Protein AF-A0A2X1MT95-F1 (afdb_monomer)

Organism: Escherichia coli (NCBI:txid562)

pLDDT: mean 90.06, std 10.75, range [40.91, 98.88]

Nearest PDB structures (foldseek):
  5zzu-assembly2_B  TM=9.833E-01  e=6.246E-28  Escherichia coli K-12
  6a82-assembly3_C  TM=9.868E-01  e=1.732E-26  Escherichia coli K-12
  7mom-assembly1_A  TM=4.225E-01  e=4.207E+00  Arabidopsis thaliana
  7moj-assembly2_B  TM=4.288E-01  e=5.334E+00  Arabidopsis thaliana
  7mod-assembly1_A  TM=4.203E-01  e=6.150E+00  Arabidopsis thaliana

Radius of gyration: 27.0 Å; Cα contacts (8 Å, |Δi|>4): 576; chains: 1; bounding box: 78×47×96 Å

InterPro domains:
  IPR000917 Sulfatase, N-terminal [PF00884] (237-441)
  IPR017850 Alkaline-phosphatase-like, core domain superfamily [G3DSA:3.40.720.10] (226-442)
  IPR017850 Alkaline-phosphatase-like, core domain superfamily [SSF53649] (235-441)
  IPR040423 Phosphoethanolamine transferase [PTHR30443] (12-441)
  IPR058130 Phosphoethanolamine transferase, C-terminal domain [cd16017] (235-441)

Solvent-accessible surface area (backbone atoms only — not comparable to full-atom values): 24244 Å² total; per-residue (Å²): 137,83,82,78,77,74,76,73,78,76,67,68,42,71,68,27,46,51,37,49,48,52,46,46,27,48,42,16,28,51,58,34,46,52,41,38,75,69,67,41,50,70,68,63,45,37,55,32,2,47,57,54,21,52,59,68,46,37,65,33,41,73,37,22,95,46,30,68,60,54,48,48,61,54,41,52,54,22,45,56,45,26,50,55,41,47,53,46,26,74,73,70,76,33,53,77,27,36,31,44,54,54,50,60,72,70,48,53,74,64,59,56,49,54,50,52,62,71,70,61,45,72,67,57,55,51,51,52,51,52,53,48,51,50,54,52,52,40,54,74,64,54,49,63,37,41,52,60,90,66,55,27,57,53,54,36,48,48,53,47,32,66,73,49,50,44,57,47,46,48,35,34,75,69,63,65,39,58,63,65,62,45,50,51,58,49,35,64,49,34,30,47,9,49,51,35,30,57,57,33,23,50,52,52,38,52,53,44,50,54,56,38,52,51,53,47,52,52,55,71,67,49,74,76,72,80,93,68,71,68,83,90,67,84,74,72,45,78,46,76,45,77,42,75,27,78,74,58,69,83,60,26,27,74,72,68,26,88,57,83,17,19,60,56,47,41,49,44,58,74,73,37,92,84,61,82,83,79,92,86,78,79,80,95,48,99,44,73,65,71,28,47,43,25,78,44,26,74,11,38,99,92,46,59,67,28,50,76,77,42,64,36,50,57,52,52,42,44,71,56,65,30,50,32,34,27,37,27,46,41,54,40,61,40,82,89,29,42,68,54,37,40,60,42,65,61,34,79,44,72,44,82,68,33,47,45,73,50,79,51,36,69,66,52,58,67,65,47,52,62,62,48,58,53,56,71,68,49,86,64,53,34,33,37,40,35,40,36,39,44,38,39,39,74,56,25,70,33,34,40,62,90,90,56,55,83,37,67,91,62,67,81,96,55,75,86,89,63,52,74,68,53,47,50,53,55,27,26,43,41,24,8,35,37,42,41,22,51,57,73,62,107

Structure (mmCIF, N/CA/C/O backbone):
data_AF-A0A2X1MT95-F1
#
_entry.id   AF-A0A2X1MT95-F1
#
loop_
_atom_site.group_PDB
_atom_site.id
_atom_site.type_symbol
_atom_site.label_atom_id
_atom_site.label_alt_id
_atom_site.label_comp_id
_atom_site.label_asym_id
_atom_site.label_entity_id
_atom_site.label_seq_id
_atom_site.pdbx_PDB_ins_code
_atom_site.Cartn_x
_atom_site.Cartn_y
_atom_site.Cartn_z
_atom_site.occupancy
_atom_site.B_iso_or_equiv
_atom_site.auth_seq_id
_atom_site.auth_comp_id
_atom_site.auth_asym_id
_atom_site.auth_atom_id
_atom_site.pdbx_PDB_model_num
ATOM 1 N N . MET A 1 1 ? 49.265 2.195 -59.349 1.00 40.91 1 MET A N 1
ATOM 2 C CA . MET A 1 1 ? 47.823 2.032 -59.064 1.00 40.91 1 MET A CA 1
ATOM 3 C C . MET A 1 1 ? 47.643 1.893 -57.559 1.00 40.91 1 MET A C 1
ATOM 5 O O . MET A 1 1 ? 47.893 0.826 -57.021 1.00 40.91 1 MET A O 1
ATOM 9 N N . HIS A 1 2 ? 47.310 2.980 -56.861 1.00 41.16 2 HIS A N 1
ATOM 10 C CA . HIS A 1 2 ? 46.847 2.903 -55.475 1.00 41.16 2 HIS A CA 1
ATOM 11 C C . HIS A 1 2 ? 45.345 2.636 -55.511 1.00 41.16 2 HIS A C 1
ATOM 13 O O . HIS A 1 2 ? 44.567 3.508 -55.896 1.00 41.16 2 HIS A O 1
ATOM 19 N N . SER A 1 3 ? 44.957 1.408 -55.173 1.00 43.66 3 SER A N 1
ATOM 20 C CA . SER A 1 3 ? 43.568 1.045 -54.924 1.00 43.66 3 SER A CA 1
ATOM 21 C C . SER A 1 3 ? 43.075 1.848 -53.726 1.00 43.66 3 SER A C 1
ATOM 23 O O . SER A 1 3 ? 43.416 1.567 -52.578 1.00 43.66 3 SER A O 1
ATOM 25 N N . THR A 1 4 ? 42.291 2.882 -54.000 1.00 44.47 4 THR A N 1
ATOM 26 C CA . THR A 1 4 ? 41.444 3.532 -53.010 1.00 44.47 4 THR A CA 1
ATOM 27 C C . THR A 1 4 ? 40.394 2.510 -52.585 1.00 44.47 4 THR A C 1
ATOM 29 O O . THR A 1 4 ? 39.370 2.340 -53.241 1.00 44.47 4 THR A O 1
ATOM 32 N N . GLU A 1 5 ? 40.664 1.777 -51.502 1.00 45.03 5 GLU A N 1
ATOM 33 C CA . GLU A 1 5 ? 39.624 1.042 -50.789 1.00 45.03 5 GLU A CA 1
ATOM 34 C C . GLU A 1 5 ? 38.584 2.059 -50.317 1.00 45.03 5 GLU A C 1
ATOM 36 O O . GLU A 1 5 ? 38.764 2.783 -49.334 1.00 45.03 5 GLU A O 1
ATOM 41 N N . VAL A 1 6 ? 37.486 2.148 -51.061 1.00 45.19 6 VAL A N 1
ATOM 42 C CA . VAL A 1 6 ? 36.285 2.850 -50.633 1.00 45.19 6 VAL A CA 1
ATOM 43 C C . VAL A 1 6 ? 35.790 2.112 -49.391 1.00 45.19 6 VAL A C 1
ATOM 45 O O . VAL A 1 6 ? 35.140 1.076 -49.500 1.00 45.19 6 VAL A O 1
ATOM 48 N N . GLN A 1 7 ? 36.124 2.616 -48.198 1.00 48.38 7 GLN A N 1
ATOM 49 C CA . GLN A 1 7 ? 35.527 2.144 -46.950 1.00 48.38 7 GLN A CA 1
ATOM 50 C C . GLN A 1 7 ? 34.008 2.250 -47.091 1.00 48.38 7 GLN A C 1
ATOM 52 O O . GLN A 1 7 ? 33.440 3.346 -47.052 1.00 48.38 7 GLN A O 1
ATOM 57 N N . ALA A 1 8 ? 33.352 1.105 -47.287 1.00 59.03 8 ALA A N 1
ATOM 58 C CA . ALA A 1 8 ? 31.906 1.021 -47.355 1.00 59.03 8 ALA A CA 1
ATOM 59 C C . ALA A 1 8 ? 31.324 1.694 -46.107 1.00 59.03 8 ALA A C 1
ATOM 61 O O . ALA A 1 8 ? 31.665 1.337 -44.974 1.00 59.03 8 ALA A O 1
ATOM 62 N N . LYS A 1 9 ? 30.470 2.708 -46.305 1.00 62.28 9 LYS A N 1
ATOM 63 C CA . LYS A 1 9 ? 29.778 3.367 -45.194 1.00 62.28 9 LYS A CA 1
ATOM 64 C C . LYS A 1 9 ? 29.022 2.284 -44.419 1.00 62.28 9 LYS A C 1
ATOM 66 O O . LYS A 1 9 ? 28.213 1.583 -45.025 1.00 62.28 9 LYS A O 1
ATOM 71 N N . PRO A 1 10 ? 29.271 2.120 -43.110 1.00 71.00 10 PRO A N 1
ATOM 72 C CA . PRO A 1 10 ? 28.630 1.059 -42.357 1.00 71.00 10 PRO A CA 1
ATOM 73 C C . PRO A 1 10 ? 27.114 1.288 -42.345 1.00 71.00 10 PRO A C 1
ATOM 75 O O . PRO A 1 10 ? 26.640 2.347 -41.929 1.00 71.00 10 PRO A O 1
ATOM 78 N N . LEU A 1 11 ? 26.372 0.303 -42.852 1.00 79.00 11 LEU A N 1
ATOM 79 C CA . LEU A 1 11 ? 24.917 0.347 -42.974 1.00 79.00 11 LEU A CA 1
ATOM 80 C C . LEU A 1 11 ? 24.242 0.082 -41.624 1.00 79.00 11 LEU A C 1
ATOM 82 O O . LEU A 1 11 ? 24.762 -0.642 -40.769 1.00 79.00 11 LEU A O 1
ATOM 86 N N . PHE A 1 12 ? 23.055 0.660 -41.446 1.00 87.88 12 PHE A N 1
ATOM 87 C CA . PHE A 1 12 ? 22.211 0.395 -40.288 1.00 87.88 12 PHE A CA 1
ATOM 88 C C . PHE A 1 12 ? 21.802 -1.085 -40.246 1.00 87.88 12 PHE A C 1
ATOM 90 O O . PHE A 1 12 ? 21.442 -1.672 -41.266 1.00 87.88 12 PHE A O 1
ATOM 97 N N . SER A 1 13 ? 21.847 -1.694 -39.058 1.00 91.31 13 SER A N 1
ATOM 98 C CA . SER A 1 13 ? 21.530 -3.109 -38.863 1.00 91.31 13 SER A CA 1
ATOM 99 C C . SER A 1 13 ? 20.433 -3.285 -37.820 1.00 91.31 13 SER A C 1
ATOM 101 O O . SER A 1 13 ? 20.662 -3.084 -36.626 1.00 91.31 13 SER A O 1
ATOM 103 N N . TRP A 1 14 ? 19.267 -3.761 -38.264 1.00 91.69 14 TRP A N 1
ATOM 104 C CA . TRP A 1 14 ? 18.158 -4.148 -37.384 1.00 91.69 14 TRP A CA 1
ATOM 105 C C . TRP A 1 14 ? 18.563 -5.219 -36.370 1.00 91.69 14 TRP A C 1
ATOM 107 O O . TRP A 1 14 ? 18.169 -5.156 -35.210 1.00 91.69 14 TRP A O 1
ATOM 117 N N . LYS A 1 15 ? 19.422 -6.165 -36.775 1.00 93.25 15 LYS A N 1
ATOM 118 C CA . LYS A 1 15 ? 19.961 -7.190 -35.870 1.00 93.25 15 LYS A CA 1
ATOM 119 C C . LYS A 1 15 ? 20.822 -6.569 -34.765 1.00 93.25 15 LYS A C 1
ATOM 121 O O . LYS A 1 15 ? 20.713 -6.983 -33.618 1.00 93.25 15 LYS A O 1
ATOM 126 N N . ALA A 1 16 ? 21.662 -5.581 -35.090 1.00 92.88 16 ALA A N 1
ATOM 127 C CA . ALA A 1 16 ? 22.477 -4.891 -34.087 1.00 92.88 16 ALA A CA 1
ATOM 128 C C . ALA A 1 16 ? 21.611 -4.089 -33.102 1.00 92.88 16 ALA A C 1
ATOM 130 O O . ALA A 1 16 ? 21.859 -4.142 -31.899 1.00 92.88 16 ALA A O 1
ATOM 131 N N . LEU A 1 17 ? 20.572 -3.406 -33.600 1.00 94.69 17 LEU A N 1
ATOM 132 C CA . LEU A 1 17 ? 19.608 -2.701 -32.752 1.00 94.69 17 LEU A CA 1
ATOM 133 C C . LEU A 1 17 ? 18.847 -3.669 -31.834 1.00 94.69 17 LEU A C 1
ATOM 135 O O . LEU A 1 17 ? 18.740 -3.401 -30.644 1.00 94.69 17 LEU A O 1
ATOM 139 N N . GLY A 1 18 ? 18.381 -4.808 -32.357 1.00 95.56 18 GLY A N 1
ATOM 140 C CA . GLY A 1 18 ? 17.689 -5.831 -31.568 1.00 95.56 18 GLY A CA 1
ATOM 141 C C . GLY A 1 18 ? 18.530 -6.350 -30.399 1.00 95.56 18 GLY A C 1
ATOM 142 O O . GLY A 1 18 ? 18.043 -6.404 -29.276 1.00 95.56 18 GLY A O 1
ATOM 143 N N . TRP A 1 19 ? 19.817 -6.644 -30.622 1.00 96.38 19 TRP A N 1
ATOM 144 C CA . TRP A 1 19 ? 20.724 -7.041 -29.535 1.00 96.38 19 TRP A CA 1
ATOM 145 C C . TRP A 1 19 ? 20.954 -5.929 -28.507 1.00 96.38 19 TRP A C 1
ATOM 147 O O . TRP A 1 19 ? 21.017 -6.218 -27.314 1.00 96.38 19 TRP A O 1
ATOM 157 N N . ALA A 1 20 ? 21.059 -4.669 -28.942 1.00 95.75 20 ALA A N 1
ATOM 158 C CA . ALA A 1 20 ? 21.193 -3.536 -28.026 1.00 95.75 20 ALA A CA 1
ATOM 159 C C . ALA A 1 20 ? 19.931 -3.339 -27.168 1.00 95.75 20 ALA A C 1
ATOM 161 O O . ALA A 1 20 ? 20.046 -3.136 -25.961 1.00 95.75 20 ALA A O 1
ATOM 162 N N . LEU A 1 21 ? 18.743 -3.452 -27.771 1.00 96.31 21 LEU A N 1
ATOM 163 C CA . LEU A 1 21 ? 17.462 -3.397 -27.064 1.00 96.31 21 LEU A CA 1
ATOM 164 C C . LEU A 1 21 ? 17.359 -4.518 -26.033 1.00 96.31 21 LEU A C 1
ATOM 166 O O . LEU A 1 21 ?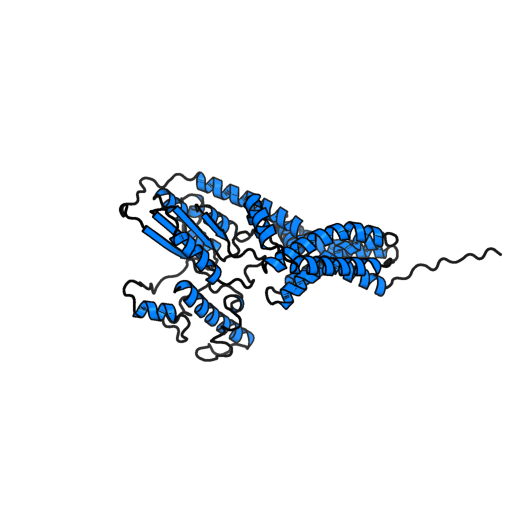 17.166 -4.231 -24.858 1.00 96.31 21 LEU A O 1
ATOM 170 N N . LEU A 1 22 ? 17.574 -5.773 -26.444 1.00 96.31 22 LEU A N 1
ATOM 171 C CA . LEU A 1 22 ? 17.527 -6.928 -25.543 1.00 96.31 22 LEU A CA 1
ATOM 172 C C . LEU A 1 22 ? 18.483 -6.772 -24.358 1.00 96.31 22 LEU A C 1
ATOM 174 O O . LEU A 1 22 ? 18.095 -7.055 -23.230 1.00 96.31 22 LEU A O 1
ATOM 178 N N . TYR A 1 23 ? 19.705 -6.287 -24.598 1.00 97.25 23 TYR A N 1
ATOM 179 C CA . TYR A 1 23 ? 20.685 -6.067 -23.538 1.00 97.25 23 TYR A CA 1
ATOM 180 C C . TYR A 1 23 ? 20.204 -5.063 -22.485 1.00 97.25 23 TYR A C 1
ATOM 182 O O . TYR A 1 23 ? 20.215 -5.374 -21.298 1.00 97.25 23 TYR A O 1
ATOM 190 N N . PHE A 1 24 ? 19.761 -3.871 -22.893 1.00 96.62 24 PHE A N 1
ATOM 191 C CA . PHE A 1 24 ? 19.331 -2.855 -21.927 1.00 96.62 24 PHE A CA 1
ATOM 192 C C . PHE A 1 24 ? 17.968 -3.165 -21.307 1.00 96.62 24 PHE A C 1
ATOM 194 O O . PHE A 1 24 ? 17.760 -2.892 -20.128 1.00 96.62 24 PHE A O 1
ATOM 201 N N . TRP A 1 25 ? 17.051 -3.766 -22.067 1.00 97.12 25 TRP A N 1
ATOM 202 C CA . TRP A 1 25 ? 15.744 -4.176 -21.561 1.00 97.12 25 TRP A CA 1
ATOM 203 C C . TRP A 1 25 ? 15.843 -5.309 -20.547 1.00 97.12 25 TRP A C 1
ATOM 205 O O . TRP A 1 25 ? 15.046 -5.319 -19.612 1.00 97.12 25 TRP A O 1
ATOM 215 N N . PHE A 1 26 ? 16.813 -6.220 -20.678 1.00 96.94 26 PHE A N 1
ATOM 216 C CA . PHE A 1 26 ? 17.003 -7.347 -19.761 1.00 96.94 26 PHE A CA 1
ATOM 217 C C . PHE A 1 26 ? 17.096 -6.911 -18.291 1.00 96.94 26 PHE A C 1
ATOM 219 O O . PHE A 1 26 ? 16.454 -7.516 -17.434 1.00 96.94 26 PHE A O 1
ATOM 226 N N . PHE A 1 27 ? 17.816 -5.820 -18.008 1.00 96.00 27 PHE A N 1
ATOM 227 C CA . PHE A 1 27 ? 18.041 -5.353 -16.637 1.00 96.00 27 PHE A CA 1
ATOM 228 C C . PHE A 1 27 ? 16.798 -4.799 -15.935 1.00 96.00 27 PHE A C 1
ATOM 230 O O . PHE A 1 27 ? 16.779 -4.702 -14.716 1.00 96.00 27 PHE A O 1
ATOM 237 N N . SER A 1 28 ? 15.740 -4.460 -16.658 1.00 92.56 28 SER A N 1
ATOM 238 C CA . SER A 1 28 ? 14.518 -3.919 -16.046 1.00 92.56 28 SER A CA 1
ATOM 239 C C . SER A 1 28 ? 13.315 -4.818 -16.301 1.00 92.56 28 SER A C 1
ATOM 241 O O . SER A 1 28 ? 12.538 -5.137 -15.406 1.00 92.56 28 SER A O 1
ATOM 243 N N . THR A 1 29 ? 13.185 -5.267 -17.545 1.00 93.94 29 THR A N 1
ATOM 244 C CA . THR A 1 29 ? 11.982 -5.921 -18.058 1.00 93.94 29 THR A CA 1
ATOM 245 C C . THR A 1 29 ? 11.875 -7.363 -17.585 1.00 93.94 29 THR A C 1
ATOM 247 O O . THR A 1 29 ? 10.760 -7.845 -17.449 1.00 93.94 29 THR A O 1
ATOM 250 N N . LEU A 1 30 ? 12.986 -8.060 -17.301 1.00 93.88 30 LEU A N 1
ATOM 251 C CA . LEU A 1 30 ? 12.913 -9.446 -16.820 1.00 93.88 30 LEU A CA 1
ATOM 252 C C . LEU A 1 30 ? 12.120 -9.535 -15.513 1.00 93.88 30 LEU A C 1
ATOM 254 O O . LEU A 1 30 ? 11.187 -10.324 -15.419 1.00 93.88 30 LEU A O 1
ATOM 258 N N . LEU A 1 31 ? 12.474 -8.705 -14.529 1.00 90.94 31 LEU A N 1
ATOM 259 C CA . LEU A 1 31 ? 11.790 -8.678 -13.239 1.00 90.94 31 LEU A CA 1
ATOM 260 C C . LEU A 1 31 ? 10.310 -8.316 -13.422 1.00 90.94 31 LEU A C 1
ATOM 262 O O . LEU A 1 31 ? 9.439 -9.025 -12.934 1.00 90.94 31 LEU A O 1
ATOM 266 N N . GLN A 1 32 ? 10.023 -7.271 -14.200 1.00 91.62 32 GLN A N 1
ATOM 267 C CA . GLN A 1 32 ? 8.652 -6.822 -14.468 1.00 91.62 32 GLN A CA 1
ATOM 268 C C . GLN A 1 32 ? 7.819 -7.859 -15.238 1.00 91.62 32 GLN A C 1
ATOM 270 O O . GLN A 1 32 ? 6.624 -7.998 -14.993 1.00 91.62 32 GLN A O 1
ATOM 275 N N . ALA A 1 33 ? 8.441 -8.633 -16.128 1.00 91.94 33 ALA A N 1
ATOM 276 C CA . ALA A 1 33 ? 7.796 -9.752 -16.803 1.00 91.94 33 ALA A CA 1
ATOM 277 C C . ALA A 1 33 ? 7.475 -10.889 -15.827 1.00 91.94 33 ALA A C 1
ATOM 279 O O . ALA A 1 33 ? 6.376 -11.428 -15.887 1.00 91.94 33 ALA A O 1
ATOM 280 N N . ILE A 1 34 ? 8.391 -11.218 -14.906 1.00 89.81 34 ILE A N 1
ATOM 281 C CA . ILE A 1 34 ? 8.142 -12.216 -13.855 1.00 89.81 34 ILE A CA 1
ATOM 282 C C . ILE A 1 34 ? 6.941 -11.795 -13.000 1.00 89.81 34 ILE A C 1
ATOM 284 O O . ILE A 1 34 ? 6.049 -12.609 -12.804 1.00 89.81 34 ILE A O 1
ATOM 288 N N . ILE A 1 35 ? 6.895 -10.535 -12.555 1.00 86.06 35 ILE A N 1
ATOM 289 C CA . ILE A 1 35 ? 5.809 -9.973 -11.729 1.00 86.06 35 ILE A CA 1
ATOM 290 C C . ILE A 1 35 ? 4.451 -10.009 -12.443 1.00 86.06 35 ILE A C 1
ATOM 292 O O . ILE A 1 35 ? 3.413 -10.276 -11.838 1.00 86.06 35 ILE A O 1
ATOM 296 N N . TYR A 1 36 ? 4.443 -9.705 -13.739 1.00 86.38 36 TYR A N 1
ATOM 297 C CA . TYR A 1 36 ? 3.225 -9.755 -14.537 1.00 86.38 36 TYR A CA 1
ATOM 298 C C . TYR A 1 36 ? 2.741 -11.193 -14.747 1.00 86.38 36 TYR A C 1
ATOM 300 O O . TYR A 1 36 ? 1.562 -11.475 -14.560 1.00 86.38 36 TYR A O 1
ATOM 308 N N . ILE A 1 37 ? 3.650 -12.110 -15.107 1.00 86.69 37 ILE A N 1
ATOM 309 C CA . ILE A 1 37 ? 3.328 -13.527 -15.340 1.00 86.69 37 ILE A CA 1
ATOM 310 C C . ILE A 1 37 ? 2.833 -14.191 -14.054 1.00 86.69 37 ILE A C 1
ATOM 312 O O . ILE A 1 37 ? 1.946 -15.037 -14.108 1.00 86.69 37 ILE A O 1
ATOM 316 N N . SER A 1 38 ? 3.373 -13.801 -12.900 1.00 79.88 38 SER A N 1
ATOM 317 C CA . SER A 1 38 ? 2.919 -14.295 -11.601 1.00 79.88 38 SER A CA 1
ATOM 318 C C . SER A 1 38 ? 1.570 -13.711 -11.159 1.00 79.88 38 SER A C 1
ATOM 320 O O . SER A 1 38 ? 1.067 -14.100 -10.110 1.00 79.88 38 SER A O 1
ATOM 322 N N . GLY A 1 39 ? 0.972 -12.789 -11.924 1.00 71.38 39 GLY A N 1
ATOM 323 C CA . GLY A 1 39 ? -0.334 -12.200 -11.619 1.00 71.38 39 GLY A CA 1
ATOM 324 C C . GLY A 1 39 ? -0.327 -11.221 -10.439 1.00 71.38 39 GLY A C 1
ATOM 325 O O . GLY A 1 39 ? -1.395 -10.859 -9.948 1.00 71.38 39 GLY A O 1
ATOM 326 N N . TYR A 1 40 ? 0.850 -10.782 -9.976 1.00 67.44 40 TYR A N 1
ATOM 327 C CA . TYR A 1 40 ? 0.978 -9.886 -8.819 1.00 67.44 40 TYR A CA 1
ATOM 328 C C . TYR A 1 40 ? 0.697 -8.412 -9.152 1.00 67.44 40 TYR A C 1
ATOM 330 O O . TYR A 1 40 ? 0.315 -7.657 -8.260 1.00 67.44 40 TYR A O 1
ATOM 338 N N . SER A 1 41 ? 0.889 -7.974 -10.403 1.00 71.06 41 SER A N 1
ATOM 339 C CA . SER A 1 41 ? 0.711 -6.572 -10.818 1.00 71.06 41 SER A CA 1
ATOM 340 C C . SER A 1 41 ? 0.241 -6.445 -12.272 1.00 71.06 41 SER A C 1
ATOM 342 O O . SER A 1 41 ? 0.315 -7.383 -13.065 1.00 71.06 41 SER A O 1
ATOM 344 N N . GLY A 1 42 ? -0.264 -5.262 -12.631 1.00 73.06 42 GLY A N 1
ATOM 345 C CA . GLY A 1 42 ? -0.724 -4.944 -13.985 1.00 73.06 42 GLY A CA 1
ATOM 346 C C . GLY A 1 42 ? 0.410 -4.698 -14.994 1.00 73.06 42 GLY A C 1
ATOM 347 O O . GLY A 1 42 ? 1.596 -4.782 -14.695 1.00 73.06 42 GLY A O 1
ATOM 348 N N . THR A 1 43 ? 0.051 -4.311 -16.219 1.00 82.81 43 THR A N 1
ATOM 349 C CA . THR A 1 43 ? 0.990 -4.156 -17.353 1.00 82.81 43 THR A CA 1
ATOM 350 C C . THR A 1 43 ? 1.850 -2.885 -17.320 1.00 82.81 43 THR A C 1
ATOM 352 O O . THR A 1 43 ? 2.791 -2.750 -18.108 1.00 82.81 43 THR A O 1
ATOM 355 N N . ASN A 1 44 ? 1.553 -1.941 -16.420 1.00 85.12 44 ASN A N 1
ATOM 356 C CA . ASN A 1 44 ? 2.235 -0.645 -16.355 1.00 85.12 44 ASN A CA 1
ATOM 357 C C . ASN A 1 44 ? 3.747 -0.791 -16.124 1.00 85.12 44 ASN A C 1
ATOM 359 O O . ASN A 1 44 ? 4.526 -0.121 -16.801 1.00 85.12 44 ASN A O 1
ATOM 363 N N . GLY A 1 45 ? 4.159 -1.702 -15.236 1.00 87.50 45 GLY A N 1
ATOM 364 C CA . GLY A 1 45 ? 5.568 -1.948 -14.926 1.00 87.50 45 GLY A CA 1
ATOM 365 C C . GLY A 1 45 ? 6.373 -2.460 -16.126 1.00 87.50 45 GLY A C 1
ATOM 366 O O . GLY A 1 45 ? 7.465 -1.960 -16.407 1.00 87.50 45 GLY A O 1
ATOM 367 N N . ILE A 1 46 ? 5.804 -3.373 -16.924 1.00 90.81 46 ILE A N 1
ATOM 368 C CA . ILE A 1 46 ? 6.413 -3.833 -18.186 1.00 90.81 46 ILE A CA 1
ATOM 369 C C . ILE A 1 46 ? 6.547 -2.672 -19.172 1.00 90.81 46 ILE A C 1
ATOM 371 O O . ILE A 1 46 ? 7.622 -2.453 -19.730 1.00 90.81 46 ILE A O 1
ATOM 375 N N . ARG A 1 47 ? 5.466 -1.911 -19.389 1.00 93.06 47 ARG A N 1
ATOM 376 C CA . ARG A 1 47 ? 5.479 -0.786 -20.333 1.00 93.06 47 ARG A CA 1
ATOM 377 C C . ARG A 1 47 ? 6.578 0.207 -19.970 1.00 93.06 47 ARG A C 1
ATOM 379 O O . ARG A 1 47 ? 7.385 0.581 -20.819 1.00 93.06 47 ARG A O 1
ATOM 386 N N . ASP A 1 48 ? 6.590 0.654 -18.722 1.00 92.69 48 ASP A N 1
ATOM 387 C CA . ASP A 1 48 ? 7.492 1.712 -18.296 1.00 92.69 48 ASP A CA 1
ATOM 388 C C . ASP A 1 48 ? 8.947 1.209 -18.192 1.00 92.69 48 ASP A C 1
ATOM 390 O O . ASP A 1 48 ? 9.862 1.913 -18.626 1.00 92.69 48 ASP A O 1
ATOM 394 N N . SER A 1 49 ? 9.185 -0.046 -17.785 1.00 94.19 49 SER A N 1
ATOM 395 C CA . SER A 1 49 ? 10.534 -0.635 -17.819 1.00 94.19 49 SER A CA 1
ATOM 396 C C . SER A 1 49 ? 11.127 -0.697 -19.231 1.00 94.19 49 SER A C 1
ATOM 398 O O . SER A 1 49 ? 12.294 -0.334 -19.408 1.00 94.19 49 SER A O 1
ATOM 400 N N . LEU A 1 50 ? 10.340 -1.058 -20.252 1.00 94.62 50 LEU A N 1
ATOM 401 C CA . LEU A 1 50 ? 10.768 -1.043 -21.658 1.00 94.62 50 LEU A CA 1
ATOM 402 C C . LEU A 1 50 ? 11.102 0.377 -22.143 1.00 94.62 50 LEU A C 1
ATOM 404 O O . LEU A 1 50 ? 12.155 0.612 -22.751 1.00 94.62 50 LEU A O 1
ATOM 408 N N . LEU A 1 51 ? 10.222 1.342 -21.858 1.00 94.56 51 LEU A N 1
ATOM 409 C CA . LEU A 1 51 ? 10.390 2.733 -22.284 1.00 94.56 51 LEU A CA 1
ATOM 410 C C . LEU A 1 51 ? 11.650 3.357 -21.676 1.00 94.56 51 LEU A C 1
ATOM 412 O O . LEU A 1 51 ? 12.519 3.827 -22.411 1.00 94.56 51 LEU A O 1
ATOM 416 N N . PHE A 1 52 ? 11.799 3.322 -20.351 1.00 95.12 52 PHE A N 1
ATOM 417 C CA . PHE A 1 52 ? 12.906 4.008 -19.678 1.00 95.12 52 PHE A CA 1
ATOM 418 C C . PHE A 1 52 ? 14.242 3.272 -19.794 1.00 95.12 52 PHE A C 1
ATOM 420 O O . PHE A 1 52 ? 15.287 3.923 -19.802 1.00 95.12 52 PHE A O 1
ATOM 427 N N . SER A 1 53 ? 14.246 1.953 -20.019 1.00 95.19 53 SER A N 1
ATOM 428 C CA . SER A 1 53 ? 15.481 1.236 -20.381 1.00 95.19 53 SER A CA 1
ATOM 429 C C . SER A 1 53 ? 16.004 1.638 -21.765 1.00 95.19 53 SER A C 1
ATOM 431 O O . SER A 1 53 ? 17.203 1.547 -22.027 1.00 95.19 53 SER A O 1
ATOM 433 N N . SER A 1 54 ? 15.133 2.138 -22.649 1.00 94.81 54 SER A N 1
ATOM 434 C CA . SER A 1 54 ? 15.526 2.596 -23.987 1.00 94.81 54 SER A CA 1
ATOM 435 C C . SER A 1 54 ? 16.334 3.901 -23.965 1.00 94.81 54 SER A C 1
ATOM 437 O O . SER A 1 54 ? 17.018 4.208 -24.942 1.00 94.81 54 SER A O 1
ATOM 439 N N . LEU A 1 55 ? 16.347 4.640 -22.846 1.00 95.19 55 LEU A N 1
ATOM 440 C CA . LEU A 1 55 ? 17.231 5.800 -22.666 1.00 95.19 55 LEU A CA 1
ATOM 441 C C . LEU A 1 55 ? 18.715 5.414 -22.759 1.00 95.19 55 LEU A C 1
ATOM 443 O O . LEU A 1 55 ? 19.527 6.195 -23.255 1.00 95.19 55 LEU A O 1
ATOM 447 N N . TRP A 1 56 ? 19.071 4.183 -22.377 1.00 95.12 56 TRP A N 1
ATOM 448 C CA . TRP A 1 56 ? 20.449 3.685 -22.441 1.00 95.12 56 TRP A CA 1
ATOM 449 C C . TRP A 1 56 ? 20.964 3.451 -23.870 1.00 95.12 56 TRP A C 1
ATOM 451 O O . TRP A 1 56 ? 22.168 3.296 -24.082 1.00 95.12 56 TRP A O 1
ATOM 461 N N . LEU A 1 57 ? 20.088 3.525 -24.877 1.00 94.75 57 LEU A N 1
ATOM 462 C CA . LEU A 1 57 ? 20.483 3.501 -26.286 1.00 94.75 57 LEU A CA 1
ATOM 463 C C . LEU A 1 57 ? 21.111 4.820 -26.747 1.00 94.75 57 LEU A C 1
ATOM 465 O O . LEU A 1 57 ? 21.906 4.807 -27.685 1.00 94.75 57 LEU A O 1
ATOM 469 N N . ILE A 1 58 ? 20.805 5.946 -26.091 1.00 95.44 58 ILE A N 1
ATOM 470 C CA . ILE A 1 58 ? 21.328 7.275 -26.446 1.00 95.44 58 ILE A CA 1
ATOM 471 C C . ILE A 1 58 ? 22.866 7.277 -26.540 1.00 95.44 58 ILE A C 1
ATOM 473 O O . ILE A 1 58 ? 23.395 7.583 -27.614 1.00 95.44 58 ILE A O 1
ATOM 477 N N . PRO A 1 59 ? 23.631 6.894 -25.495 1.00 94.50 59 PRO A N 1
ATOM 478 C CA . PRO A 1 59 ? 25.092 6.897 -25.582 1.00 94.50 59 PRO A CA 1
ATOM 479 C C . PRO A 1 59 ? 25.620 5.912 -26.640 1.00 94.50 59 PRO A C 1
ATOM 481 O O . PRO A 1 59 ? 26.629 6.186 -27.294 1.00 94.50 59 PRO A O 1
ATOM 484 N N . VAL A 1 60 ? 24.913 4.804 -26.882 1.00 92.69 60 VAL A N 1
ATOM 485 C CA . VAL A 1 60 ? 25.265 3.823 -27.919 1.00 92.69 60 VAL A CA 1
ATOM 486 C C . VAL A 1 60 ? 25.068 4.382 -29.333 1.00 92.69 60 VAL A C 1
ATOM 488 O O . VAL A 1 60 ? 25.935 4.190 -30.189 1.00 92.69 60 VAL A O 1
ATOM 491 N N . PHE A 1 61 ? 23.986 5.120 -29.584 1.00 93.44 61 PHE A N 1
ATOM 492 C CA . PHE A 1 61 ? 23.723 5.775 -30.870 1.00 93.44 61 PHE A CA 1
ATOM 493 C C . PHE A 1 61 ? 24.705 6.916 -31.152 1.00 93.44 61 PHE A C 1
ATOM 495 O O . PHE A 1 61 ? 25.136 7.113 -32.295 1.00 93.44 61 PHE A O 1
ATOM 502 N N . LEU A 1 62 ? 25.112 7.654 -30.117 1.00 93.31 62 LEU A N 1
ATOM 503 C CA . LEU A 1 62 ? 26.094 8.731 -30.242 1.00 93.31 62 LEU A CA 1
ATOM 504 C C . LEU A 1 62 ? 27.515 8.199 -30.501 1.00 93.31 62 LEU A C 1
ATOM 506 O O . LEU A 1 62 ? 28.269 8.806 -31.275 1.00 93.31 62 LEU A O 1
ATOM 510 N N . PHE A 1 63 ? 27.871 7.039 -29.940 1.00 93.62 63 PHE A N 1
ATOM 511 C CA . PHE A 1 63 ? 29.222 6.469 -30.012 1.00 93.62 63 PHE A CA 1
ATOM 512 C C . PHE A 1 63 ? 29.235 4.979 -30.413 1.00 93.62 63 PHE A C 1
ATOM 514 O O . PHE A 1 63 ? 29.747 4.139 -29.668 1.00 93.62 63 PHE A O 1
ATOM 521 N N . PRO A 1 64 ? 28.786 4.620 -31.633 1.00 90.94 64 PRO A N 1
ATOM 522 C CA . PRO A 1 64 ? 28.595 3.220 -32.028 1.00 90.94 64 PRO A CA 1
ATOM 523 C C . PRO A 1 64 ? 29.883 2.387 -32.003 1.00 90.94 64 PRO A C 1
ATOM 525 O O . PRO A 1 64 ? 29.850 1.207 -31.666 1.00 90.94 64 PRO A O 1
ATOM 528 N N . LYS A 1 65 ? 31.043 3.000 -32.281 1.00 90.69 65 LYS A N 1
ATOM 529 C CA . LYS A 1 65 ? 32.353 2.324 -32.212 1.00 90.69 65 LYS A CA 1
ATOM 530 C C . LYS A 1 65 ? 32.739 1.898 -30.789 1.00 90.69 65 LYS A C 1
ATOM 532 O O . LYS A 1 65 ? 33.534 0.982 -30.631 1.00 90.69 65 LYS A O 1
ATOM 537 N N . ARG A 1 66 ? 32.195 2.559 -29.761 1.00 93.81 66 ARG A N 1
ATOM 538 C CA . ARG A 1 66 ? 32.490 2.305 -28.342 1.00 93.81 66 ARG A CA 1
ATOM 539 C C . ARG A 1 66 ? 31.365 1.544 -27.635 1.00 93.81 66 ARG A C 1
ATOM 541 O O . ARG A 1 66 ? 31.389 1.459 -26.411 1.00 93.81 66 ARG A O 1
ATOM 548 N N . ILE A 1 67 ? 30.412 0.968 -28.382 1.00 94.44 67 ILE A N 1
ATOM 549 C CA . ILE A 1 67 ? 29.221 0.310 -27.821 1.00 94.44 67 ILE A CA 1
ATOM 550 C C . ILE A 1 67 ? 29.559 -0.694 -26.718 1.00 94.44 67 ILE A C 1
ATOM 552 O O . ILE A 1 67 ? 28.953 -0.623 -25.662 1.00 94.44 67 ILE A O 1
ATOM 556 N N . LYS A 1 68 ? 30.542 -1.584 -26.915 1.00 94.00 68 LYS A N 1
ATOM 557 C CA . LYS A 1 68 ? 30.866 -2.626 -25.928 1.00 94.00 68 LYS A CA 1
ATOM 558 C C . LYS A 1 68 ? 31.385 -2.048 -24.612 1.00 94.00 68 LYS A C 1
ATOM 560 O O . LYS A 1 68 ? 31.004 -2.542 -23.559 1.00 94.00 68 LYS A O 1
ATOM 565 N N . ILE A 1 69 ? 32.210 -1.002 -24.674 1.00 95.69 69 ILE A N 1
ATOM 566 C CA . ILE A 1 69 ? 32.777 -0.344 -23.487 1.00 95.69 69 ILE A CA 1
ATOM 567 C C . ILE A 1 69 ? 31.681 0.432 -22.753 1.00 95.69 69 ILE A C 1
ATOM 569 O O . ILE A 1 69 ? 31.508 0.266 -21.553 1.00 95.69 69 ILE A O 1
ATOM 573 N N . ILE A 1 70 ? 30.900 1.231 -23.487 1.00 95.50 70 ILE A N 1
ATOM 574 C CA . ILE A 1 70 ? 29.780 2.004 -22.932 1.00 95.50 70 ILE A CA 1
ATOM 575 C C . ILE A 1 70 ? 28.756 1.068 -22.284 1.00 95.50 70 ILE A C 1
ATOM 577 O O . ILE A 1 70 ? 28.355 1.286 -21.144 1.00 95.50 70 ILE A O 1
ATOM 581 N N . ALA A 1 71 ? 28.374 0.006 -22.994 1.00 95.38 71 ALA A N 1
ATOM 582 C CA . ALA A 1 71 ? 27.445 -0.997 -22.503 1.00 95.38 71 ALA A CA 1
ATOM 583 C C . ALA A 1 71 ? 28.005 -1.760 -21.300 1.00 95.38 71 ALA A C 1
ATOM 585 O O . ALA A 1 71 ? 27.236 -2.039 -20.400 1.00 95.38 71 ALA A O 1
ATOM 586 N N . ALA A 1 72 ? 29.311 -2.045 -21.233 1.00 95.69 72 ALA A N 1
ATOM 587 C CA . ALA A 1 72 ? 29.913 -2.676 -20.057 1.00 95.69 72 ALA A CA 1
ATOM 588 C C . ALA A 1 72 ? 29.833 -1.767 -18.822 1.00 95.69 72 ALA A C 1
ATOM 590 O O . ALA A 1 72 ? 29.373 -2.204 -17.775 1.00 95.69 72 ALA A O 1
ATOM 591 N N . VAL A 1 73 ? 30.231 -0.495 -18.949 1.00 95.75 73 VAL A N 1
ATOM 592 C CA . VAL A 1 73 ? 30.228 0.459 -17.824 1.00 95.75 73 VAL A CA 1
ATOM 593 C C . VAL A 1 73 ? 28.810 0.694 -17.304 1.00 95.75 73 VAL A C 1
ATOM 595 O O . VAL A 1 73 ? 28.563 0.562 -16.109 1.00 95.75 73 VAL A O 1
ATOM 598 N N . ILE A 1 74 ? 27.865 0.992 -18.201 1.00 95.88 74 ILE A N 1
ATOM 599 C CA . ILE A 1 74 ? 26.450 1.160 -17.838 1.00 95.88 74 ILE A CA 1
ATOM 600 C C . ILE A 1 74 ? 25.890 -0.165 -17.310 1.00 95.88 74 ILE A C 1
ATOM 602 O O . ILE A 1 74 ? 25.221 -0.202 -16.284 1.00 95.88 74 ILE A O 1
ATOM 606 N N . GLY A 1 75 ? 26.207 -1.263 -17.990 1.00 96.12 75 GLY A N 1
ATOM 607 C CA . GLY A 1 75 ? 25.736 -2.604 -17.691 1.00 96.12 75 GLY A CA 1
ATOM 608 C C . GLY A 1 75 ? 26.124 -3.109 -16.313 1.00 96.12 75 GLY A C 1
ATOM 609 O O . GLY A 1 75 ? 25.309 -3.776 -15.700 1.00 96.12 75 GLY A O 1
ATOM 610 N N . VAL A 1 76 ? 27.305 -2.767 -15.788 1.00 96.38 76 VAL A N 1
ATOM 611 C CA . VAL A 1 76 ? 27.688 -3.112 -14.405 1.00 96.38 76 VAL A CA 1
ATOM 612 C C . VAL A 1 76 ? 26.751 -2.446 -13.397 1.00 96.38 76 VAL A C 1
ATOM 614 O O . VAL A 1 76 ? 26.281 -3.106 -12.472 1.00 96.38 76 VAL A O 1
ATOM 617 N N . VAL A 1 77 ? 26.425 -1.166 -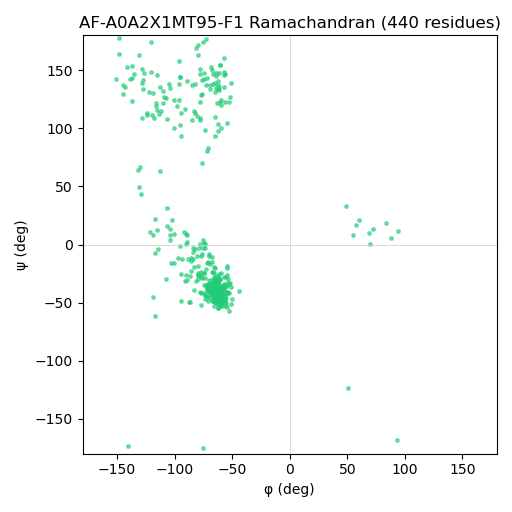13.597 1.00 95.94 77 VAL A N 1
ATOM 618 C CA . VAL A 1 77 ? 25.496 -0.431 -12.723 1.00 95.94 77 VAL A CA 1
ATOM 619 C C . VAL A 1 77 ? 24.081 -1.003 -12.836 1.00 95.94 77 VAL A C 1
ATOM 621 O O . VAL A 1 77 ? 23.429 -1.244 -11.821 1.00 95.94 77 VAL A O 1
ATOM 624 N N . LEU A 1 78 ? 23.619 -1.267 -14.063 1.00 96.50 78 LEU A N 1
ATOM 625 C CA . LEU A 1 78 ? 22.311 -1.876 -14.313 1.00 96.50 78 LEU A CA 1
ATOM 626 C C . LEU A 1 78 ? 22.208 -3.286 -13.732 1.00 96.50 78 LEU A C 1
ATOM 628 O O . LEU A 1 78 ? 21.197 -3.616 -13.122 1.00 96.50 78 LEU A O 1
ATOM 632 N N . TRP A 1 79 ? 23.253 -4.094 -13.894 1.00 96.81 79 TRP A N 1
ATOM 633 C CA . TRP A 1 79 ? 23.348 -5.448 -13.363 1.00 96.81 79 TRP A CA 1
ATOM 634 C C . TRP A 1 79 ? 23.286 -5.444 -11.842 1.00 96.81 79 TRP A C 1
ATOM 636 O O . TRP A 1 79 ? 22.445 -6.140 -11.287 1.00 96.81 79 TRP A O 1
ATOM 646 N N . ALA A 1 80 ? 24.108 -4.631 -11.173 1.00 95.31 80 ALA A N 1
ATOM 647 C CA . ALA A 1 80 ? 24.136 -4.573 -9.714 1.00 95.31 80 ALA A CA 1
ATOM 648 C C . ALA A 1 80 ? 22.776 -4.138 -9.146 1.00 95.31 80 ALA A C 1
ATOM 650 O O . ALA A 1 80 ? 22.237 -4.788 -8.251 1.00 95.31 80 ALA A O 1
ATOM 651 N N . ALA A 1 81 ? 22.186 -3.081 -9.715 1.00 93.94 81 ALA A N 1
ATOM 652 C CA . ALA A 1 81 ? 20.876 -2.598 -9.298 1.00 93.94 81 ALA A CA 1
ATOM 653 C C . ALA A 1 81 ? 19.768 -3.636 -9.566 1.00 93.94 81 ALA A C 1
ATOM 655 O O . ALA A 1 81 ? 18.963 -3.947 -8.689 1.00 93.94 81 ALA A O 1
ATOM 656 N N . SER A 1 82 ? 19.718 -4.191 -10.775 1.00 94.81 82 SER A N 1
ATOM 657 C CA . SER A 1 82 ? 18.688 -5.162 -11.141 1.00 94.81 82 SER A CA 1
ATOM 658 C C . SER A 1 82 ? 18.785 -6.448 -10.330 1.00 94.81 82 SER A C 1
ATOM 660 O O . SER A 1 82 ? 17.771 -6.940 -9.844 1.00 94.81 82 SER A O 1
ATOM 662 N N . LEU A 1 83 ? 20.002 -6.959 -10.123 1.00 94.06 83 LEU A N 1
ATOM 663 C CA . LEU A 1 83 ? 20.233 -8.175 -9.355 1.00 94.06 83 LEU A CA 1
ATOM 664 C C . LEU A 1 83 ? 19.789 -8.003 -7.900 1.00 94.06 83 LEU A C 1
ATOM 666 O O . LEU A 1 83 ? 19.134 -8.892 -7.367 1.00 94.06 83 LEU A O 1
ATOM 670 N N . ALA A 1 84 ? 20.075 -6.854 -7.280 1.00 90.62 84 ALA A N 1
ATOM 671 C CA . ALA A 1 84 ? 19.606 -6.560 -5.928 1.00 90.62 84 ALA A CA 1
ATOM 672 C C . ALA A 1 84 ? 18.068 -6.588 -5.835 1.00 90.62 84 ALA A C 1
ATOM 674 O O . ALA A 1 84 ? 17.517 -7.254 -4.959 1.00 90.62 84 ALA A O 1
ATOM 675 N N . ALA A 1 85 ? 17.369 -5.937 -6.772 1.00 90.19 85 ALA A N 1
ATOM 676 C CA . ALA A 1 85 ? 15.904 -5.945 -6.806 1.00 90.19 85 ALA A CA 1
ATOM 677 C C . ALA A 1 85 ? 15.317 -7.331 -7.132 1.00 90.19 85 ALA A C 1
ATOM 679 O O . ALA A 1 85 ? 14.296 -7.712 -6.565 1.00 90.19 85 ALA A O 1
ATOM 680 N N . LEU A 1 86 ? 15.969 -8.105 -8.006 1.00 91.38 86 LEU A N 1
ATOM 681 C CA . LEU A 1 86 ? 15.566 -9.472 -8.332 1.00 91.38 86 LEU A CA 1
ATOM 682 C C . LEU A 1 86 ? 15.710 -10.402 -7.123 1.00 91.38 86 LEU A C 1
ATOM 684 O O . LEU A 1 86 ? 14.791 -11.161 -6.829 1.00 91.38 86 LEU A O 1
ATOM 688 N N . CYS A 1 87 ? 16.836 -10.337 -6.410 1.00 88.62 87 CYS A N 1
ATOM 689 C CA . CYS A 1 87 ? 17.048 -11.112 -5.189 1.00 88.62 87 CYS A CA 1
ATOM 690 C C . CYS A 1 87 ? 16.011 -10.749 -4.123 1.00 88.62 87 CYS A C 1
ATOM 692 O O . CYS A 1 87 ? 15.424 -11.649 -3.529 1.00 88.62 87 CYS A O 1
ATOM 694 N N . TYR A 1 88 ? 15.738 -9.453 -3.935 1.00 85.69 88 TYR A N 1
ATOM 695 C CA . TYR A 1 88 ? 14.684 -8.988 -3.033 1.00 85.69 88 TYR A CA 1
ATOM 696 C C . TYR A 1 88 ? 13.320 -9.597 -3.402 1.00 85.69 88 TYR A C 1
ATOM 698 O O . TYR A 1 88 ? 12.674 -10.212 -2.558 1.00 85.69 88 TYR A O 1
ATOM 706 N N . TYR A 1 89 ? 12.927 -9.543 -4.678 1.00 86.62 89 TYR A N 1
ATOM 707 C CA . TYR A 1 89 ? 11.672 -10.141 -5.140 1.00 86.62 89 TYR A CA 1
ATOM 708 C C . TYR A 1 89 ? 11.614 -11.662 -4.934 1.00 86.62 89 TYR A C 1
ATOM 710 O O . TYR A 1 89 ? 10.582 -12.190 -4.537 1.00 86.62 89 TYR A O 1
ATOM 718 N N . VAL A 1 90 ? 12.712 -12.390 -5.160 1.00 86.81 90 VAL A N 1
ATOM 719 C CA . VAL A 1 90 ? 12.751 -13.850 -4.951 1.00 86.81 90 VAL A CA 1
ATOM 720 C C . VAL A 1 90 ? 12.602 -14.227 -3.474 1.00 86.81 90 VAL A C 1
ATOM 722 O O . VAL A 1 90 ? 12.045 -15.285 -3.184 1.00 86.81 90 VAL A O 1
ATOM 725 N N . ILE A 1 91 ? 13.112 -13.396 -2.561 1.00 81.88 91 ILE A N 1
ATOM 726 C CA . ILE A 1 91 ? 13.025 -13.622 -1.113 1.00 81.88 91 ILE A CA 1
ATOM 727 C C . ILE A 1 91 ? 11.627 -13.281 -0.596 1.00 81.88 91 ILE A C 1
ATOM 729 O O . ILE A 1 91 ? 11.013 -14.095 0.088 1.00 81.88 91 ILE A O 1
ATOM 733 N N . TYR A 1 92 ? 11.140 -12.082 -0.916 1.00 75.31 92 TYR A N 1
ATOM 734 C CA . TYR A 1 92 ? 9.959 -11.509 -0.270 1.00 75.31 92 TYR A CA 1
ATOM 735 C C . TYR A 1 92 ? 8.680 -11.646 -1.099 1.00 75.31 92 TYR A C 1
ATOM 737 O O . TYR A 1 92 ? 7.595 -11.448 -0.571 1.00 75.31 92 TYR A O 1
ATOM 745 N N . GLY A 1 93 ? 8.776 -11.944 -2.398 1.00 76.62 93 GLY A N 1
ATOM 746 C CA . GLY A 1 93 ? 7.638 -11.851 -3.322 1.00 76.62 93 GLY A CA 1
ATOM 747 C C . GLY A 1 93 ? 7.184 -10.408 -3.579 1.00 76.62 93 GLY A C 1
ATOM 748 O O . GLY A 1 93 ? 6.132 -10.190 -4.180 1.00 76.62 93 GLY A O 1
ATOM 749 N N . GLN A 1 94 ? 7.967 -9.420 -3.131 1.00 75.56 94 GLN A N 1
ATOM 750 C CA . GLN A 1 94 ? 7.625 -8.002 -3.195 1.00 75.56 94 GLN A CA 1
ATOM 751 C C . GLN A 1 94 ? 8.569 -7.224 -4.107 1.00 75.56 94 GLN A C 1
ATOM 753 O O . GLN A 1 94 ? 9.760 -7.521 -4.223 1.00 75.56 94 GLN A O 1
ATOM 758 N N . GLU A 1 95 ? 8.031 -6.214 -4.784 1.00 80.56 95 GLU A N 1
ATOM 759 C CA . GLU A 1 95 ? 8.836 -5.293 -5.584 1.00 80.56 95 GLU A CA 1
ATOM 760 C C . GLU A 1 95 ? 9.593 -4.288 -4.711 1.00 80.56 95 GLU A C 1
ATOM 762 O O . GLU A 1 95 ? 9.043 -3.738 -3.759 1.00 80.56 95 GLU A O 1
ATOM 767 N N . PHE A 1 96 ? 10.833 -3.963 -5.089 1.00 80.38 96 PHE A N 1
ATOM 768 C CA . PHE A 1 96 ? 11.616 -2.947 -4.386 1.00 80.38 96 PHE A CA 1
ATOM 769 C C . PHE A 1 96 ? 10.971 -1.559 -4.514 1.00 80.38 96 PHE A C 1
ATOM 771 O O . PHE A 1 96 ? 11.001 -0.971 -5.595 1.00 80.38 96 PHE A O 1
ATOM 778 N N . SER A 1 97 ? 10.422 -1.020 -3.430 1.00 77.38 97 SER A N 1
ATOM 779 C CA . SER A 1 97 ? 9.702 0.260 -3.395 1.00 77.38 97 SER A CA 1
ATOM 780 C C . SER A 1 97 ? 10.354 1.260 -2.433 1.00 77.38 97 SER A C 1
ATOM 782 O O . SER A 1 97 ? 11.249 0.910 -1.660 1.00 77.38 97 SER A O 1
ATOM 784 N N . GLN A 1 98 ? 9.863 2.505 -2.398 1.00 77.31 98 GLN A N 1
ATOM 785 C CA . GLN A 1 98 ? 10.263 3.456 -1.349 1.00 77.31 98 GLN A CA 1
ATOM 786 C C . GLN A 1 98 ? 9.990 2.937 0.081 1.00 77.31 98 GLN A C 1
ATOM 788 O O . GLN A 1 98 ? 10.692 3.312 1.017 1.00 77.31 98 GLN A O 1
ATOM 793 N N . SER A 1 99 ? 8.991 2.064 0.259 1.00 73.88 99 SER A N 1
ATOM 794 C CA . SER A 1 99 ? 8.604 1.511 1.560 1.00 73.88 99 SER A CA 1
ATOM 795 C C . SER A 1 99 ? 9.676 0.556 2.082 1.00 73.88 99 SER A C 1
ATOM 797 O O . SER A 1 99 ? 9.961 0.538 3.274 1.00 73.88 99 SER A O 1
ATOM 799 N N . VAL A 1 100 ? 10.344 -0.158 1.172 1.00 77.94 100 VAL A N 1
ATOM 800 C CA . VAL A 1 100 ? 11.482 -1.025 1.496 1.00 77.94 100 VAL A CA 1
ATOM 801 C C . VAL A 1 100 ? 12.639 -0.206 2.058 1.00 77.94 100 VAL A C 1
ATOM 803 O O . VAL A 1 100 ? 13.221 -0.593 3.063 1.00 77.94 100 VAL A O 1
ATOM 806 N N . LEU A 1 101 ? 12.939 0.960 1.471 1.00 79.12 101 LEU A N 1
ATOM 807 C CA . LEU A 1 101 ? 13.983 1.854 1.990 1.00 79.12 101 LEU A CA 1
ATOM 808 C C . LEU A 1 101 ? 13.672 2.357 3.397 1.00 79.12 101 LEU A C 1
ATOM 810 O O . LEU A 1 101 ? 14.572 2.434 4.226 1.00 79.12 101 LEU A O 1
ATOM 814 N N . PHE A 1 102 ? 12.409 2.678 3.673 1.00 74.56 102 PHE A N 1
ATOM 815 C CA . PHE A 1 102 ? 11.995 3.056 5.016 1.00 74.56 102 PHE A CA 1
ATOM 816 C C . PHE A 1 102 ? 12.249 1.941 6.030 1.00 74.56 102 PHE A C 1
ATOM 818 O O . PHE A 1 102 ? 12.820 2.210 7.077 1.00 74.56 102 PHE A O 1
ATOM 825 N N . VAL A 1 103 ? 11.856 0.704 5.719 1.00 71.62 103 VAL A N 1
ATOM 826 C CA . VAL A 1 103 ? 12.103 -0.434 6.611 1.00 71.62 103 VAL A CA 1
ATOM 827 C C . VAL A 1 103 ? 13.605 -0.663 6.762 1.00 71.62 103 VAL A C 1
ATOM 829 O O . VAL A 1 103 ? 14.100 -0.681 7.877 1.00 71.62 103 VAL A O 1
ATOM 832 N N . MET A 1 104 ? 14.356 -0.721 5.659 1.00 72.94 104 MET A N 1
ATOM 833 C CA . MET A 1 104 ? 15.803 -0.959 5.680 1.00 72.94 104 MET A CA 1
ATOM 834 C C . MET A 1 104 ? 16.592 0.079 6.486 1.00 72.94 104 MET A C 1
ATOM 836 O O . MET A 1 104 ? 17.576 -0.286 7.119 1.00 72.94 104 MET A O 1
ATOM 840 N N . PHE A 1 105 ? 16.212 1.359 6.430 1.00 76.12 105 PHE A N 1
ATOM 841 C CA . PHE A 1 105 ? 16.910 2.416 7.167 1.00 76.12 105 PHE A CA 1
ATOM 842 C C . PHE A 1 105 ? 16.462 2.553 8.626 1.00 76.12 105 PHE A C 1
ATOM 844 O O . PHE A 1 105 ? 17.203 3.134 9.414 1.00 76.12 105 PHE A O 1
ATOM 851 N N . GLU A 1 106 ? 15.287 2.036 8.987 1.00 66.50 106 GLU A N 1
ATOM 852 C CA . GLU A 1 106 ? 14.826 1.953 10.382 1.00 66.50 106 GLU A CA 1
ATOM 853 C C . GLU A 1 106 ? 15.321 0.661 11.068 1.00 66.50 106 GLU A C 1
ATOM 855 O O . GLU A 1 106 ? 15.515 0.631 12.282 1.00 66.50 106 GLU A O 1
ATOM 860 N N . THR A 1 107 ? 15.568 -0.402 10.299 1.00 64.81 107 THR A N 1
ATOM 861 C CA . THR A 1 107 ? 16.164 -1.665 10.755 1.00 64.81 107 THR A CA 1
ATOM 862 C C . THR A 1 107 ? 17.620 -1.461 11.189 1.00 64.81 107 THR A C 1
ATOM 864 O O . THR A 1 107 ? 18.404 -0.780 10.526 1.00 64.81 107 THR A O 1
ATOM 867 N N . ASN A 1 108 ? 18.020 -2.080 12.304 1.00 66.81 108 ASN A N 1
ATOM 868 C CA . ASN A 1 108 ? 19.404 -2.004 12.780 1.00 66.81 108 ASN A CA 1
ATOM 869 C C . ASN A 1 108 ? 20.338 -2.976 12.022 1.00 66.81 108 ASN A C 1
ATOM 871 O O . ASN A 1 108 ? 19.909 -3.924 11.363 1.00 66.81 108 ASN A O 1
ATOM 875 N N . THR A 1 109 ? 21.652 -2.758 12.118 1.00 63.66 109 THR A N 1
ATOM 876 C CA . THR A 1 109 ? 22.657 -3.554 11.389 1.00 63.66 109 THR A CA 1
ATOM 877 C C . THR A 1 109 ? 22.671 -5.035 11.774 1.00 63.66 109 THR A C 1
ATOM 879 O O . THR A 1 109 ? 23.037 -5.867 10.945 1.00 63.66 109 THR A O 1
ATOM 882 N N . ASN A 1 110 ? 22.270 -5.371 13.004 1.00 61.81 110 ASN A N 1
ATOM 883 C CA . ASN A 1 110 ? 22.229 -6.755 13.473 1.00 61.81 110 ASN A CA 1
ATOM 884 C C . ASN A 1 110 ? 21.056 -7.494 12.824 1.00 61.81 110 ASN A C 1
ATOM 886 O O . ASN A 1 110 ? 21.276 -8.542 12.221 1.00 61.81 110 ASN A O 1
ATOM 890 N N . GLU A 1 111 ? 19.868 -6.885 12.821 1.00 57.81 111 GLU A N 1
ATOM 891 C CA . GLU A 1 111 ? 18.677 -7.393 12.134 1.00 57.81 111 GLU A CA 1
ATOM 892 C C . GLU A 1 111 ? 18.965 -7.612 10.644 1.00 57.81 111 GLU A C 1
ATOM 894 O O . GLU A 1 111 ? 18.740 -8.699 10.120 1.00 57.81 111 GLU A O 1
ATOM 899 N N . ALA A 1 112 ? 19.564 -6.629 9.963 1.00 60.97 112 ALA A N 1
ATOM 900 C CA . ALA A 1 112 ? 19.923 -6.763 8.551 1.00 60.97 112 ALA A CA 1
ATOM 901 C C . ALA A 1 112 ? 20.875 -7.949 8.274 1.00 60.97 112 ALA A C 1
ATOM 903 O O . ALA A 1 112 ? 20.742 -8.618 7.246 1.00 60.97 112 ALA A O 1
ATOM 904 N N . SER A 1 113 ? 21.823 -8.228 9.179 1.00 62.97 113 SER A N 1
ATOM 905 C CA . SER A 1 113 ? 22.772 -9.342 9.035 1.00 62.97 113 SER A CA 1
ATOM 906 C C . SER A 1 113 ? 22.141 -10.713 9.309 1.00 62.97 113 SER A C 1
ATOM 908 O O . SER A 1 113 ? 22.363 -11.655 8.542 1.00 62.97 113 SER A O 1
ATOM 910 N N . GLU A 1 114 ? 21.299 -10.813 10.342 1.00 64.25 114 GLU A N 1
ATOM 911 C CA . GLU A 1 114 ? 20.542 -12.023 10.668 1.00 64.25 114 GLU A CA 1
ATOM 912 C C . GLU A 1 114 ? 19.596 -12.380 9.520 1.00 64.25 114 GLU A C 1
ATOM 914 O O . GLU A 1 114 ? 19.598 -13.521 9.052 1.00 64.25 114 GLU A O 1
ATOM 919 N N . TYR A 1 115 ? 18.904 -11.388 8.955 1.00 65.38 115 TYR A N 1
ATOM 920 C CA . TYR A 1 115 ? 18.065 -11.574 7.775 1.00 65.38 115 TYR A CA 1
ATOM 921 C C . TYR A 1 115 ? 18.849 -12.052 6.556 1.00 65.38 115 TYR A C 1
ATOM 923 O O . TYR A 1 115 ? 18.421 -12.997 5.889 1.00 65.38 115 TYR A O 1
ATOM 931 N N . LEU A 1 116 ? 20.004 -11.444 6.259 1.00 65.81 116 LEU A N 1
ATOM 932 C CA . LEU A 1 116 ? 20.822 -11.878 5.127 1.00 65.81 116 LEU A CA 1
ATOM 933 C C . LEU A 1 116 ? 21.210 -13.353 5.281 1.00 65.81 116 LEU A C 1
ATOM 935 O O . LEU A 1 116 ? 21.102 -14.106 4.318 1.00 65.81 116 LEU A O 1
ATOM 939 N N . SER A 1 117 ? 21.603 -13.777 6.486 1.00 70.50 117 SER A N 1
ATOM 940 C CA . SER A 1 117 ? 21.962 -15.175 6.756 1.00 70.50 117 SER A CA 1
ATOM 941 C C . SER A 1 117 ? 20.775 -16.138 6.656 1.00 70.50 117 SER A C 1
ATOM 943 O O . SER A 1 117 ? 20.932 -17.239 6.132 1.00 70.50 117 SER A O 1
ATOM 945 N N . GLN A 1 118 ? 19.583 -15.716 7.088 1.00 73.56 118 GLN A N 1
ATOM 946 C CA . GLN A 1 118 ? 18.380 -16.546 7.099 1.00 73.56 118 GLN A CA 1
ATOM 947 C C . GLN A 1 118 ? 17.824 -16.784 5.692 1.00 73.56 118 GLN A C 1
ATOM 949 O O . GLN A 1 118 ? 17.342 -17.874 5.384 1.00 73.56 118 GLN A O 1
ATOM 954 N N . TYR A 1 119 ? 17.887 -15.767 4.832 1.00 75.50 119 TYR A N 1
ATOM 955 C CA . TYR A 1 119 ? 17.357 -15.841 3.472 1.00 75.50 119 TYR A CA 1
ATOM 956 C C . TYR A 1 119 ? 18.405 -16.243 2.432 1.00 75.50 119 TYR A C 1
ATOM 958 O O . TYR A 1 119 ? 18.039 -16.599 1.306 1.00 75.50 119 TYR A O 1
ATOM 966 N N . PHE A 1 120 ? 19.697 -16.240 2.783 1.00 78.69 120 PHE A N 1
ATOM 967 C CA . PHE A 1 120 ? 20.741 -16.756 1.907 1.00 78.69 1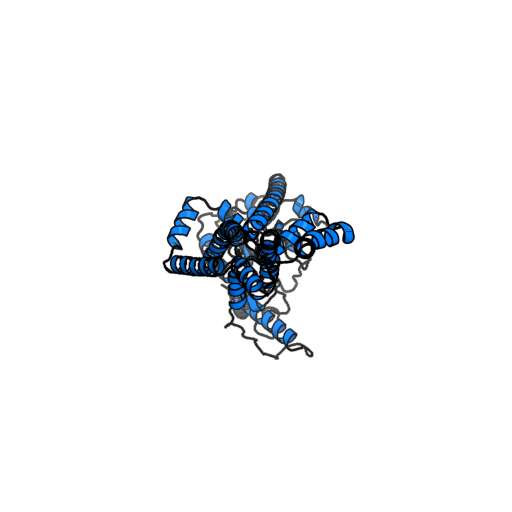20 PHE A CA 1
ATOM 968 C C . PHE A 1 120 ? 20.486 -18.232 1.595 1.00 78.69 120 PHE A C 1
ATOM 970 O O . PHE A 1 120 ? 20.443 -19.092 2.470 1.00 78.69 120 PHE A O 1
ATOM 977 N N . SER A 1 121 ? 20.331 -18.541 0.312 1.00 85.38 121 SER A N 1
ATOM 978 C CA . SER A 1 121 ? 20.076 -19.901 -0.144 1.00 85.38 121 SER A CA 1
ATOM 979 C C . SER A 1 121 ? 20.823 -20.187 -1.436 1.00 85.38 121 SER A C 1
ATOM 981 O O . SER A 1 121 ? 21.057 -19.295 -2.258 1.00 85.38 121 SER A O 1
ATOM 983 N N . LEU A 1 122 ? 21.138 -21.465 -1.661 1.00 88.94 122 LEU A N 1
ATOM 984 C CA . LEU A 1 122 ? 21.731 -21.923 -2.919 1.00 88.94 122 LEU A CA 1
ATOM 985 C C . LEU A 1 122 ? 20.870 -21.510 -4.126 1.00 88.94 122 LEU A C 1
ATOM 987 O O . LEU A 1 122 ? 21.405 -21.169 -5.177 1.00 88.94 122 LEU A O 1
ATOM 991 N N . LYS A 1 123 ? 19.542 -21.453 -3.955 1.00 88.81 123 LYS A N 1
ATOM 992 C CA . LYS A 1 123 ? 18.594 -20.961 -4.964 1.00 88.81 123 LYS A CA 1
ATOM 993 C C . LYS A 1 123 ? 18.929 -19.535 -5.417 1.00 88.81 123 LYS A C 1
ATOM 995 O O . LYS A 1 123 ? 18.976 -19.288 -6.619 1.00 88.81 123 LYS A O 1
ATOM 1000 N N . ILE A 1 124 ? 19.195 -18.615 -4.488 1.00 89.94 124 ILE A N 1
ATOM 1001 C CA . ILE A 1 124 ? 19.541 -17.220 -4.813 1.00 89.94 124 ILE A CA 1
ATOM 1002 C C . ILE A 1 124 ? 20.876 -17.154 -5.551 1.00 89.94 124 ILE A C 1
ATOM 1004 O O . ILE A 1 124 ? 20.981 -16.457 -6.557 1.00 89.94 124 ILE A O 1
ATOM 1008 N N . VAL A 1 125 ? 21.875 -17.9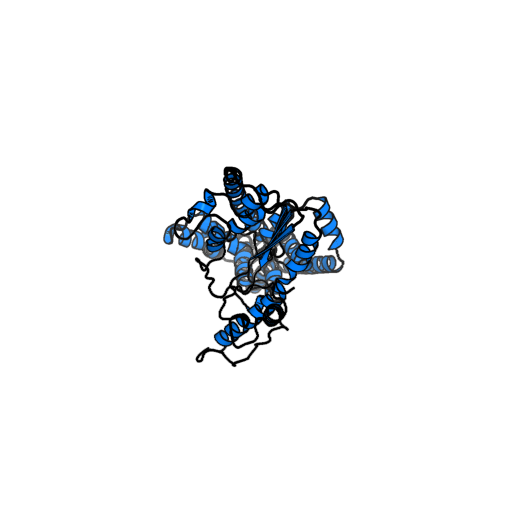22 -5.103 1.00 91.81 125 VAL A N 1
ATOM 1009 C CA . VAL A 1 125 ? 23.186 -17.986 -5.768 1.00 91.81 125 VAL A CA 1
ATOM 1010 C C . VAL A 1 125 ? 23.042 -18.487 -7.207 1.00 91.81 125 VAL A C 1
ATOM 1012 O O . VAL A 1 125 ? 23.572 -17.870 -8.128 1.00 91.81 125 VAL A O 1
ATOM 1015 N N . LEU A 1 126 ? 22.279 -19.561 -7.427 1.00 94.50 126 LEU A N 1
ATOM 1016 C CA . LEU A 1 126 ? 22.037 -20.110 -8.764 1.00 94.50 126 LEU A CA 1
ATOM 1017 C C . LEU A 1 126 ? 21.294 -19.120 -9.671 1.00 94.50 126 LEU A C 1
ATOM 1019 O O . LEU A 1 126 ? 21.672 -18.960 -10.831 1.00 94.50 126 LEU A O 1
ATOM 1023 N N . ILE A 1 127 ? 20.286 -18.415 -9.146 1.00 93.38 127 ILE A N 1
ATOM 1024 C CA . ILE A 1 127 ? 19.566 -17.368 -9.887 1.00 93.38 127 ILE A CA 1
ATOM 1025 C C . ILE A 1 127 ? 20.512 -16.219 -10.247 1.00 93.38 127 ILE A C 1
ATOM 1027 O O . ILE A 1 127 ? 20.528 -15.787 -11.398 1.00 93.38 127 ILE A O 1
ATOM 1031 N N . ALA A 1 128 ? 21.340 -15.758 -9.307 1.00 94.50 128 ALA A N 1
ATOM 1032 C CA . ALA A 1 128 ? 22.306 -14.691 -9.544 1.00 94.50 128 ALA A CA 1
ATOM 1033 C C . ALA A 1 128 ? 23.350 -15.076 -10.604 1.00 94.50 128 ALA A C 1
ATOM 1035 O O . ALA A 1 128 ? 23.662 -14.276 -11.491 1.00 94.50 128 ALA A O 1
ATOM 1036 N N . LEU A 1 129 ? 23.857 -16.313 -10.561 1.00 96.44 129 LEU A N 1
ATOM 1037 C CA . LEU A 1 129 ? 24.793 -16.839 -11.556 1.00 96.44 129 LEU A CA 1
ATOM 1038 C C . LEU A 1 129 ? 24.144 -16.953 -12.939 1.00 96.44 129 LEU A C 1
ATOM 1040 O O . LEU A 1 129 ? 24.724 -16.483 -13.917 1.00 96.44 129 LEU A O 1
ATOM 1044 N N . ALA A 1 130 ? 22.931 -17.507 -13.029 1.00 96.38 130 ALA A N 1
ATOM 1045 C CA . ALA A 1 130 ? 22.192 -17.612 -14.286 1.00 96.38 130 ALA A CA 1
ATOM 1046 C C . ALA A 1 130 ? 21.888 -16.228 -14.880 1.00 96.38 130 ALA A C 1
ATOM 1048 O O . ALA A 1 130 ? 22.143 -15.982 -16.060 1.00 96.38 130 ALA A O 1
ATOM 1049 N N . TYR A 1 131 ? 21.419 -15.295 -14.049 1.00 96.31 131 TYR A N 1
ATOM 1050 C CA . TYR A 1 131 ? 21.151 -13.913 -14.436 1.00 96.31 131 TYR A CA 1
ATOM 1051 C C . TYR A 1 131 ? 22.411 -13.218 -14.977 1.00 96.31 131 TYR A C 1
ATOM 1053 O O . TYR A 1 131 ? 22.386 -12.588 -16.037 1.00 96.31 131 TYR A O 1
ATOM 1061 N N . THR A 1 132 ? 23.544 -13.399 -14.294 1.00 97.06 132 THR A N 1
ATOM 1062 C CA . THR A 1 132 ? 24.843 -12.849 -14.708 1.00 97.06 132 THR A CA 1
ATOM 1063 C C . THR A 1 132 ? 25.336 -13.479 -16.010 1.00 97.06 132 THR A C 1
ATOM 1065 O O . THR A 1 132 ? 25.792 -12.763 -16.902 1.00 97.06 132 THR A O 1
ATOM 1068 N N . ALA A 1 133 ? 25.197 -14.797 -16.172 1.00 97.50 133 ALA A N 1
ATOM 1069 C CA . ALA A 1 133 ? 25.568 -15.494 -17.400 1.00 97.50 133 ALA A CA 1
ATOM 1070 C C . ALA A 1 133 ? 24.772 -14.977 -18.609 1.00 97.50 133 ALA A C 1
ATOM 1072 O O . ALA A 1 133 ? 25.355 -14.734 -19.668 1.00 97.50 133 ALA A O 1
ATOM 1073 N N . VAL A 1 134 ? 23.466 -14.730 -18.447 1.00 97.56 134 VAL A N 1
ATOM 1074 C CA . VAL A 1 134 ? 22.629 -14.125 -19.495 1.00 97.56 134 VAL A CA 1
ATOM 1075 C C . VAL A 1 134 ? 23.078 -12.693 -19.795 1.00 97.56 134 VAL A C 1
ATOM 1077 O O . VAL A 1 134 ? 23.266 -12.363 -20.965 1.00 97.56 134 VAL A O 1
ATOM 1080 N N . ALA A 1 135 ? 23.334 -11.860 -18.781 1.00 97.00 135 ALA A N 1
ATOM 1081 C CA . ALA A 1 135 ? 23.828 -10.494 -18.983 1.00 97.00 135 ALA A CA 1
ATOM 1082 C C . ALA A 1 135 ? 25.146 -10.462 -19.783 1.00 97.00 135 ALA A C 1
ATOM 1084 O O . ALA A 1 135 ? 25.281 -9.694 -20.742 1.00 97.00 135 ALA A O 1
ATOM 1085 N N . VAL A 1 136 ? 26.101 -11.332 -19.433 1.00 97.25 136 VAL A N 1
ATOM 1086 C CA . VAL A 1 136 ? 27.381 -11.472 -20.144 1.00 97.25 136 VAL A CA 1
ATOM 1087 C C . VAL A 1 136 ? 27.155 -11.983 -21.567 1.00 97.25 136 VAL A C 1
ATOM 1089 O O . VAL A 1 136 ? 27.715 -11.425 -22.514 1.00 97.25 136 VAL A O 1
ATOM 1092 N N . LEU A 1 137 ? 26.296 -12.987 -21.760 1.00 97.25 137 LEU A N 1
ATOM 1093 C CA . LEU A 1 137 ? 25.954 -13.499 -23.087 1.00 97.25 137 LEU A CA 1
ATOM 1094 C C . LEU A 1 137 ? 25.373 -12.392 -23.974 1.00 97.25 137 LEU A C 1
ATOM 1096 O O . LEU A 1 137 ? 25.870 -12.189 -25.082 1.00 97.25 137 LEU A O 1
ATOM 1100 N N . LEU A 1 138 ? 24.394 -11.628 -23.486 1.00 96.81 138 LEU A N 1
ATOM 1101 C CA . LEU A 1 138 ? 23.804 -10.507 -24.223 1.00 96.81 138 LEU A CA 1
ATOM 1102 C C . LEU A 1 138 ? 24.863 -9.447 -24.574 1.00 96.81 138 LEU A C 1
ATOM 1104 O O . LEU A 1 138 ? 24.915 -8.985 -25.716 1.00 96.81 138 LEU A O 1
ATOM 1108 N N . TRP A 1 139 ? 25.764 -9.125 -23.639 1.00 96.94 139 TRP A N 1
ATOM 1109 C CA . TRP A 1 139 ? 26.862 -8.181 -23.866 1.00 96.94 139 TRP A CA 1
ATOM 1110 C C . TRP A 1 139 ? 27.838 -8.647 -24.960 1.00 96.94 139 TRP A C 1
ATOM 1112 O O . TRP A 1 139 ? 28.198 -7.867 -25.848 1.00 96.94 139 TRP A O 1
ATOM 1122 N N . THR A 1 140 ? 28.234 -9.928 -24.966 1.00 95.25 140 THR A N 1
ATOM 1123 C CA . THR A 1 140 ? 29.166 -10.466 -25.981 1.00 95.25 140 THR A CA 1
ATOM 1124 C C . THR A 1 140 ? 28.602 -10.399 -27.404 1.00 95.25 140 THR A C 1
ATOM 1126 O O . THR A 1 140 ? 29.369 -10.274 -28.367 1.00 95.25 140 THR A O 1
ATOM 1129 N N . ARG A 1 141 ? 27.269 -10.420 -27.548 1.00 95.56 141 ARG A N 1
ATOM 1130 C CA . ARG A 1 141 ? 26.554 -10.346 -28.832 1.00 95.56 141 ARG A CA 1
ATOM 1131 C C . ARG A 1 141 ? 26.352 -8.920 -29.354 1.00 95.56 141 ARG A C 1
ATOM 1133 O O . ARG A 1 141 ? 25.937 -8.767 -30.505 1.00 95.56 141 ARG A O 1
ATOM 1140 N N . LEU A 1 142 ? 26.693 -7.888 -28.578 1.00 94.62 142 LEU A N 1
ATOM 1141 C CA . LEU A 1 142 ? 26.560 -6.493 -29.001 1.00 94.62 142 LEU A CA 1
ATOM 1142 C C . LEU A 1 142 ? 27.435 -6.169 -30.217 1.00 94.62 142 LEU A C 1
ATOM 1144 O O . LEU A 1 142 ? 28.633 -6.473 -30.269 1.00 94.62 142 LEU A O 1
ATOM 1148 N N . ARG A 1 143 ? 26.827 -5.478 -31.184 1.00 92.44 143 ARG A N 1
ATOM 1149 C CA . ARG A 1 143 ? 27.474 -4.971 -32.398 1.00 92.44 143 ARG A CA 1
ATOM 1150 C C . ARG A 1 143 ? 27.201 -3.472 -32.547 1.00 92.44 143 ARG A C 1
ATOM 1152 O O . ARG A 1 143 ? 26.124 -3.031 -32.154 1.00 92.44 143 ARG A O 1
ATOM 1159 N N . PRO A 1 144 ? 28.132 -2.688 -33.118 1.00 91.81 144 PRO A N 1
ATOM 1160 C CA . PRO A 1 144 ? 27.918 -1.263 -33.361 1.00 91.81 144 PRO A CA 1
ATOM 1161 C C . PRO A 1 144 ? 26.617 -0.974 -34.126 1.00 91.81 144 PRO A C 1
ATOM 1163 O O . PRO A 1 144 ? 26.389 -1.521 -35.205 1.00 91.81 144 PRO A O 1
ATOM 1166 N N . VAL A 1 145 ? 25.781 -0.086 -33.579 1.00 90.88 145 VAL A N 1
ATOM 1167 C CA . VAL A 1 145 ? 24.537 0.367 -34.219 1.00 90.88 145 VAL A CA 1
ATOM 1168 C C . VAL A 1 145 ? 24.815 1.658 -34.986 1.00 90.88 145 VAL A C 1
ATOM 1170 O O . VAL A 1 145 ? 24.794 2.753 -34.427 1.00 90.88 145 VAL A O 1
ATOM 1173 N N . TYR A 1 146 ? 25.129 1.541 -36.275 1.00 90.19 146 TYR A N 1
ATOM 1174 C CA . TYR A 1 146 ? 25.453 2.700 -37.106 1.00 90.19 146 TYR A CA 1
ATOM 1175 C C . TYR A 1 146 ? 24.189 3.419 -37.579 1.00 90.19 146 TYR A C 1
ATOM 1177 O O . TYR A 1 146 ? 23.458 2.914 -38.424 1.00 90.19 146 TYR A O 1
ATOM 1185 N N . ILE A 1 147 ? 23.963 4.625 -37.054 1.00 88.94 147 ILE A N 1
ATOM 1186 C CA . ILE A 1 147 ? 22.936 5.554 -37.534 1.00 88.94 147 ILE A CA 1
ATOM 1187 C C . ILE A 1 147 ? 23.642 6.740 -38.223 1.00 88.94 147 ILE A C 1
ATOM 1189 O O . ILE A 1 147 ? 24.585 7.298 -37.643 1.00 88.94 147 ILE A O 1
ATOM 1193 N N . PRO A 1 148 ? 23.228 7.152 -39.438 1.00 88.50 148 PRO A N 1
ATOM 1194 C CA . PRO A 1 148 ? 23.826 8.292 -40.135 1.00 88.50 148 PRO A CA 1
ATOM 1195 C C . PRO A 1 148 ? 23.771 9.597 -39.318 1.00 88.50 148 PRO A C 1
ATOM 1197 O O . PRO A 1 148 ? 22.830 9.833 -38.563 1.00 88.50 148 PRO A O 1
ATOM 1200 N N . LYS A 1 149 ? 24.762 10.484 -39.485 1.00 82.00 149 LYS A N 1
ATOM 1201 C CA . LYS A 1 149 ? 24.687 11.886 -39.024 1.00 82.00 149 LYS A CA 1
ATOM 1202 C C . LYS A 1 149 ? 23.913 12.649 -40.113 1.00 82.00 149 LYS A C 1
ATOM 1204 O O . LYS A 1 149 ? 24.429 12.685 -41.224 1.00 82.00 149 LYS A O 1
ATOM 1209 N N . PRO A 1 150 ? 22.693 13.164 -39.888 1.00 89.12 150 PRO A N 1
ATOM 1210 C CA . PRO A 1 150 ? 22.223 13.760 -38.633 1.00 89.12 150 PRO A CA 1
ATOM 1211 C C . PRO A 1 150 ? 21.291 12.878 -37.790 1.00 89.12 150 PRO A C 1
ATOM 1213 O O . PRO A 1 150 ? 21.128 13.138 -36.599 1.00 89.12 150 PRO A O 1
ATOM 1216 N N . TRP A 1 151 ? 20.724 11.819 -38.369 1.00 90.56 151 TRP A N 1
ATOM 1217 C CA . TRP A 1 151 ? 19.691 10.980 -37.756 1.00 90.56 151 TRP A CA 1
ATOM 1218 C C . TRP A 1 151 ? 20.037 10.436 -36.371 1.00 90.56 151 TRP A C 1
ATOM 1220 O O . TRP A 1 151 ? 19.159 10.358 -35.523 1.00 90.56 151 TRP A O 1
ATOM 1230 N N . ARG A 1 152 ? 21.305 10.128 -36.077 1.00 91.12 152 ARG A N 1
ATOM 1231 C CA . ARG A 1 152 ? 21.688 9.646 -34.738 1.00 91.12 152 ARG A CA 1
ATOM 1232 C C . ARG A 1 152 ? 21.426 10.671 -33.630 1.00 91.12 152 ARG A C 1
ATOM 1234 O O . ARG A 1 152 ? 21.082 10.286 -32.516 1.00 91.12 152 ARG A O 1
ATOM 1241 N N . TYR A 1 153 ? 21.583 11.961 -33.933 1.00 94.00 153 TYR A N 1
ATOM 1242 C CA . TYR A 1 153 ? 21.294 13.045 -32.996 1.00 94.00 153 TYR A CA 1
ATOM 1243 C C . TYR A 1 153 ? 19.790 13.270 -32.897 1.00 94.00 153 TYR A C 1
ATOM 1245 O O . TYR A 1 153 ? 19.277 13.388 -31.793 1.00 94.00 153 TYR A O 1
ATOM 1253 N N . VAL A 1 154 ? 19.089 13.230 -34.034 1.00 94.94 154 VAL A N 1
ATOM 1254 C CA . VAL A 1 154 ? 17.626 13.365 -34.091 1.00 94.94 154 VAL A CA 1
ATOM 1255 C C . VAL A 1 154 ? 16.939 12.257 -33.294 1.00 94.94 154 VAL A C 1
ATOM 1257 O O . VAL A 1 154 ? 16.109 12.558 -32.452 1.00 94.94 154 VAL A O 1
ATOM 1260 N N . VAL A 1 155 ? 17.317 10.990 -33.487 1.00 93.62 155 VAL A N 1
ATOM 1261 C CA . VAL A 1 155 ? 16.732 9.848 -32.762 1.00 93.62 155 VAL A CA 1
ATOM 1262 C C . VAL A 1 155 ? 17.065 9.904 -31.270 1.00 93.62 155 VAL A C 1
ATOM 1264 O O . VAL A 1 155 ? 16.189 9.680 -30.440 1.00 93.62 155 VAL A O 1
ATOM 1267 N N . SER A 1 156 ? 18.306 10.252 -30.910 1.00 95.06 156 SER A N 1
ATOM 1268 C CA . SER A 1 156 ? 18.698 10.413 -29.501 1.00 95.06 156 SER A CA 1
ATOM 1269 C C . SER A 1 156 ? 17.914 11.535 -28.818 1.00 95.06 156 SER A C 1
ATOM 1271 O O . SER A 1 156 ? 17.434 11.367 -27.700 1.00 95.06 156 SER A O 1
ATOM 1273 N N . PHE A 1 157 ? 17.749 12.666 -29.508 1.00 95.94 157 PHE A N 1
ATOM 1274 C CA . PHE A 1 157 ? 16.952 13.784 -29.025 1.00 95.94 157 PHE A CA 1
ATOM 1275 C C . PHE A 1 157 ? 15.467 13.429 -28.961 1.00 95.94 157 PHE A C 1
ATOM 1277 O O . PHE A 1 157 ? 14.830 13.755 -27.974 1.00 95.94 157 PHE A O 1
ATOM 1284 N N . ALA A 1 158 ? 14.921 12.715 -29.947 1.00 95.75 158 ALA A N 1
ATOM 1285 C CA . ALA A 1 158 ? 13.528 12.278 -29.947 1.00 95.75 158 ALA A CA 1
ATOM 1286 C C . ALA A 1 158 ? 13.221 11.334 -28.774 1.00 95.75 158 ALA A C 1
ATOM 1288 O O . ALA A 1 158 ? 12.180 11.483 -28.141 1.00 95.75 158 ALA A O 1
ATOM 1289 N N . LEU A 1 159 ? 14.138 10.416 -28.435 1.00 95.31 159 LEU A N 1
ATOM 1290 C CA . LEU A 1 159 ? 14.020 9.562 -27.247 1.00 95.31 159 LEU A CA 1
ATOM 1291 C C . LEU A 1 159 ? 14.033 10.383 -25.954 1.00 95.31 159 LEU A C 1
ATOM 1293 O O . LEU A 1 159 ? 13.143 10.229 -25.119 1.00 95.31 159 LEU A O 1
ATOM 1297 N N . LEU A 1 160 ? 15.013 11.280 -25.802 1.00 95.81 160 LEU A N 1
ATOM 1298 C CA . LEU A 1 160 ? 15.112 12.155 -24.632 1.00 95.81 160 LEU A CA 1
ATOM 1299 C C . LEU A 1 160 ? 13.889 13.075 -24.513 1.00 95.81 160 LEU A C 1
ATOM 1301 O O . LEU A 1 160 ? 13.336 13.254 -23.429 1.00 95.81 160 LEU A O 1
ATOM 1305 N N . TYR A 1 161 ? 13.447 13.641 -25.632 1.00 95.38 161 TYR A N 1
ATOM 1306 C CA . TYR A 1 161 ? 12.302 14.529 -25.686 1.00 95.38 161 TYR A CA 1
ATOM 1307 C C . TYR A 1 161 ? 11.022 13.775 -25.346 1.00 95.38 161 TYR A C 1
ATOM 1309 O O . TYR A 1 161 ? 10.331 14.162 -24.416 1.00 95.38 161 TYR A O 1
ATOM 1317 N N . GLY A 1 162 ? 10.730 12.663 -26.019 1.00 94.31 162 GLY A N 1
ATOM 1318 C CA . GLY A 1 162 ? 9.498 11.906 -25.799 1.00 94.31 162 GLY A CA 1
ATOM 1319 C C . GLY A 1 162 ? 9.354 11.364 -24.374 1.00 94.31 162 GLY A C 1
ATOM 1320 O O . GLY A 1 162 ? 8.254 11.392 -23.823 1.00 94.31 162 GLY A O 1
ATOM 1321 N N . LEU A 1 163 ? 10.451 10.902 -23.765 1.00 93.88 163 LEU A N 1
ATOM 1322 C CA . LEU A 1 163 ? 10.415 10.263 -22.446 1.00 93.88 163 LEU A CA 1
ATOM 1323 C C . LEU A 1 163 ? 10.609 11.232 -21.275 1.00 93.88 163 LEU A C 1
ATOM 1325 O O . LEU A 1 163 ? 10.040 10.990 -20.214 1.00 93.88 163 LEU A O 1
ATOM 1329 N N . ILE A 1 164 ? 11.382 12.311 -21.450 1.00 93.88 164 ILE A N 1
ATOM 1330 C CA . ILE A 1 164 ? 11.742 13.241 -20.365 1.00 93.88 164 ILE A CA 1
ATOM 1331 C C . ILE A 1 164 ? 11.195 14.648 -20.631 1.00 93.88 164 ILE A C 1
ATOM 1333 O O . ILE A 1 164 ? 10.371 15.145 -19.864 1.00 93.88 164 ILE A O 1
ATOM 1337 N N . LEU A 1 165 ? 11.619 15.301 -21.720 1.00 93.69 165 LEU A N 1
ATOM 1338 C CA . LEU A 1 165 ? 11.352 16.737 -21.905 1.00 93.69 165 LEU A CA 1
ATOM 1339 C C . LEU A 1 165 ? 9.885 17.042 -22.221 1.00 93.69 165 LEU A C 1
ATOM 1341 O O . LEU A 1 165 ? 9.358 18.036 -21.739 1.00 93.69 165 LEU A O 1
ATOM 1345 N N . HIS A 1 166 ? 9.212 16.202 -23.004 1.00 92.50 166 HIS A N 1
ATOM 1346 C CA . HIS A 1 166 ? 7.815 16.379 -23.385 1.00 92.50 166 HIS A CA 1
ATOM 1347 C C . HIS A 1 166 ? 6.874 16.238 -22.179 1.00 92.50 166 HIS A C 1
ATOM 1349 O O . HIS A 1 166 ? 6.069 17.146 -21.973 1.00 92.50 166 HIS A O 1
ATOM 1355 N N . PRO A 1 167 ? 6.973 15.191 -21.328 1.00 90.25 167 PRO A N 1
ATOM 1356 C CA . PRO A 1 167 ? 6.220 15.143 -20.075 1.00 90.25 167 PRO A CA 1
ATOM 1357 C C . PRO A 1 167 ? 6.456 16.363 -19.182 1.00 90.25 167 PRO A C 1
ATOM 1359 O O . PRO A 1 167 ? 5.493 16.879 -18.616 1.00 90.25 167 PRO A O 1
ATOM 1362 N N . ILE A 1 168 ? 7.700 16.847 -19.084 1.00 91.44 168 ILE A N 1
ATOM 1363 C CA . ILE A 1 168 ? 8.027 18.049 -18.305 1.00 91.44 168 ILE A CA 1
ATOM 1364 C C . ILE A 1 168 ? 7.360 19.285 -18.913 1.00 91.44 168 ILE A C 1
ATOM 1366 O O . ILE A 1 168 ? 6.670 20.021 -18.211 1.00 91.44 168 ILE A O 1
ATOM 1370 N N . ALA A 1 169 ? 7.509 19.488 -20.221 1.00 90.56 169 ALA A N 1
ATOM 1371 C CA . ALA A 1 169 ? 6.972 20.655 -20.901 1.00 90.56 169 ALA A CA 1
ATOM 1372 C C . ALA A 1 169 ? 5.440 20.693 -20.861 1.00 90.56 169 ALA A C 1
ATOM 1374 O O . ALA A 1 169 ? 4.841 21.712 -20.520 1.00 90.56 169 ALA A O 1
ATOM 1375 N N . MET A 1 170 ? 4.805 19.555 -21.139 1.00 89.62 170 MET A N 1
ATOM 1376 C CA . MET A 1 170 ? 3.354 19.427 -21.151 1.00 89.62 170 MET A CA 1
ATOM 1377 C C . MET A 1 170 ? 2.757 19.582 -19.747 1.00 89.62 170 MET A C 1
ATOM 1379 O O . MET A 1 170 ? 1.744 20.254 -19.578 1.00 89.62 170 MET A O 1
ATOM 1383 N N . ASN A 1 171 ? 3.352 18.978 -18.718 1.00 87.19 171 ASN A N 1
ATOM 1384 C CA . ASN A 1 171 ? 2.775 19.050 -17.376 1.00 87.19 171 ASN A CA 1
ATOM 1385 C C . ASN A 1 171 ? 3.054 20.388 -16.681 1.00 87.19 171 ASN A C 1
ATOM 1387 O O . ASN A 1 171 ? 2.143 20.925 -16.057 1.00 87.19 171 ASN A O 1
ATOM 1391 N N . THR A 1 172 ? 4.262 20.937 -16.808 1.00 87.25 172 THR A N 1
ATOM 1392 C CA . THR A 1 172 ? 4.651 22.157 -16.087 1.00 87.25 172 THR A CA 1
ATOM 1393 C C . THR A 1 172 ? 4.253 23.425 -16.837 1.00 87.25 172 THR A C 1
ATOM 1395 O O . THR A 1 172 ? 3.625 24.290 -16.243 1.00 87.25 172 THR A O 1
ATOM 1398 N N . PHE A 1 173 ? 4.564 23.543 -18.133 1.00 87.88 173 PHE A N 1
ATOM 1399 C CA . PHE A 1 173 ? 4.322 24.790 -18.875 1.00 87.88 173 PHE A CA 1
ATOM 1400 C C . PHE A 1 173 ? 2.934 24.863 -19.518 1.00 87.88 173 PHE A C 1
ATOM 1402 O O . PHE A 1 173 ? 2.399 25.954 -19.665 1.00 87.88 173 PHE A O 1
ATOM 1409 N N . ILE A 1 174 ? 2.349 23.725 -19.915 1.00 87.62 174 ILE A N 1
ATOM 1410 C CA . ILE A 1 174 ? 1.023 23.711 -20.563 1.00 87.62 174 ILE A CA 1
ATOM 1411 C C . ILE A 1 174 ? -0.087 23.477 -19.535 1.00 87.62 174 ILE A C 1
ATOM 1413 O O . ILE A 1 174 ? -1.075 24.204 -19.509 1.00 87.62 174 ILE A O 1
ATOM 1417 N N . LYS A 1 175 ? 0.061 22.469 -18.667 1.00 87.19 175 LYS A N 1
ATOM 1418 C CA . LYS A 1 175 ? -0.942 22.133 -17.639 1.00 87.19 175 LYS A CA 1
ATOM 1419 C C . LYS A 1 175 ? -0.744 22.870 -16.309 1.00 87.19 175 LYS A C 1
ATOM 1421 O O . LYS A 1 175 ? -1.500 22.597 -15.380 1.00 87.19 175 LYS A O 1
ATOM 1426 N N . ASN A 1 176 ? 0.253 23.757 -16.204 1.00 87.38 176 ASN A N 1
ATOM 1427 C CA . ASN A 1 176 ? 0.566 24.551 -15.007 1.00 87.38 176 ASN A CA 1
ATOM 1428 C C . ASN A 1 176 ? 0.651 23.728 -13.709 1.00 87.38 176 ASN A C 1
ATOM 1430 O O . ASN A 1 176 ? 0.286 24.198 -12.630 1.00 87.38 176 ASN A O 1
ATOM 1434 N N . LYS A 1 177 ? 1.109 22.472 -13.793 1.00 86.75 177 LYS A N 1
ATOM 1435 C CA . LYS A 1 177 ? 1.357 21.666 -12.595 1.00 86.75 177 LYS A CA 1
ATOM 1436 C C . LYS A 1 177 ? 2.644 22.148 -11.914 1.00 86.75 177 LYS A C 1
ATOM 1438 O O . LYS A 1 177 ? 3.607 22.444 -12.623 1.00 86.75 177 LYS A O 1
ATOM 1443 N N . PRO A 1 178 ? 2.699 22.163 -10.566 1.00 89.44 178 PRO A N 1
ATOM 1444 C CA . PRO A 1 178 ? 3.938 22.413 -9.835 1.00 89.44 178 PRO A CA 1
ATOM 1445 C C . PRO A 1 178 ? 5.065 21.508 -10.336 1.00 89.44 178 PRO A C 1
ATOM 1447 O O . PRO A 1 178 ? 4.834 20.324 -10.611 1.00 89.44 178 PRO A O 1
ATOM 1450 N N . PHE A 1 179 ? 6.271 22.061 -10.460 1.00 86.81 179 PHE A N 1
ATOM 1451 C CA . PHE A 1 179 ? 7.412 21.349 -11.033 1.00 86.81 179 PHE A CA 1
ATOM 1452 C C . PHE A 1 179 ? 7.753 20.086 -10.233 1.00 86.81 179 PHE A C 1
ATOM 1454 O O . PHE A 1 179 ? 8.041 19.047 -10.824 1.00 86.81 179 PHE A O 1
ATOM 1461 N N . GLU A 1 180 ? 7.606 20.141 -8.910 1.00 83.62 180 GLU A N 1
ATOM 1462 C CA . GLU A 1 180 ? 7.793 19.016 -7.993 1.00 83.62 180 GLU A CA 1
ATOM 1463 C C . GLU A 1 180 ? 6.840 17.868 -8.342 1.00 83.62 180 GLU A C 1
ATOM 1465 O O . GLU A 1 180 ? 7.281 16.751 -8.591 1.00 83.62 180 GLU A O 1
ATOM 1470 N N . LYS A 1 181 ? 5.542 18.157 -8.520 1.00 82.06 181 LYS A N 1
ATOM 1471 C CA . LYS A 1 181 ? 4.551 17.142 -8.921 1.00 82.06 181 LYS A CA 1
ATOM 1472 C C . LYS A 1 181 ? 4.849 16.558 -10.302 1.00 82.06 181 LYS A C 1
ATOM 1474 O O . LYS A 1 181 ? 4.513 15.405 -10.577 1.00 82.06 181 LYS A O 1
ATOM 1479 N N . THR A 1 182 ? 5.421 17.342 -11.211 1.00 86.62 182 THR A N 1
ATOM 1480 C CA . THR A 1 182 ? 5.850 16.838 -12.521 1.00 86.62 182 THR A CA 1
ATOM 1481 C C . THR A 1 182 ? 7.038 15.885 -12.383 1.00 86.62 182 THR A C 1
ATOM 1483 O O . THR A 1 182 ? 7.029 14.827 -13.015 1.00 86.62 182 THR A O 1
ATOM 1486 N N . LEU A 1 183 ? 8.017 16.220 -11.538 1.00 86.75 183 LEU A N 1
ATOM 1487 C CA . LEU A 1 183 ? 9.149 15.348 -11.228 1.00 86.75 183 LEU A CA 1
ATOM 1488 C C . LEU A 1 183 ? 8.703 14.056 -10.542 1.00 86.75 183 LEU A C 1
ATOM 1490 O O . LEU A 1 183 ? 9.152 12.994 -10.956 1.00 86.75 183 LEU A O 1
ATOM 1494 N N . ASP A 1 184 ? 7.773 14.113 -9.590 1.00 84.19 184 ASP A N 1
ATOM 1495 C CA . ASP A 1 184 ? 7.256 12.924 -8.899 1.00 84.19 184 ASP A CA 1
ATOM 1496 C C . ASP A 1 184 ? 6.565 11.955 -9.870 1.00 84.19 184 ASP A C 1
ATOM 1498 O O . ASP A 1 184 ? 6.782 10.743 -9.824 1.00 84.19 184 ASP A O 1
ATOM 1502 N N . ASN A 1 185 ? 5.768 12.491 -10.803 1.00 85.75 185 ASN A N 1
ATOM 1503 C CA . ASN A 1 185 ? 5.121 11.701 -11.855 1.00 85.75 185 ASN A CA 1
ATOM 1504 C C . ASN A 1 185 ? 6.128 11.087 -12.835 1.00 85.75 185 ASN A C 1
ATOM 1506 O O . ASN A 1 185 ? 5.885 10.014 -13.381 1.00 85.75 185 ASN A O 1
ATOM 1510 N N . LEU A 1 186 ? 7.237 11.773 -13.110 1.00 89.94 186 LEU A N 1
ATOM 1511 C CA . LEU A 1 186 ? 8.298 11.221 -13.944 1.00 89.94 186 LEU A CA 1
ATOM 1512 C C . LEU A 1 186 ? 9.077 10.140 -13.185 1.00 89.94 186 LEU A C 1
ATOM 1514 O O . LEU A 1 186 ? 9.322 9.068 -13.732 1.00 89.94 186 LEU A O 1
ATOM 1518 N N . ALA A 1 187 ? 9.405 10.397 -11.919 1.00 88.31 187 ALA A N 1
ATOM 1519 C CA . ALA A 1 187 ? 10.117 9.484 -11.039 1.00 88.31 187 ALA A CA 1
ATOM 1520 C C . ALA A 1 187 ? 9.357 8.162 -10.856 1.00 88.31 187 ALA A C 1
ATOM 1522 O O . ALA A 1 187 ? 9.955 7.102 -11.015 1.00 88.31 187 ALA A O 1
ATOM 1523 N N . SER A 1 188 ? 8.040 8.205 -10.625 1.00 85.56 188 SER A N 1
ATOM 1524 C CA . SER A 1 188 ? 7.210 6.995 -10.498 1.00 85.56 188 SER A CA 1
ATOM 1525 C C . SER A 1 188 ? 7.157 6.168 -11.783 1.00 85.56 188 SER A C 1
ATOM 1527 O O . SER A 1 188 ? 7.161 4.942 -11.742 1.00 85.56 188 SER A O 1
ATOM 1529 N N . ARG A 1 189 ? 7.174 6.821 -12.950 1.00 89.31 189 ARG A N 1
ATOM 1530 C CA . ARG A 1 189 ? 7.252 6.127 -14.240 1.00 89.31 189 ARG A CA 1
ATOM 1531 C C . ARG A 1 189 ? 8.637 5.551 -14.523 1.00 89.31 189 ARG A C 1
ATOM 1533 O O . ARG A 1 189 ? 8.743 4.563 -15.235 1.00 89.31 189 ARG A O 1
ATOM 1540 N N . MET A 1 190 ? 9.698 6.152 -13.996 1.00 91.25 190 MET A N 1
ATOM 1541 C CA . MET A 1 190 ? 11.063 5.642 -14.142 1.00 91.25 190 MET A CA 1
ATOM 1542 C C . MET A 1 190 ? 11.369 4.495 -13.172 1.00 91.25 190 MET A C 1
ATOM 1544 O O . MET A 1 190 ? 12.224 3.668 -13.475 1.00 91.25 190 MET A O 1
ATOM 1548 N N . GLU A 1 191 ? 10.660 4.421 -12.045 1.00 87.00 191 GLU A N 1
ATOM 1549 C CA . GLU A 1 191 ? 10.878 3.463 -10.955 1.00 87.00 191 GLU A CA 1
ATOM 1550 C C . GLU A 1 191 ? 10.952 1.983 -11.389 1.00 87.00 191 GLU A C 1
ATOM 1552 O O . GLU A 1 191 ? 11.798 1.274 -10.857 1.00 87.00 191 GLU A O 1
ATOM 1557 N N . PRO A 1 192 ? 10.185 1.473 -12.375 1.00 89.75 192 PRO A N 1
ATOM 1558 C CA . PRO A 1 192 ? 10.313 0.078 -12.815 1.00 89.75 192 PRO A CA 1
ATOM 1559 C C . PRO A 1 192 ? 11.607 -0.247 -13.581 1.00 89.75 192 PRO A C 1
ATOM 1561 O O . PRO A 1 192 ? 11.846 -1.412 -13.900 1.00 89.75 192 PRO A O 1
ATOM 1564 N N . ALA A 1 193 ? 12.423 0.754 -13.931 1.00 92.44 193 ALA A N 1
ATOM 1565 C CA . ALA A 1 193 ? 13.646 0.577 -14.707 1.00 92.44 193 ALA A CA 1
ATOM 1566 C C . ALA A 1 193 ? 14.919 0.690 -13.857 1.00 92.44 193 ALA A C 1
ATOM 1568 O O . ALA A 1 193 ? 15.072 1.591 -13.035 1.00 92.44 193 ALA A O 1
ATOM 1569 N N . ALA A 1 194 ? 15.891 -0.189 -14.104 1.00 92.62 194 ALA A N 1
ATOM 1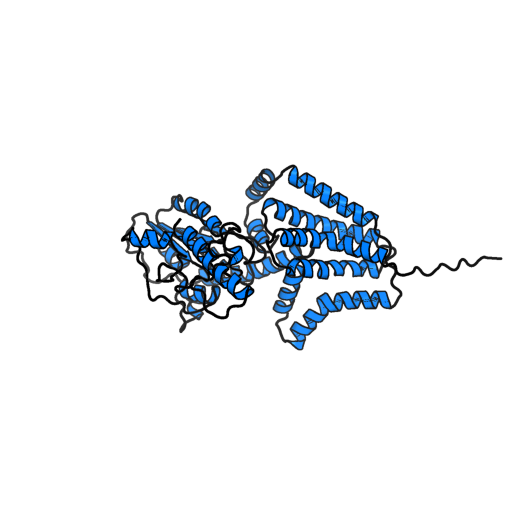570 C CA . ALA A 1 194 ? 17.214 -0.079 -13.506 1.00 92.62 194 ALA A CA 1
ATOM 1571 C C . ALA A 1 194 ? 18.007 1.094 -14.134 1.00 92.62 194 ALA A C 1
ATOM 1573 O O . ALA A 1 194 ? 17.895 1.349 -15.342 1.00 92.62 194 ALA A O 1
ATOM 1574 N N . PRO A 1 195 ? 18.824 1.823 -13.348 1.00 93.12 195 PRO A N 1
ATOM 1575 C CA . PRO A 1 195 ? 18.963 1.785 -11.890 1.00 93.12 195 PRO A CA 1
ATOM 1576 C C . PRO A 1 195 ? 17.991 2.758 -11.195 1.00 93.12 195 PRO A C 1
ATOM 1578 O O . PRO A 1 195 ? 18.108 3.006 -9.994 1.00 93.12 195 PRO A O 1
ATOM 1581 N N . TRP A 1 196 ? 17.066 3.349 -11.958 1.00 90.50 196 TRP A N 1
ATOM 1582 C CA . TRP A 1 196 ? 16.176 4.414 -11.516 1.00 90.50 196 TRP A CA 1
ATOM 1583 C C . TRP A 1 196 ? 15.364 4.013 -10.294 1.00 90.50 196 TRP A C 1
ATOM 1585 O O . TRP A 1 196 ? 15.252 4.842 -9.407 1.00 90.50 196 TRP A O 1
ATOM 1595 N N . GLN A 1 197 ? 14.951 2.749 -10.176 1.00 87.62 197 GLN A N 1
ATOM 1596 C CA . GLN A 1 197 ? 14.268 2.202 -8.996 1.00 87.62 197 GLN A CA 1
ATOM 1597 C C . GLN A 1 197 ? 14.877 2.615 -7.643 1.00 87.62 197 GLN A C 1
ATOM 1599 O O . GLN A 1 197 ? 14.146 2.943 -6.713 1.00 87.62 197 GLN A O 1
ATOM 1604 N N . PHE A 1 198 ? 16.211 2.666 -7.528 1.00 89.31 198 PHE A N 1
ATOM 1605 C CA . PHE A 1 198 ? 16.874 3.098 -6.292 1.00 89.31 198 PHE A CA 1
ATOM 1606 C C . PHE A 1 198 ? 16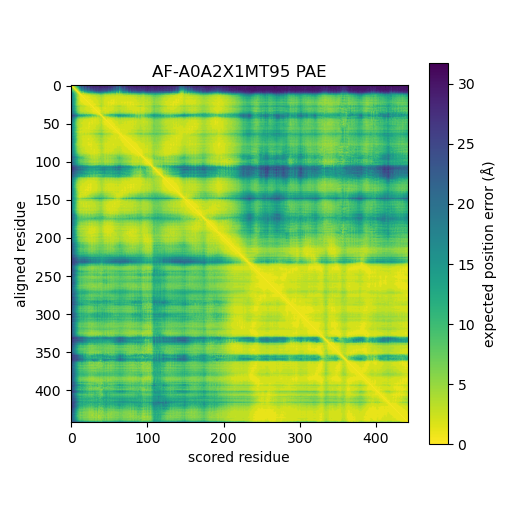.977 4.617 -6.185 1.00 89.31 198 PHE A C 1
ATOM 1608 O O . PHE A 1 198 ? 16.801 5.166 -5.104 1.00 89.31 198 PHE A O 1
ATOM 1615 N N . LEU A 1 199 ? 17.256 5.306 -7.294 1.00 89.75 199 LEU A N 1
ATOM 1616 C CA . LEU A 1 199 ? 17.402 6.764 -7.308 1.00 89.75 199 LEU A CA 1
ATOM 1617 C C . LEU A 1 199 ? 16.064 7.460 -7.033 1.00 89.75 199 LEU A C 1
ATOM 1619 O O . LEU A 1 199 ? 15.986 8.338 -6.176 1.00 89.75 199 LEU A O 1
ATOM 1623 N N . THR A 1 200 ? 15.011 7.049 -7.739 1.00 86.44 200 THR A N 1
ATOM 1624 C CA . THR A 1 200 ? 13.654 7.570 -7.569 1.00 86.44 200 THR A CA 1
ATOM 1625 C C . THR A 1 200 ? 13.070 7.116 -6.241 1.00 86.44 200 THR A C 1
ATOM 1627 O O . THR A 1 200 ? 12.508 7.950 -5.536 1.00 86.44 200 THR A O 1
ATOM 1630 N N . GLY A 1 201 ? 13.291 5.856 -5.845 1.00 83.50 201 GLY A N 1
ATOM 1631 C CA . GLY A 1 201 ? 12.889 5.351 -4.532 1.00 83.50 201 GLY A CA 1
ATOM 1632 C C . GLY A 1 201 ? 13.525 6.141 -3.385 1.00 83.50 201 GLY A C 1
ATOM 1633 O O . GLY A 1 201 ? 12.827 6.550 -2.461 1.00 83.50 201 GLY A O 1
ATOM 1634 N N . TYR A 1 202 ? 14.826 6.444 -3.463 1.00 86.69 202 TYR A N 1
ATOM 1635 C CA . TYR A 1 202 ? 15.521 7.241 -2.445 1.00 86.69 202 TYR A CA 1
ATOM 1636 C C . TYR A 1 202 ? 15.071 8.707 -2.427 1.00 86.69 202 TYR A C 1
ATOM 1638 O O . TYR A 1 202 ? 14.890 9.292 -1.357 1.00 86.69 202 TYR A O 1
ATOM 1646 N N . TYR A 1 203 ? 14.853 9.306 -3.600 1.00 86.00 203 TYR A N 1
ATOM 1647 C CA . TYR A 1 203 ? 14.296 10.654 -3.710 1.00 86.00 203 TYR A CA 1
ATOM 1648 C C . TYR A 1 203 ? 12.911 10.750 -3.054 1.00 86.00 203 TYR A C 1
ATOM 1650 O O . TYR A 1 203 ? 12.684 11.621 -2.211 1.00 86.00 203 TYR A O 1
ATOM 1658 N N . GLN A 1 204 ? 12.016 9.816 -3.384 1.00 81.00 204 GLN A N 1
ATOM 1659 C CA . GLN A 1 204 ? 10.673 9.727 -2.811 1.00 81.00 204 GLN A CA 1
ATOM 1660 C C . GLN A 1 204 ? 10.721 9.466 -1.300 1.00 81.00 204 GLN A C 1
ATOM 1662 O O . GLN A 1 204 ? 9.998 10.122 -0.554 1.00 81.00 204 GLN A O 1
ATOM 1667 N N . TYR A 1 205 ? 11.612 8.582 -0.837 1.00 83.38 205 TYR A N 1
ATOM 1668 C CA . TYR A 1 205 ? 11.869 8.346 0.587 1.00 83.38 205 TYR A CA 1
ATOM 1669 C C . TYR A 1 205 ? 12.237 9.645 1.318 1.00 83.38 205 TYR A C 1
ATOM 1671 O O . TYR A 1 205 ? 11.621 9.981 2.327 1.00 83.38 205 TYR A O 1
ATOM 1679 N N . ARG A 1 206 ? 13.194 10.423 0.794 1.00 85.06 206 ARG A N 1
ATOM 1680 C CA . ARG A 1 206 ? 13.639 11.679 1.424 1.00 85.06 206 ARG A CA 1
ATOM 1681 C C . ARG A 1 206 ? 12.535 12.728 1.488 1.00 85.06 206 ARG A C 1
ATOM 1683 O O . ARG A 1 206 ? 12.393 13.386 2.517 1.00 85.06 206 ARG A O 1
ATOM 1690 N N . GLN A 1 207 ? 11.763 12.892 0.416 1.00 81.69 207 GLN A N 1
ATOM 1691 C CA . GLN A 1 207 ? 10.620 13.805 0.431 1.00 81.69 207 GLN A CA 1
ATOM 1692 C C . GLN A 1 207 ? 9.579 13.383 1.472 1.00 81.69 207 GLN A C 1
ATOM 1694 O O . GLN A 1 207 ? 9.162 14.204 2.288 1.00 81.69 207 GLN A O 1
ATOM 1699 N N . GLN A 1 208 ? 9.204 12.101 1.477 1.00 80.06 208 GLN A N 1
ATOM 1700 C CA . GLN A 1 208 ? 8.218 11.562 2.411 1.00 80.06 208 GLN A CA 1
ATOM 1701 C C . GLN A 1 208 ? 8.684 11.702 3.858 1.00 80.06 208 GLN A C 1
ATOM 1703 O O . GLN A 1 208 ? 7.906 12.135 4.702 1.00 80.06 208 GLN A O 1
ATOM 1708 N N . LEU A 1 209 ? 9.957 11.411 4.140 1.00 84.25 209 LEU A N 1
ATOM 1709 C CA . LEU A 1 209 ? 10.540 11.571 5.468 1.00 84.25 209 LEU A CA 1
ATOM 1710 C C . LEU A 1 209 ? 10.470 13.029 5.939 1.00 84.25 209 LEU A C 1
ATOM 1712 O O . LEU A 1 209 ? 10.102 13.279 7.081 1.00 84.25 209 LEU A O 1
ATOM 1716 N N . ASN A 1 210 ? 10.762 14.000 5.069 1.00 86.19 210 ASN A N 1
ATOM 1717 C CA . ASN A 1 210 ? 10.666 15.418 5.427 1.00 86.19 210 ASN A CA 1
ATOM 1718 C C . ASN A 1 210 ? 9.224 15.829 5.770 1.00 86.19 210 ASN A C 1
ATOM 1720 O O . ASN A 1 210 ? 9.000 16.488 6.785 1.00 86.19 210 ASN A O 1
ATOM 1724 N N . SER A 1 211 ? 8.247 15.431 4.947 1.00 85.38 211 SER A N 1
ATOM 1725 C CA . SER A 1 211 ? 6.825 15.712 5.195 1.00 85.38 211 SER A CA 1
ATOM 1726 C C . SER A 1 211 ? 6.321 15.048 6.475 1.00 85.38 211 SER A C 1
ATOM 1728 O O . SER A 1 211 ? 5.635 15.680 7.274 1.00 85.38 211 SER A O 1
ATOM 1730 N N . LEU A 1 212 ? 6.702 13.791 6.691 1.00 85.88 212 LEU A N 1
ATOM 1731 C CA . LEU A 1 212 ? 6.357 13.011 7.871 1.00 85.88 212 LEU A CA 1
ATOM 1732 C C . LEU A 1 212 ? 6.929 13.625 9.151 1.00 85.88 212 LEU A C 1
ATOM 1734 O O . LEU A 1 212 ? 6.185 13.849 10.100 1.00 85.88 212 LEU A O 1
ATOM 1738 N N . THR A 1 213 ? 8.227 13.938 9.169 1.00 87.69 213 THR A N 1
ATOM 1739 C CA . THR A 1 213 ? 8.890 14.561 10.322 1.00 87.69 213 THR A CA 1
ATOM 1740 C C . THR A 1 213 ? 8.260 15.905 10.658 1.00 87.69 213 THR A C 1
ATOM 1742 O O . THR A 1 213 ? 8.044 16.199 11.829 1.00 87.69 213 THR A O 1
ATOM 1745 N N . LYS A 1 214 ? 7.905 16.708 9.647 1.00 91.38 214 LYS A N 1
ATOM 1746 C CA . LYS A 1 214 ? 7.194 17.971 9.863 1.00 91.38 214 LYS A CA 1
ATOM 1747 C C . LYS A 1 214 ? 5.860 17.744 10.587 1.00 91.38 214 LYS A C 1
ATOM 1749 O O . LYS A 1 214 ? 5.642 18.342 11.633 1.00 91.38 214 LYS A O 1
ATOM 1754 N N . LEU A 1 215 ? 5.014 16.856 10.066 1.00 90.56 215 LEU A N 1
ATOM 1755 C CA . LEU A 1 215 ? 3.682 16.587 10.620 1.00 90.56 215 LEU A CA 1
ATOM 1756 C C . LEU A 1 215 ? 3.735 15.935 12.011 1.00 90.56 215 LEU A C 1
ATOM 1758 O O . LEU A 1 215 ? 2.922 16.257 12.872 1.00 90.56 215 LEU A O 1
ATOM 1762 N N . LEU A 1 216 ? 4.703 15.047 12.256 1.00 91.12 216 LEU A N 1
ATOM 1763 C CA . LEU A 1 216 ? 4.925 14.465 13.582 1.00 91.12 216 LEU A CA 1
ATOM 1764 C C . LEU A 1 216 ? 5.414 15.510 14.586 1.00 91.12 216 LEU A C 1
ATOM 1766 O O . LEU A 1 216 ? 4.942 15.517 15.716 1.00 91.12 216 LEU A O 1
ATOM 1770 N N . ASN A 1 217 ? 6.318 16.410 14.191 1.00 93.38 217 ASN A N 1
ATOM 1771 C CA . ASN A 1 217 ? 6.780 17.489 15.065 1.00 93.38 217 ASN A CA 1
ATOM 1772 C C . ASN A 1 217 ? 5.650 18.469 15.397 1.00 93.38 217 ASN A C 1
ATOM 1774 O O . ASN A 1 217 ? 5.516 18.862 16.551 1.00 93.38 217 ASN A O 1
ATOM 1778 N N . GLU A 1 218 ? 4.825 18.830 14.411 1.00 93.44 218 GLU A N 1
ATOM 1779 C CA . GLU A 1 218 ? 3.630 19.655 14.621 1.00 93.44 218 GLU A CA 1
ATOM 1780 C C . GLU A 1 218 ? 2.648 18.968 15.579 1.00 93.44 218 GLU A C 1
ATOM 1782 O O . GLU A 1 218 ? 2.174 19.601 16.517 1.00 93.44 218 GLU A O 1
ATOM 1787 N N . ASN A 1 219 ? 2.413 17.660 15.418 1.00 94.25 219 ASN A N 1
ATOM 1788 C CA . ASN A 1 219 ? 1.564 16.886 16.324 1.00 94.25 219 ASN A CA 1
ATOM 1789 C C . ASN A 1 219 ? 2.142 16.780 17.747 1.00 94.25 219 ASN A C 1
ATOM 1791 O O . ASN A 1 219 ? 1.415 16.984 18.712 1.00 94.25 219 ASN A O 1
ATOM 1795 N N . ASN A 1 220 ? 3.441 16.508 17.890 1.00 92.44 220 ASN A N 1
ATOM 1796 C CA . ASN A 1 220 ? 4.118 16.421 19.189 1.00 92.44 220 ASN A CA 1
ATOM 1797 C C . ASN A 1 220 ? 4.175 17.771 19.921 1.00 92.44 220 ASN A C 1
ATOM 1799 O O . ASN A 1 220 ? 4.324 17.797 21.140 1.00 92.44 220 ASN A O 1
ATOM 1803 N N . ALA A 1 221 ? 4.084 18.884 19.187 1.00 95.12 221 ALA A N 1
ATOM 1804 C CA . ALA A 1 221 ? 4.019 20.227 19.751 1.00 95.12 221 ALA A CA 1
ATOM 1805 C C . ALA A 1 221 ? 2.613 20.610 20.247 1.00 95.12 221 ALA A C 1
ATOM 1807 O O . ALA A 1 221 ? 2.467 21.646 20.900 1.00 95.12 221 ALA A O 1
ATOM 1808 N N . LEU A 1 222 ? 1.581 19.809 19.950 1.00 94.56 222 LEU A N 1
ATOM 1809 C CA . LEU A 1 222 ? 0.233 20.058 20.453 1.00 94.56 222 LEU A CA 1
ATOM 1810 C C . LEU A 1 222 ? 0.200 19.915 21.981 1.00 94.56 222 LEU A C 1
ATOM 1812 O O . LEU A 1 222 ? 0.798 18.984 22.530 1.00 94.56 222 LEU A O 1
ATOM 1816 N N . PRO A 1 223 ? -0.512 20.807 22.692 1.00 93.88 223 PRO A N 1
ATOM 1817 C CA . PRO A 1 223 ? -0.681 20.658 24.126 1.00 93.88 223 PRO A CA 1
ATOM 1818 C C . PRO A 1 223 ? -1.467 19.371 24.438 1.00 93.88 223 PRO A C 1
ATOM 1820 O O . PRO A 1 223 ? -2.361 18.994 23.673 1.00 93.88 223 PRO A O 1
ATOM 1823 N N . PRO A 1 224 ? -1.183 18.706 25.573 1.00 93.00 224 PRO A N 1
ATOM 1824 C CA . PRO A 1 224 ? -2.000 17.589 26.031 1.00 93.00 224 PRO A CA 1
ATOM 1825 C C . PRO A 1 224 ? -3.443 18.045 26.279 1.00 93.00 224 PRO A C 1
ATOM 1827 O O . PRO A 1 224 ? -3.700 19.212 26.589 1.00 93.00 224 PRO A O 1
ATOM 1830 N N . LEU A 1 225 ? -4.392 17.111 26.194 1.00 94.56 225 LEU A N 1
ATOM 1831 C CA . LEU A 1 225 ? -5.795 17.389 26.490 1.00 94.56 225 LEU A CA 1
ATOM 1832 C C . LEU A 1 225 ? -5.934 17.852 27.945 1.00 94.56 225 LEU A C 1
ATOM 1834 O O . LEU A 1 225 ? -5.543 17.147 28.881 1.00 94.56 225 LEU A O 1
ATOM 1838 N N . ALA A 1 226 ? -6.490 19.047 28.140 1.00 93.12 226 ALA A N 1
ATOM 1839 C CA . ALA A 1 226 ? -6.654 19.635 29.463 1.00 93.12 226 ALA A CA 1
ATOM 1840 C C . ALA A 1 226 ? -7.606 18.792 30.323 1.00 93.12 226 ALA A C 1
ATOM 1842 O O . ALA A 1 226 ? -8.681 18.403 29.873 1.00 93.12 226 ALA A O 1
ATOM 1843 N N . ASN A 1 227 ? -7.218 18.540 31.577 1.00 90.12 227 ASN A N 1
ATOM 1844 C CA . ASN A 1 227 ? -8.000 17.779 32.563 1.00 90.12 227 ASN A CA 1
ATOM 1845 C C . ASN A 1 227 ? -8.387 16.350 32.137 1.00 90.12 227 ASN A C 1
ATOM 1847 O O . ASN A 1 227 ? -9.258 15.747 32.758 1.00 90.12 227 ASN A O 1
ATOM 1851 N N . PHE A 1 228 ? -7.743 15.785 31.114 1.00 91.75 228 PHE A N 1
ATOM 1852 C CA . PHE A 1 228 ? -8.048 14.435 30.655 1.00 91.75 228 PHE A CA 1
ATOM 1853 C C . PHE A 1 228 ? -7.419 13.381 31.576 1.00 91.75 228 PHE A C 1
ATOM 1855 O O . PHE A 1 228 ? -6.201 13.365 31.781 1.00 91.75 228 PHE A O 1
ATOM 1862 N N . LYS A 1 229 ? -8.263 12.504 32.131 1.00 85.75 229 LYS A N 1
ATOM 1863 C CA . LYS A 1 229 ? -7.881 11.358 32.963 1.00 85.75 229 LYS A CA 1
ATOM 1864 C C . LYS A 1 229 ? -8.730 10.145 32.589 1.00 85.75 229 LYS A C 1
ATOM 1866 O O . LYS A 1 229 ? -9.916 10.279 32.313 1.00 85.75 229 LYS A O 1
ATOM 1871 N N . ASP A 1 230 ? -8.116 8.967 32.605 1.00 87.31 230 ASP A N 1
ATOM 1872 C CA . ASP A 1 230 ? -8.825 7.697 32.449 1.00 87.31 230 ASP A CA 1
ATOM 1873 C C . ASP A 1 230 ? -9.517 7.320 33.770 1.00 87.31 230 ASP A C 1
ATOM 1875 O O . ASP A 1 230 ? -8.854 6.936 34.733 1.00 87.31 230 ASP A O 1
ATOM 1879 N N . GLU A 1 231 ? -10.844 7.444 33.821 1.00 89.25 231 GLU A N 1
ATOM 1880 C CA . GLU A 1 231 ? -11.658 7.139 35.012 1.00 89.25 231 GLU A CA 1
ATOM 1881 C C . GLU A 1 231 ? -12.136 5.679 35.077 1.00 89.25 231 GLU A C 1
ATOM 1883 O O . GLU A 1 231 ? -12.803 5.277 36.025 1.00 89.25 231 GLU A O 1
ATOM 1888 N N . SER A 1 232 ? -11.773 4.848 34.100 1.00 85.12 232 SER A N 1
ATOM 1889 C CA . SER A 1 232 ? -12.205 3.443 34.023 1.00 85.12 232 SER A CA 1
ATOM 1890 C C . SER A 1 232 ? -11.501 2.488 35.002 1.00 85.12 232 SER A C 1
ATOM 1892 O O . SER A 1 232 ? -11.725 1.278 34.957 1.00 85.12 232 SER A O 1
ATOM 1894 N N . GLY A 1 233 ? -10.632 3.013 35.869 1.00 89.50 233 GLY A N 1
ATOM 1895 C CA . GLY A 1 233 ? -9.842 2.242 36.825 1.00 89.50 233 GLY A CA 1
ATOM 1896 C C . GLY A 1 233 ? -8.450 1.844 36.318 1.00 89.50 233 GLY A C 1
ATOM 1897 O O . GLY A 1 233 ? -7.932 2.359 35.320 1.00 89.50 233 GLY A O 1
ATOM 1898 N N . ASN A 1 234 ? -7.805 0.944 37.068 1.00 91.25 234 ASN A N 1
ATOM 1899 C CA . ASN A 1 234 ? -6.412 0.539 36.844 1.00 91.25 234 ASN A CA 1
ATOM 1900 C C . ASN A 1 234 ? -6.234 -0.954 36.531 1.00 91.25 234 ASN A C 1
ATOM 1902 O O . ASN A 1 234 ? -5.101 -1.428 36.467 1.00 91.25 234 ASN A O 1
ATOM 1906 N N . GLU A 1 235 ? -7.335 -1.679 36.328 1.00 96.06 235 GLU A N 1
ATOM 1907 C CA . GLU A 1 235 ? -7.279 -3.066 35.871 1.00 96.06 235 GLU A CA 1
ATOM 1908 C C . GLU A 1 235 ? -6.621 -3.148 34.482 1.00 96.06 235 GLU A C 1
ATOM 1910 O O . GLU A 1 235 ? -6.869 -2.277 33.630 1.00 96.06 235 GLU A O 1
ATOM 1915 N N . PRO A 1 236 ? -5.784 -4.172 34.228 1.00 96.81 236 PRO A N 1
ATOM 1916 C CA . PRO A 1 236 ? -5.218 -4.399 32.908 1.00 96.81 236 PRO A CA 1
ATOM 1917 C C . PRO A 1 236 ? -6.309 -4.558 31.845 1.00 96.81 236 PRO A C 1
ATOM 1919 O O . PRO A 1 236 ? -7.297 -5.263 32.048 1.00 96.81 236 PRO A O 1
ATOM 1922 N N . ARG A 1 237 ? -6.133 -3.909 30.692 1.00 96.88 237 ARG A N 1
ATOM 1923 C CA . ARG A 1 237 ? -7.112 -3.927 29.597 1.00 96.88 237 ARG A CA 1
ATOM 1924 C C . ARG A 1 237 ? -6.456 -3.750 28.235 1.00 96.88 237 ARG A C 1
ATOM 1926 O O . ARG A 1 237 ? -5.543 -2.941 28.062 1.00 96.88 237 ARG A O 1
ATOM 1933 N N . THR A 1 238 ? -6.989 -4.469 27.256 1.00 98.44 238 THR A N 1
ATOM 1934 C CA . THR A 1 238 ? -6.610 -4.350 25.848 1.00 98.44 238 THR A CA 1
ATOM 1935 C C . THR A 1 238 ? -7.817 -3.866 25.065 1.00 98.44 238 THR A C 1
ATOM 1937 O O . THR A 1 238 ? -8.860 -4.512 25.079 1.00 98.44 238 THR A O 1
ATOM 1940 N N . LEU A 1 239 ? -7.675 -2.731 24.391 1.00 98.50 239 LEU A N 1
ATOM 1941 C CA . LEU A 1 239 ? -8.663 -2.202 23.461 1.00 98.50 239 LEU A CA 1
ATOM 1942 C C . LEU A 1 239 ? -8.166 -2.441 22.040 1.00 98.50 239 LEU A C 1
ATOM 1944 O O . LEU A 1 239 ? -6.999 -2.179 21.741 1.00 98.50 239 LEU A O 1
ATOM 1948 N N . VAL A 1 240 ? -9.048 -2.918 21.168 1.00 98.69 240 VAL A N 1
ATOM 1949 C CA . VAL A 1 240 ? -8.728 -3.188 19.765 1.00 98.69 240 VAL A CA 1
ATOM 1950 C C . VAL A 1 240 ? -9.611 -2.319 18.879 1.00 98.69 240 VAL A C 1
ATOM 1952 O O . VAL A 1 240 ? -10.824 -2.272 19.063 1.00 98.69 240 VAL A O 1
ATOM 1955 N N . LEU A 1 241 ? -8.996 -1.624 17.924 1.00 98.81 241 LEU A N 1
ATOM 1956 C CA . LEU A 1 241 ? -9.679 -0.866 16.881 1.00 98.81 241 LEU A CA 1
ATOM 1957 C C . LEU A 1 241 ? -9.313 -1.467 15.525 1.00 98.81 241 LEU A C 1
ATOM 1959 O O . LEU A 1 241 ? -8.188 -1.299 15.054 1.00 98.81 241 LEU A O 1
ATOM 1963 N N . VAL A 1 242 ? -10.269 -2.142 14.888 1.00 98.62 242 VAL A N 1
ATOM 1964 C CA . VAL A 1 242 ? -10.109 -2.638 13.518 1.00 98.62 242 VAL A CA 1
ATOM 1965 C C . VAL A 1 242 ? -10.605 -1.574 12.545 1.00 98.62 242 VAL A C 1
ATOM 1967 O O . VAL A 1 242 ? -11.781 -1.215 12.534 1.00 98.62 242 VAL A O 1
ATOM 1970 N N . ILE A 1 243 ? -9.696 -1.059 11.724 1.00 98.50 243 ILE A N 1
ATOM 1971 C CA . ILE A 1 243 ? -9.987 -0.140 10.629 1.00 98.50 243 ILE A CA 1
ATOM 1972 C C . ILE A 1 243 ? -10.113 -0.984 9.358 1.00 98.50 243 ILE A C 1
ATOM 1974 O O . ILE A 1 243 ? -9.113 -1.445 8.806 1.00 98.50 243 ILE A O 1
ATOM 1978 N N . GLY A 1 244 ? -11.352 -1.210 8.917 1.00 97.31 244 GLY A N 1
ATOM 1979 C CA . GLY A 1 244 ? -11.638 -1.820 7.617 1.00 97.31 244 GLY A CA 1
ATOM 1980 C C . GLY A 1 244 ? -11.368 -0.863 6.450 1.00 97.31 244 GLY A C 1
ATOM 1981 O O . GLY A 1 244 ? -11.053 0.309 6.645 1.00 97.31 244 GLY A O 1
ATOM 1982 N N . GLU A 1 245 ? -11.542 -1.349 5.223 1.00 96.06 245 GLU A N 1
ATOM 1983 C CA . GLU A 1 245 ? -11.327 -0.558 4.009 1.00 96.06 245 GLU A CA 1
ATOM 1984 C C . GLU A 1 245 ? -12.336 -0.953 2.924 1.00 96.06 245 GLU A C 1
ATOM 1986 O O . GLU A 1 245 ? -12.504 -2.131 2.611 1.00 96.06 245 GLU A O 1
ATOM 1991 N N . SER A 1 246 ? -13.007 0.050 2.348 1.00 96.69 246 SER A N 1
ATOM 1992 C CA . SER A 1 246 ? -13.950 -0.072 1.223 1.00 96.69 246 SER A CA 1
ATOM 1993 C C . SER A 1 246 ? -15.135 -1.052 1.390 1.00 96.69 246 SER A C 1
ATOM 1995 O O . SER A 1 246 ? -15.888 -1.258 0.435 1.00 96.69 246 SER A O 1
ATOM 1997 N N . THR A 1 247 ? -15.359 -1.619 2.581 1.00 98.50 247 THR A N 1
ATOM 1998 C CA . THR A 1 247 ? -16.446 -2.574 2.870 1.00 98.50 247 THR A CA 1
ATOM 1999 C C . THR A 1 247 ? -17.754 -1.847 3.163 1.00 98.50 247 THR A C 1
ATOM 2001 O O . THR A 1 247 ? -17.868 -1.119 4.149 1.00 98.50 247 THR A O 1
ATOM 2004 N N . GLN A 1 248 ? -18.756 -2.029 2.301 1.00 97.81 248 GLN A N 1
ATOM 2005 C CA . GLN A 1 248 ? -20.053 -1.366 2.439 1.00 97.81 248 GLN A CA 1
ATOM 2006 C C . GLN A 1 248 ? -21.089 -2.246 3.153 1.00 97.81 248 GLN A C 1
ATOM 2008 O O . GLN A 1 248 ? -21.200 -3.443 2.893 1.00 97.81 248 GLN A O 1
ATOM 2013 N N . ARG A 1 249 ? -21.944 -1.613 3.966 1.00 98.56 249 ARG A N 1
ATOM 2014 C CA . ARG A 1 249 ? -23.009 -2.276 4.740 1.00 98.56 249 ARG A CA 1
ATOM 2015 C C . ARG A 1 249 ? -23.944 -3.142 3.884 1.00 98.56 249 ARG A C 1
ATOM 2017 O O . ARG A 1 249 ? -24.316 -4.233 4.287 1.00 98.56 249 ARG A O 1
ATOM 2024 N N . GLY A 1 250 ? -24.316 -2.668 2.692 1.00 98.44 250 GLY A N 1
ATOM 2025 C CA . GLY A 1 250 ? -25.324 -3.314 1.839 1.00 98.44 250 GLY A CA 1
ATOM 2026 C C . GLY A 1 250 ? -24.887 -4.608 1.143 1.00 98.44 250 GLY A C 1
ATOM 2027 O O . GLY A 1 250 ? -25.669 -5.158 0.374 1.00 98.44 250 GLY A O 1
ATOM 2028 N N . ARG A 1 251 ? -23.650 -5.073 1.355 1.00 98.56 251 ARG A N 1
ATOM 2029 C CA . ARG A 1 251 ? -23.086 -6.277 0.713 1.00 98.56 251 ARG A CA 1
ATOM 2030 C C . ARG A 1 251 ? -22.647 -7.336 1.732 1.00 98.56 251 ARG A C 1
ATOM 2032 O O . ARG A 1 251 ? -22.007 -8.312 1.364 1.00 98.56 251 ARG A O 1
ATOM 2039 N N . MET A 1 252 ? -23.020 -7.154 2.997 1.00 98.88 252 MET A N 1
ATOM 2040 C CA . MET A 1 252 ? -22.755 -8.066 4.112 1.00 98.88 252 MET A CA 1
ATOM 2041 C C . MET A 1 252 ? -24.067 -8.738 4.542 1.00 98.88 252 MET A C 1
ATOM 2043 O O . MET A 1 252 ? -25.049 -8.032 4.809 1.00 98.88 252 MET A O 1
ATOM 2047 N N . SER A 1 253 ? -24.111 -10.072 4.623 1.00 98.81 253 SER A N 1
ATOM 2048 C CA . SER A 1 253 ? -25.322 -10.794 5.062 1.00 98.81 253 SER A CA 1
ATOM 2049 C C . SER A 1 253 ? -25.743 -10.439 6.486 1.00 98.81 253 SER A C 1
ATOM 2051 O O . SER A 1 253 ? -26.942 -10.411 6.770 1.00 98.81 253 SER A O 1
ATOM 2053 N N . LEU A 1 254 ? -24.796 -9.994 7.315 1.00 98.75 254 LEU A N 1
ATOM 2054 C CA . LEU A 1 254 ? -25.023 -9.474 8.664 1.00 98.75 254 LEU A CA 1
ATOM 2055 C C . LEU A 1 254 ? -26.056 -8.338 8.708 1.00 98.75 254 LEU A C 1
ATOM 2057 O O . LEU A 1 254 ? -26.765 -8.178 9.699 1.00 98.75 254 LEU A O 1
ATOM 2061 N N . TYR A 1 255 ? -26.170 -7.566 7.623 1.00 98.75 255 TYR A N 1
ATOM 2062 C CA . TYR A 1 255 ? -27.127 -6.464 7.476 1.00 98.75 255 TYR A CA 1
ATOM 2063 C C . TYR A 1 255 ? -28.289 -6.791 6.522 1.00 98.75 255 TYR A C 1
ATOM 2065 O O . TYR A 1 255 ? -28.992 -5.885 6.070 1.00 98.75 255 TYR A O 1
ATOM 2073 N N . GLY A 1 256 ? -28.503 -8.071 6.204 1.00 98.31 256 GLY A N 1
ATOM 2074 C CA . GLY A 1 256 ? -29.619 -8.548 5.384 1.00 98.31 256 GLY A CA 1
ATOM 2075 C C . GLY A 1 256 ? -29.320 -8.701 3.891 1.00 98.31 256 GLY A C 1
ATOM 2076 O O . GLY A 1 256 ? -30.254 -8.882 3.110 1.00 98.31 256 GLY A O 1
ATOM 2077 N N . TYR A 1 257 ? -28.052 -8.634 3.466 1.00 98.69 257 TYR A N 1
ATOM 2078 C CA . TYR A 1 257 ? -27.693 -8.979 2.088 1.00 98.69 257 TYR A CA 1
ATOM 2079 C C . TYR A 1 257 ? -27.975 -10.479 1.822 1.00 98.69 257 TYR A C 1
ATOM 2081 O O . TYR A 1 257 ? -27.580 -11.315 2.632 1.00 98.69 257 TYR A O 1
ATOM 2089 N N . PRO A 1 258 ? -28.666 -10.860 0.726 1.00 98.31 258 PRO A N 1
ATOM 2090 C CA . PRO A 1 258 ? -29.167 -12.228 0.550 1.00 98.31 258 PRO A CA 1
ATOM 2091 C C . PRO A 1 258 ? -28.104 -13.287 0.239 1.00 98.31 258 PRO A C 1
ATOM 2093 O O . PRO A 1 258 ? -28.371 -14.471 0.443 1.00 98.31 258 PRO A O 1
ATOM 2096 N N . ARG A 1 259 ? -26.917 -12.914 -0.262 1.00 98.56 259 ARG A N 1
ATOM 2097 C CA . ARG A 1 259 ? -25.807 -13.875 -0.334 1.00 98.56 259 ARG A CA 1
ATOM 2098 C C . ARG A 1 259 ? -25.082 -13.883 0.999 1.00 98.56 259 ARG A C 1
ATOM 2100 O O . ARG A 1 259 ? -24.778 -12.829 1.544 1.00 98.56 259 ARG A O 1
ATOM 2107 N N . GLU A 1 260 ? -24.749 -15.078 1.460 1.00 98.50 260 GLU A N 1
ATOM 2108 C CA . GLU A 1 260 ? -23.987 -15.321 2.682 1.00 98.50 260 GLU A CA 1
ATOM 2109 C C . GLU A 1 260 ? -22.513 -14.915 2.496 1.00 98.50 260 GLU A C 1
ATOM 2111 O O . GLU A 1 260 ? -21.648 -15.744 2.183 1.00 98.50 260 GLU A O 1
ATOM 2116 N N . THR A 1 261 ? -22.265 -13.610 2.612 1.00 98.81 261 THR A N 1
ATOM 2117 C CA . THR A 1 261 ? -20.956 -12.959 2.477 1.00 98.81 261 THR A CA 1
ATOM 2118 C C . THR A 1 261 ? -20.280 -12.699 3.818 1.00 98.81 261 THR A C 1
ATOM 2120 O O . THR A 1 261 ? -19.099 -12.376 3.814 1.00 98.81 261 THR A O 1
ATOM 2123 N N . THR A 1 262 ? -20.988 -12.840 4.945 1.00 98.81 262 THR A N 1
ATOM 2124 C CA . THR A 1 262 ? -20.412 -12.719 6.296 1.00 98.81 262 THR A CA 1
ATOM 2125 C C . THR A 1 262 ? -20.786 -13.877 7.237 1.00 98.81 262 THR A C 1
ATOM 2127 O O . THR A 1 262 ? -21.279 -13.630 8.335 1.00 98.81 262 THR A O 1
ATOM 2130 N N . PRO A 1 263 ? -20.645 -15.152 6.827 1.00 98.75 263 PRO A N 1
ATOM 2131 C CA . PRO A 1 263 ? -21.112 -16.295 7.614 1.00 98.75 263 PRO A CA 1
ATOM 2132 C C . PRO A 1 263 ? -20.521 -16.389 9.028 1.00 98.75 263 PRO A C 1
ATOM 2134 O O . PRO A 1 263 ? -21.241 -16.784 9.947 1.00 98.75 263 PRO A O 1
ATOM 2137 N N . GLU A 1 264 ? -19.241 -16.060 9.223 1.00 98.81 264 GLU A N 1
ATOM 2138 C CA . GLU A 1 264 ? -18.581 -16.178 10.528 1.00 98.81 264 GLU A CA 1
ATOM 2139 C C . GLU A 1 264 ? -19.086 -15.100 11.493 1.00 98.81 264 GLU A C 1
ATOM 2141 O O . GLU A 1 264 ? -19.488 -15.415 12.618 1.00 98.81 264 GLU A O 1
ATOM 2146 N N . LEU A 1 265 ? -19.187 -13.846 11.039 1.00 98.75 265 LEU A N 1
ATOM 2147 C CA . LEU A 1 265 ? -19.796 -12.769 11.822 1.00 98.75 265 LEU A CA 1
ATOM 2148 C C . LEU A 1 265 ? -21.298 -12.990 12.051 1.00 98.75 265 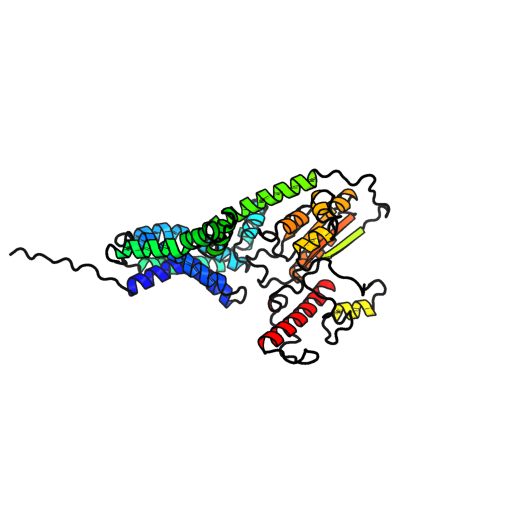LEU A C 1
ATOM 2150 O O . LEU A 1 265 ? -21.807 -12.683 13.131 1.00 98.75 265 LEU A O 1
ATOM 2154 N N . ASP A 1 266 ? -22.016 -13.552 11.075 1.00 98.75 266 ASP A N 1
ATOM 2155 C CA . ASP A 1 266 ? -23.430 -13.909 11.216 1.00 98.75 266 ASP A CA 1
ATOM 2156 C C . ASP A 1 266 ? -23.619 -14.970 12.305 1.00 98.75 266 ASP A C 1
ATOM 2158 O O . ASP A 1 266 ? -24.580 -14.907 13.074 1.00 98.75 266 ASP A O 1
ATOM 2162 N N . ALA A 1 267 ? -22.728 -15.964 12.363 1.00 98.69 267 ALA A N 1
ATOM 2163 C CA . ALA A 1 267 ? -22.727 -16.975 13.412 1.00 98.69 267 ALA A CA 1
ATOM 2164 C C . ALA A 1 267 ? -22.414 -16.343 14.773 1.00 98.69 267 ALA A C 1
ATOM 2166 O O . ALA A 1 267 ? -23.182 -16.547 15.713 1.00 98.69 267 ALA A O 1
ATOM 2167 N N . LEU A 1 268 ? -21.370 -15.511 14.853 1.00 98.56 268 LEU A N 1
ATOM 2168 C CA . LEU A 1 268 ? -20.983 -14.823 16.084 1.00 98.56 268 LEU A CA 1
ATOM 2169 C C . LEU A 1 268 ? -22.123 -13.955 16.633 1.00 98.56 268 LEU A C 1
ATOM 2171 O O . LEU A 1 268 ? -22.425 -14.029 17.818 1.00 98.56 268 LEU A O 1
ATOM 2175 N N . HIS A 1 269 ? -22.829 -13.212 15.776 1.00 98.44 269 HIS A N 1
ATOM 2176 C CA . HIS A 1 269 ? -23.971 -12.382 16.178 1.00 98.44 269 HIS A CA 1
ATOM 2177 C C . HIS A 1 269 ? -25.165 -13.203 16.682 1.00 98.44 269 HIS A C 1
ATOM 2179 O O . HIS A 1 269 ? -25.919 -12.741 17.535 1.00 98.44 269 HIS A O 1
ATOM 2185 N N . LYS A 1 270 ? -25.337 -14.436 16.191 1.00 98.12 270 LYS A N 1
ATOM 2186 C CA . LYS A 1 270 ? -26.379 -15.354 16.678 1.00 98.12 270 LYS A CA 1
ATOM 2187 C C . LYS A 1 270 ? -26.021 -15.981 18.025 1.00 98.12 270 LYS A C 1
ATOM 2189 O O . LYS A 1 270 ? -26.932 -16.353 18.762 1.00 98.12 270 LYS A O 1
ATOM 2194 N N . THR A 1 271 ? -24.733 -16.153 18.326 1.00 98.31 271 THR A N 1
ATOM 2195 C CA . THR A 1 271 ? -24.278 -16.940 19.484 1.00 98.31 271 THR A CA 1
ATOM 2196 C C . THR A 1 271 ? -23.710 -16.118 20.635 1.00 98.31 271 THR A C 1
ATOM 2198 O O . THR A 1 271 ? -23.815 -16.561 21.776 1.00 98.31 271 THR A O 1
ATOM 2201 N N . ASP A 1 272 ? -23.109 -14.956 20.373 1.00 98.31 272 ASP A N 1
ATOM 2202 C CA . ASP A 1 272 ? -22.473 -14.120 21.394 1.00 98.31 272 ASP A CA 1
ATOM 2203 C C . ASP A 1 272 ? -23.315 -12.864 21.685 1.00 98.31 272 ASP A C 1
ATOM 2205 O O . ASP A 1 272 ? -23.348 -11.937 20.870 1.00 98.31 272 ASP A O 1
ATOM 2209 N N . PRO A 1 273 ? -23.974 -12.779 22.857 1.00 97.75 273 PRO A N 1
ATOM 2210 C CA . PRO A 1 273 ? -24.779 -11.615 23.221 1.00 97.75 273 PRO A CA 1
ATOM 2211 C C . PRO A 1 273 ? -23.948 -10.339 23.442 1.00 97.75 273 PRO A C 1
ATOM 2213 O O . PRO A 1 273 ? -24.527 -9.261 23.567 1.00 97.75 273 PRO A O 1
ATOM 2216 N N . ASN A 1 274 ? -22.615 -10.433 23.509 1.00 98.19 274 ASN A N 1
ATOM 2217 C CA . ASN A 1 274 ? -21.734 -9.275 23.663 1.00 98.19 274 ASN A CA 1
ATOM 2218 C C . ASN A 1 274 ? -21.388 -8.609 22.322 1.00 98.19 274 ASN A C 1
ATOM 2220 O O . ASN A 1 274 ? -20.872 -7.487 22.319 1.00 98.19 274 ASN A O 1
ATOM 2224 N N . LEU A 1 275 ? -21.690 -9.244 21.182 1.00 98.31 275 LEU A N 1
A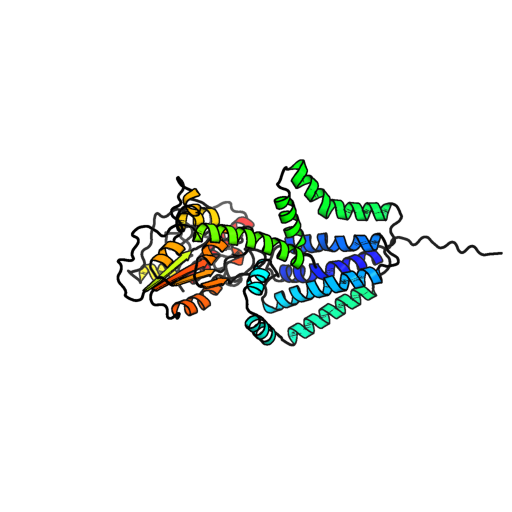TOM 2225 C CA . LEU A 1 275 ? -21.529 -8.611 19.877 1.00 98.31 275 LEU A CA 1
ATOM 2226 C C . LEU A 1 275 ? -22.682 -7.634 19.619 1.00 98.31 275 LEU A C 1
ATOM 2228 O O . LEU A 1 275 ? -23.815 -8.025 19.350 1.00 98.31 275 LEU A O 1
ATOM 2232 N N . THR A 1 276 ? -22.380 -6.337 19.653 1.00 98.62 276 THR A N 1
ATOM 2233 C CA . THR A 1 276 ? -23.343 -5.282 19.311 1.00 98.62 276 THR A CA 1
ATOM 2234 C C . THR A 1 276 ? -23.150 -4.816 17.869 1.00 98.62 276 THR A C 1
ATOM 2236 O O . THR A 1 276 ? -22.105 -4.262 17.527 1.00 98.62 276 THR A O 1
ATOM 2239 N N . VAL A 1 277 ? -24.178 -4.978 17.031 1.00 98.56 277 VAL A N 1
ATOM 2240 C CA . VAL A 1 277 ? -24.168 -4.555 15.619 1.00 98.56 277 VAL A CA 1
ATOM 2241 C C . VAL A 1 277 ? -24.914 -3.228 15.439 1.00 98.56 277 VAL A C 1
ATOM 2243 O O . VAL A 1 277 ? -26.091 -3.098 15.779 1.00 98.56 277 VAL A O 1
ATOM 2246 N N . PHE A 1 278 ? -24.241 -2.225 14.868 1.00 98.75 278 PHE A N 1
ATOM 2247 C CA . PHE A 1 278 ? -24.813 -0.896 14.631 1.00 98.75 278 PHE A CA 1
ATOM 2248 C C . PHE A 1 278 ? -25.393 -0.776 13.214 1.00 98.75 278 PHE A C 1
ATOM 2250 O O . PHE A 1 278 ? -24.665 -0.722 12.228 1.00 98.75 278 PHE A O 1
ATOM 2257 N N . ASN A 1 279 ? -26.717 -0.642 13.099 1.00 98.31 279 ASN A N 1
ATOM 2258 C CA . ASN A 1 279 ? -27.412 -0.708 11.802 1.00 98.31 279 ASN A CA 1
ATOM 2259 C C . ASN A 1 279 ? -27.453 0.607 10.997 1.00 98.31 279 ASN A C 1
ATOM 2261 O O . ASN A 1 279 ? -27.793 0.592 9.815 1.00 98.31 279 ASN A O 1
ATOM 2265 N N . ASN A 1 280 ? -27.109 1.748 11.604 1.00 98.25 280 ASN A N 1
ATOM 2266 C CA . ASN A 1 280 ? -27.264 3.083 11.002 1.00 98.25 280 ASN A CA 1
ATOM 2267 C C . ASN A 1 280 ? -25.984 3.936 11.065 1.00 98.25 280 ASN A C 1
ATOM 2269 O O . ASN A 1 280 ? -26.029 5.126 11.365 1.00 98.25 280 ASN A O 1
ATOM 2273 N N . VAL A 1 281 ? -24.832 3.331 10.767 1.00 98.38 281 VAL A N 1
ATOM 2274 C CA . VAL A 1 281 ? -23.549 4.047 10.646 1.00 98.38 281 VAL A CA 1
ATOM 2275 C C . VAL A 1 281 ? -23.266 4.384 9.182 1.00 98.38 281 VAL A C 1
ATOM 2277 O O . VAL A 1 281 ? -23.493 3.556 8.295 1.00 98.38 281 VAL A O 1
ATOM 2280 N N . VAL A 1 282 ? -22.770 5.596 8.929 1.00 97.75 282 VAL A N 1
ATOM 2281 C CA . VAL A 1 282 ? -22.300 6.067 7.618 1.00 97.75 282 VAL A CA 1
ATOM 2282 C C . VAL A 1 282 ? -20.972 6.809 7.774 1.00 97.75 282 VAL A C 1
ATOM 2284 O O . VAL A 1 282 ? -20.742 7.462 8.790 1.00 97.75 282 VAL A O 1
ATOM 2287 N N . THR A 1 283 ? -20.103 6.712 6.767 1.00 94.12 283 THR A N 1
ATOM 2288 C CA . THR A 1 283 ? -18.892 7.542 6.680 1.00 94.12 283 THR A CA 1
ATOM 2289 C C . THR A 1 283 ? -19.247 8.951 6.201 1.00 94.12 283 THR A C 1
ATOM 2291 O O . THR A 1 283 ? -20.153 9.112 5.384 1.00 94.12 283 THR A O 1
ATOM 2294 N N . SER A 1 284 ? -18.523 9.972 6.664 1.00 92.88 284 SER A N 1
ATOM 2295 C CA . SER A 1 284 ? -18.650 11.341 6.145 1.00 92.88 284 SER A CA 1
ATOM 2296 C C . SER A 1 284 ? -17.930 11.532 4.810 1.00 92.88 284 SER A C 1
ATOM 2298 O O . SER A 1 284 ? -18.318 12.387 4.018 1.00 92.88 284 SER A O 1
ATOM 2300 N N . ARG A 1 285 ? -16.885 10.738 4.525 1.00 86.81 285 ARG A N 1
ATOM 2301 C CA . ARG A 1 285 ? -16.074 10.866 3.303 1.00 86.81 285 ARG A CA 1
ATOM 2302 C C . ARG A 1 285 ? -15.759 9.498 2.679 1.00 86.81 285 ARG A C 1
ATOM 2304 O O . ARG A 1 285 ? -15.511 8.543 3.414 1.00 86.81 285 ARG A O 1
ATOM 2311 N N . PRO A 1 286 ? -15.728 9.384 1.336 1.00 85.50 286 PRO A N 1
ATOM 2312 C CA . PRO A 1 286 ? -15.510 8.112 0.641 1.00 85.50 286 PRO A CA 1
ATOM 2313 C C . PRO A 1 286 ? -14.031 7.818 0.316 1.00 85.50 286 PRO A C 1
ATOM 2315 O O . PRO A 1 286 ? -13.754 6.918 -0.469 1.00 85.50 286 PRO A O 1
ATOM 2318 N N . TYR A 1 287 ? -13.084 8.587 0.864 1.00 79.81 287 TYR A N 1
ATOM 2319 C CA . TYR A 1 287 ? -11.648 8.423 0.612 1.00 79.81 287 TYR A CA 1
ATOM 2320 C C . TYR A 1 287 ? -10.902 8.196 1.926 1.00 79.81 287 TYR A C 1
ATOM 2322 O O . TYR A 1 287 ? -11.105 8.956 2.872 1.00 79.81 287 TYR A O 1
ATOM 2330 N N . THR A 1 288 ? -10.047 7.166 1.971 1.00 85.69 288 THR A N 1
ATOM 2331 C CA . THR A 1 288 ? -9.417 6.624 3.187 1.00 85.69 288 THR A CA 1
ATOM 2332 C C . THR A 1 288 ? -8.740 7.686 4.052 1.00 85.69 288 THR A C 1
ATOM 2334 O O . THR A 1 288 ? -9.004 7.773 5.247 1.00 85.69 288 THR A O 1
ATOM 2337 N N . ILE A 1 289 ? -7.875 8.527 3.483 1.00 88.25 289 ILE A N 1
ATOM 2338 C CA . ILE A 1 289 ? -7.100 9.492 4.280 1.00 88.25 289 ILE A CA 1
ATOM 2339 C C . ILE A 1 289 ? -8.007 10.593 4.818 1.00 88.25 289 ILE A C 1
ATOM 2341 O O . ILE A 1 289 ? -7.932 10.953 5.989 1.00 88.25 289 ILE A O 1
ATOM 2345 N N . GLU A 1 290 ? -8.882 11.098 3.962 1.00 84.88 290 GLU A N 1
ATOM 2346 C CA . GLU A 1 290 ? -9.824 12.156 4.263 1.00 84.88 290 GLU A CA 1
ATOM 2347 C C . GLU A 1 290 ? -10.809 11.766 5.369 1.00 84.88 290 GLU A C 1
ATOM 2349 O O . GLU A 1 290 ? -11.133 12.608 6.208 1.00 84.88 290 GLU A O 1
ATOM 2354 N N . ILE A 1 291 ? -11.287 10.514 5.383 1.00 95.38 291 ILE A N 1
ATOM 2355 C CA . ILE A 1 291 ? -12.120 10.024 6.484 1.00 95.38 291 ILE A CA 1
ATOM 2356 C C . ILE A 1 291 ? -11.291 9.779 7.740 1.00 95.38 291 ILE A C 1
ATOM 2358 O O . ILE A 1 291 ? -11.719 10.193 8.809 1.00 95.38 291 ILE A O 1
ATOM 2362 N N . LEU A 1 292 ? -10.102 9.175 7.651 1.00 96.19 292 LEU A N 1
ATOM 2363 C CA . LEU A 1 292 ? -9.287 8.892 8.839 1.00 96.19 292 LEU A CA 1
ATOM 2364 C C . LEU A 1 292 ? -8.808 10.164 9.546 1.00 96.19 292 LEU A C 1
ATOM 2366 O O . LEU A 1 292 ? -8.698 10.169 10.769 1.00 96.19 292 LEU A O 1
ATOM 2370 N N . GLN A 1 293 ? -8.604 11.260 8.809 1.00 94.88 293 GLN A N 1
ATOM 2371 C CA . GLN A 1 293 ? -8.372 12.579 9.402 1.00 94.88 293 GLN A CA 1
ATOM 2372 C C . GLN A 1 293 ? -9.512 13.017 10.322 1.00 94.88 293 GLN A C 1
ATOM 2374 O O . GLN A 1 293 ? -9.240 13.653 11.332 1.00 94.88 293 GLN A O 1
ATOM 2379 N N . GLN A 1 294 ? -10.761 12.665 10.014 1.00 97.00 294 GLN A N 1
ATOM 2380 C CA . GLN A 1 294 ? -11.916 12.966 10.863 1.00 97.00 294 GLN A CA 1
ATOM 2381 C C . GLN A 1 294 ? -12.138 11.877 11.919 1.00 97.00 294 GLN A C 1
ATOM 2383 O O . GLN A 1 294 ? -12.224 12.173 13.101 1.00 97.00 294 GLN A O 1
ATOM 2388 N N . ALA A 1 295 ? -12.164 10.608 11.516 1.00 97.81 295 ALA A N 1
ATOM 2389 C CA . ALA A 1 295 ? -12.496 9.483 12.386 1.00 97.81 295 ALA A CA 1
ATOM 2390 C C . ALA A 1 295 ? -11.484 9.250 13.522 1.00 97.81 295 ALA A C 1
ATOM 2392 O O . ALA A 1 295 ? -11.863 8.741 14.573 1.00 97.81 295 ALA A O 1
ATOM 2393 N N . LEU A 1 296 ? -10.207 9.605 13.324 1.00 98.38 296 LEU A N 1
ATOM 2394 C CA . LEU A 1 296 ? -9.143 9.415 14.320 1.00 98.38 296 LEU A CA 1
ATOM 2395 C C . LEU A 1 296 ? -8.741 10.709 15.042 1.00 98.38 296 LEU A C 1
ATOM 2397 O O . LEU A 1 296 ? -7.745 10.711 15.769 1.00 98.38 296 LEU A O 1
ATOM 2401 N N . THR A 1 297 ? -9.461 11.815 14.843 1.00 98.12 297 THR A N 1
ATOM 2402 C CA . THR A 1 297 ? -9.168 13.098 15.504 1.00 98.12 297 THR A CA 1
ATOM 2403 C C . THR A 1 297 ? -10.453 13.809 15.931 1.00 98.12 297 THR A C 1
ATOM 2405 O O . THR A 1 297 ? -11.545 13.260 15.829 1.00 98.12 297 THR A O 1
ATOM 2408 N N . PHE A 1 298 ? -10.339 15.045 16.421 1.00 97.62 298 PHE A N 1
ATOM 2409 C CA . PHE A 1 298 ? -11.498 15.896 16.709 1.00 97.62 298 PHE A CA 1
ATOM 2410 C C . PHE A 1 298 ? -12.105 16.556 15.459 1.00 97.62 298 PHE A C 1
ATOM 2412 O O . PHE A 1 298 ? -13.102 17.272 15.567 1.00 97.62 298 PHE A O 1
ATOM 2419 N N . ALA A 1 299 ? -11.516 16.352 14.278 1.00 97.75 299 ALA A N 1
ATOM 2420 C CA . ALA A 1 299 ? -12.037 16.905 13.037 1.00 97.75 299 ALA A CA 1
ATOM 2421 C C . ALA A 1 299 ? -13.377 16.294 12.632 1.00 97.75 299 ALA A C 1
ATOM 2423 O O . ALA A 1 299 ? -13.690 15.137 12.888 1.00 97.75 299 ALA A O 1
ATOM 2424 N N . ASN A 1 300 ? -14.169 17.100 11.937 1.00 97.44 300 ASN A N 1
ATOM 2425 C CA . ASN A 1 300 ? -15.435 16.689 11.344 1.00 97.44 300 ASN A CA 1
ATOM 2426 C C . ASN A 1 300 ? -15.694 17.490 10.063 1.00 97.44 300 ASN A C 1
ATOM 2428 O O . ASN A 1 300 ? -14.924 18.380 9.708 1.00 97.44 300 ASN A O 1
ATOM 2432 N N . GLU A 1 301 ? -16.799 17.202 9.379 1.00 92.88 301 GLU A N 1
ATOM 2433 C CA . GLU A 1 301 ? -17.214 17.884 8.143 1.00 92.88 301 GLU A CA 1
ATOM 2434 C C . GLU A 1 301 ? -17.250 19.418 8.252 1.00 92.88 301 GLU A C 1
ATOM 2436 O O . GLU A 1 301 ? -16.994 20.114 7.273 1.00 92.88 301 GLU A O 1
ATOM 2441 N N . LYS A 1 302 ? -17.579 19.964 9.432 1.00 96.56 302 LYS A N 1
ATOM 2442 C CA . LYS A 1 302 ? -17.666 21.416 9.660 1.00 96.56 302 LYS A CA 1
ATOM 2443 C C . LYS A 1 302 ? -16.353 22.033 10.124 1.00 96.56 302 LYS A C 1
ATOM 2445 O O . LYS A 1 302 ? -16.129 23.212 9.880 1.00 96.56 302 LYS A O 1
ATOM 2450 N N . ASN A 1 303 ? -15.502 21.245 10.771 1.00 97.12 303 ASN A N 1
ATOM 2451 C CA . ASN A 1 303 ? -14.231 21.677 11.339 1.00 97.12 303 ASN A CA 1
ATOM 2452 C C . ASN A 1 303 ? -13.124 20.712 10.883 1.00 97.12 303 ASN A C 1
ATOM 2454 O O . ASN A 1 303 ? -12.601 19.945 11.698 1.00 97.12 303 ASN A O 1
ATOM 2458 N N . PRO A 1 304 ? -12.801 20.682 9.576 1.00 90.12 304 PRO A N 1
ATOM 2459 C CA . PRO A 1 304 ? -11.889 19.688 9.027 1.00 90.12 304 PRO A CA 1
ATOM 2460 C C . PRO A 1 304 ? -10.461 19.876 9.535 1.00 90.12 304 PRO A C 1
ATOM 2462 O O . PRO A 1 304 ? -9.781 18.883 9.725 1.00 90.12 304 PRO A O 1
ATOM 2465 N N . ASP A 1 305 ? -10.025 21.101 9.837 1.00 93.62 305 ASP A N 1
ATOM 2466 C CA . ASP A 1 305 ? -8.630 21.403 10.201 1.00 93.62 305 ASP A CA 1
ATOM 2467 C C . ASP A 1 305 ? -8.255 21.035 11.650 1.00 93.62 305 ASP A C 1
ATOM 2469 O O . ASP A 1 305 ? -7.108 21.213 12.072 1.00 93.62 305 ASP A O 1
ATOM 2473 N N . LEU A 1 306 ? -9.188 20.484 12.438 1.00 96.19 306 LEU A N 1
ATOM 2474 C CA . LEU A 1 306 ? -8.886 20.072 13.813 1.00 96.19 306 LEU A CA 1
ATOM 2475 C C . LEU A 1 306 ? -7.88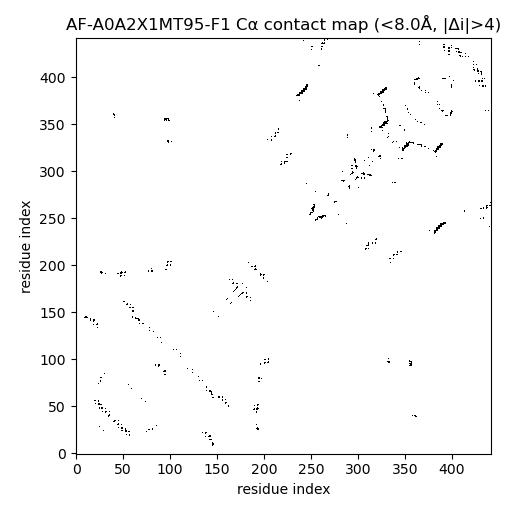6 18.909 13.878 1.00 96.19 306 LEU A C 1
ATOM 2477 O O . LEU A 1 306 ? -7.213 18.773 14.891 1.00 96.19 306 LEU A O 1
ATOM 2481 N N . TYR A 1 307 ? -7.689 18.141 12.798 1.00 94.56 307 TYR A N 1
ATOM 2482 C CA . TYR A 1 307 ? -6.654 17.097 12.760 1.00 94.56 307 TYR A CA 1
ATOM 2483 C C . TYR A 1 307 ? -5.224 17.664 12.858 1.00 94.56 307 TYR A C 1
ATOM 2485 O O . TYR A 1 307 ? -4.297 16.925 13.185 1.00 94.56 307 TYR A O 1
ATOM 2493 N N . LEU A 1 308 ? -5.040 18.959 12.556 1.00 92.88 308 LEU A N 1
ATOM 2494 C CA . LEU A 1 308 ? -3.759 19.673 12.647 1.00 92.88 308 LEU A CA 1
ATOM 2495 C C . LEU A 1 308 ? -3.580 20.414 13.974 1.00 92.88 308 LEU A C 1
ATOM 2497 O O . LEU A 1 308 ? -2.454 20.705 14.362 1.00 92.88 308 LEU A O 1
ATOM 2501 N N . THR A 1 309 ? -4.681 20.778 14.632 1.00 94.44 309 THR A N 1
ATOM 2502 C CA . THR A 1 309 ? -4.682 21.716 15.769 1.00 94.44 309 THR A CA 1
ATOM 2503 C C . THR A 1 309 ? -5.154 21.092 17.079 1.00 94.44 309 THR A C 1
ATOM 2505 O O . THR A 1 309 ? -5.058 21.735 18.123 1.00 94.44 309 THR A O 1
ATOM 2508 N N . GLN A 1 310 ? -5.647 19.851 17.049 1.00 96.12 310 GLN A N 1
ATOM 2509 C CA . GLN A 1 310 ? -6.079 19.090 18.218 1.00 96.12 310 GLN A CA 1
ATOM 2510 C C . GLN A 1 310 ? -5.419 17.703 18.250 1.00 96.12 310 GLN A C 1
ATOM 2512 O O . GLN A 1 310 ? -5.114 17.148 17.190 1.00 96.12 310 GLN A O 1
ATOM 2517 N N . PRO A 1 311 ? -5.203 17.123 19.447 1.00 96.81 311 PRO A N 1
ATOM 2518 C CA . PRO A 1 311 ? -4.644 15.780 19.585 1.00 96.81 311 PRO A CA 1
ATOM 2519 C C . PRO A 1 311 ? -5.461 14.714 18.838 1.00 96.81 311 PRO A C 1
ATOM 2521 O O . PRO A 1 311 ? -6.685 14.791 18.748 1.00 96.81 311 PRO A O 1
ATOM 2524 N N . SER A 1 312 ? -4.791 13.688 18.321 1.00 97.88 312 SER A N 1
ATOM 2525 C CA . SER A 1 312 ? -5.443 12.517 17.729 1.00 97.88 312 SER A CA 1
ATOM 2526 C C . SER A 1 312 ? -5.917 11.526 18.798 1.00 97.88 312 SER A C 1
ATOM 2528 O O . SER A 1 312 ? -5.541 11.614 19.972 1.00 97.88 312 SER A O 1
ATOM 2530 N N . LEU A 1 313 ? -6.669 10.507 18.376 1.00 98.19 313 LEU A N 1
ATOM 2531 C CA . LEU A 1 313 ? -7.008 9.352 19.208 1.00 98.19 313 LEU A CA 1
ATOM 2532 C C . LEU A 1 313 ? -5.747 8.695 19.787 1.00 98.19 313 LEU A C 1
ATOM 2534 O O . LEU A 1 313 ? -5.715 8.362 20.968 1.00 98.19 313 LEU A O 1
ATOM 2538 N N . MET A 1 314 ? -4.681 8.554 18.995 1.00 98.19 314 MET A N 1
ATOM 2539 C CA . MET A 1 314 ? -3.421 7.962 19.452 1.00 98.19 314 MET A CA 1
ATOM 2540 C C . MET A 1 314 ? -2.772 8.813 20.549 1.00 98.19 314 MET A C 1
ATOM 2542 O O . MET A 1 314 ? -2.321 8.263 21.554 1.00 98.19 314 MET A O 1
ATOM 2546 N N . ASN A 1 315 ? -2.771 10.145 20.406 1.00 97.44 315 ASN A N 1
ATOM 2547 C CA . ASN A 1 315 ? -2.271 11.042 21.451 1.00 97.44 315 ASN A CA 1
ATOM 2548 C C . ASN A 1 315 ? -3.101 10.918 22.738 1.00 97.44 315 ASN A C 1
ATOM 2550 O O . ASN A 1 315 ? -2.533 10.801 23.822 1.00 97.44 315 ASN A O 1
ATOM 2554 N N . MET A 1 316 ? -4.433 10.888 22.615 1.00 97.44 316 MET A N 1
ATOM 2555 C CA . MET A 1 316 ? -5.352 10.729 23.745 1.00 97.44 316 MET A CA 1
ATOM 2556 C C . MET A 1 316 ? -5.094 9.417 24.497 1.00 97.44 316 MET A C 1
ATOM 2558 O O . MET A 1 316 ? -4.954 9.414 25.718 1.00 97.44 316 MET A O 1
ATOM 2562 N N . MET A 1 317 ? -4.964 8.301 23.780 1.00 97.69 317 MET A N 1
ATOM 2563 C CA . MET A 1 317 ? -4.735 6.992 24.395 1.00 97.69 317 MET A CA 1
ATOM 2564 C C . MET A 1 317 ? -3.357 6.907 25.066 1.00 97.69 317 MET A C 1
ATOM 2566 O O . MET A 1 317 ? -3.250 6.395 26.182 1.00 97.69 317 MET A O 1
ATOM 2570 N N . LYS A 1 318 ? -2.320 7.500 24.462 1.00 96.44 318 LYS A N 1
ATOM 2571 C CA . LYS A 1 318 ? -1.009 7.664 25.110 1.00 96.44 318 LYS A CA 1
ATOM 2572 C C . LYS A 1 318 ? -1.092 8.494 26.389 1.00 96.44 318 LYS A C 1
ATOM 2574 O O . LYS A 1 318 ? -0.536 8.096 27.409 1.00 96.44 318 LYS A O 1
ATOM 2579 N N . GLN A 1 319 ? -1.822 9.609 26.366 1.00 96.00 319 GLN A N 1
ATOM 2580 C CA . GLN A 1 319 ? -2.036 10.445 27.549 1.00 96.00 319 GLN A CA 1
ATOM 2581 C C . GLN A 1 319 ? -2.783 9.690 28.666 1.00 96.00 319 GLN A C 1
ATOM 2583 O O . GLN A 1 319 ? -2.510 9.917 29.842 1.00 96.00 319 GLN A O 1
ATOM 2588 N N . ALA A 1 320 ? -3.664 8.747 28.314 1.00 95.94 320 ALA A N 1
ATOM 2589 C CA . ALA A 1 320 ? -4.331 7.839 29.254 1.00 95.94 320 ALA A CA 1
ATOM 2590 C C . ALA A 1 320 ? -3.427 6.707 29.800 1.00 95.94 320 ALA A C 1
ATOM 2592 O O . ALA A 1 320 ? -3.894 5.875 30.578 1.00 95.94 320 ALA A O 1
ATOM 2593 N N . GLY A 1 321 ? -2.149 6.649 29.409 1.00 95.81 321 GLY A N 1
ATOM 2594 C CA . GLY A 1 321 ? -1.194 5.641 29.880 1.00 95.81 321 GLY A CA 1
ATOM 2595 C C . GLY A 1 321 ? -1.254 4.308 29.131 1.00 95.81 321 GLY A C 1
ATOM 2596 O O . GLY A 1 321 ? -0.771 3.299 29.644 1.00 95.81 321 GLY A O 1
ATOM 2597 N N . TYR A 1 322 ? -1.844 4.278 27.934 1.00 97.88 322 TYR A N 1
ATOM 2598 C CA . TYR A 1 322 ? -1.836 3.090 27.085 1.00 97.88 322 TYR A CA 1
ATOM 2599 C C . TYR A 1 322 ? -0.541 2.986 26.292 1.00 97.88 322 TYR A C 1
ATOM 2601 O O . TYR A 1 322 ? -0.101 3.959 25.680 1.00 97.88 322 TYR A O 1
ATOM 2609 N N . LYS A 1 323 ? -0.004 1.767 26.201 1.00 98.62 323 LYS A N 1
ATOM 2610 C CA . LYS A 1 323 ? 0.930 1.413 25.134 1.00 98.62 323 LYS A CA 1
ATOM 2611 C C . LYS A 1 323 ? 0.137 1.186 23.851 1.00 98.62 323 LYS A C 1
ATOM 2613 O O . LYS A 1 323 ? -0.850 0.451 23.840 1.00 98.62 323 LYS A O 1
ATOM 2618 N N . THR A 1 324 ? 0.548 1.836 22.777 1.00 98.75 324 THR A N 1
ATOM 2619 C CA . THR A 1 324 ? -0.202 1.895 21.520 1.00 98.75 324 THR A CA 1
ATOM 2620 C C . THR A 1 324 ? 0.529 1.150 20.406 1.00 98.75 324 THR A C 1
ATOM 2622 O O . THR A 1 324 ? 1.737 1.303 20.229 1.00 98.75 324 THR A O 1
ATOM 2625 N N . PHE A 1 325 ? -0.206 0.359 19.629 1.00 98.75 325 PHE A N 1
ATOM 2626 C CA . PHE A 1 325 ? 0.327 -0.465 18.546 1.00 98.75 325 PHE A CA 1
ATOM 2627 C C . PHE A 1 325 ? -0.439 -0.208 17.250 1.00 98.75 325 PHE A C 1
ATOM 2629 O O . PHE A 1 325 ? -1.662 -0.067 17.279 1.00 98.75 325 PHE A O 1
ATOM 2636 N N . TRP A 1 326 ? 0.266 -0.188 16.118 1.00 98.25 326 TRP A N 1
ATOM 2637 C CA . TRP A 1 326 ? -0.336 -0.101 14.785 1.00 98.25 326 TRP A CA 1
ATOM 2638 C C . TRP A 1 326 ? 0.108 -1.273 13.910 1.00 98.25 326 TRP A C 1
ATOM 2640 O O . TRP A 1 326 ? 1.266 -1.350 13.500 1.00 98.25 326 TRP A O 1
ATOM 2650 N N . ILE A 1 327 ? -0.814 -2.172 13.585 1.00 97.38 327 ILE A N 1
ATOM 2651 C CA . ILE A 1 327 ? -0.598 -3.315 12.696 1.00 97.38 327 ILE A CA 1
ATOM 2652 C C . ILE A 1 327 ? -1.322 -3.019 11.388 1.00 97.38 327 ILE A C 1
ATOM 2654 O O . ILE A 1 327 ? -2.504 -2.693 11.402 1.00 97.38 327 ILE A O 1
ATOM 2658 N N . THR A 1 328 ? -0.635 -3.084 10.249 1.00 94.06 328 THR A N 1
ATOM 2659 C CA . THR A 1 328 ? -1.233 -2.686 8.968 1.00 94.06 328 THR A CA 1
ATOM 2660 C C . THR A 1 328 ? -0.788 -3.559 7.811 1.00 94.06 328 THR A C 1
ATOM 2662 O O . THR A 1 328 ? 0.403 -3.824 7.639 1.00 94.06 328 THR A O 1
ATOM 2665 N N . ASN A 1 329 ? -1.751 -3.953 6.981 1.00 92.19 329 ASN A N 1
ATOM 2666 C CA . ASN A 1 329 ? -1.511 -4.600 5.691 1.00 92.19 329 ASN A CA 1
ATOM 2667 C C . ASN A 1 329 ? -1.741 -3.642 4.501 1.00 92.19 329 ASN A C 1
ATOM 2669 O O . ASN A 1 329 ? -1.600 -4.014 3.337 1.00 92.19 329 ASN A O 1
ATOM 2673 N N . GLN A 1 330 ? -2.044 -2.371 4.787 1.00 86.75 330 GLN A N 1
ATOM 2674 C CA . GLN A 1 330 ? -2.056 -1.296 3.798 1.00 86.75 330 GLN A CA 1
ATOM 2675 C C . GLN A 1 330 ? -0.633 -0.873 3.419 1.00 86.75 330 GLN A C 1
ATOM 2677 O O . GLN A 1 330 ? 0.264 -0.828 4.269 1.00 86.75 330 GLN A O 1
ATOM 2682 N N . GLN A 1 331 ? -0.440 -0.444 2.168 1.00 80.69 331 GLN A N 1
ATOM 2683 C CA . GLN A 1 331 ? 0.819 0.135 1.701 1.00 80.69 331 GLN A CA 1
ATOM 2684 C C . GLN A 1 331 ? 1.015 1.529 2.324 1.00 80.69 331 GLN A C 1
ATOM 2686 O O . GLN A 1 331 ? 0.677 2.570 1.757 1.00 80.69 331 GLN A O 1
ATOM 2691 N N . THR A 1 332 ? 1.535 1.560 3.547 1.00 66.88 332 THR A N 1
ATOM 2692 C CA . THR A 1 332 ? 1.449 2.746 4.414 1.00 66.88 332 THR A CA 1
ATOM 2693 C C . THR A 1 332 ? 2.577 3.753 4.164 1.00 66.88 332 THR A C 1
ATOM 2695 O O . THR A 1 332 ? 2.462 4.893 4.589 1.00 66.88 332 THR A O 1
ATOM 2698 N N . MET A 1 333 ? 3.647 3.386 3.447 1.00 68.19 333 MET A N 1
ATOM 2699 C CA . MET A 1 333 ? 4.848 4.222 3.268 1.00 68.19 333 MET A CA 1
ATOM 2700 C C . MET A 1 333 ? 5.003 4.680 1.814 1.00 68.19 333 MET A C 1
ATOM 2702 O O . MET A 1 333 ? 5.936 4.283 1.114 1.00 68.19 333 MET A O 1
ATOM 2706 N N . THR A 1 334 ? 4.031 5.463 1.347 1.00 63.94 334 THR A N 1
ATOM 2707 C CA . THR A 1 334 ? 4.036 6.094 0.020 1.00 63.94 334 THR A CA 1
ATOM 2708 C C . THR A 1 334 ? 3.699 7.577 0.124 1.00 63.94 334 THR A C 1
ATOM 2710 O O . THR A 1 334 ? 3.098 8.029 1.101 1.00 63.94 334 THR A O 1
ATOM 2713 N N . ALA A 1 335 ? 4.005 8.342 -0.927 1.00 59.47 335 ALA A N 1
ATOM 2714 C CA . ALA A 1 335 ? 3.657 9.762 -1.002 1.00 59.47 335 ALA A CA 1
ATOM 2715 C C . ALA A 1 335 ? 2.138 9.993 -0.935 1.00 59.47 335 ALA A C 1
ATOM 2717 O O . ALA A 1 335 ? 1.686 11.012 -0.425 1.00 59.47 335 ALA A O 1
ATOM 2718 N N . ARG A 1 336 ? 1.338 9.034 -1.421 1.00 61.72 336 ARG A N 1
ATOM 2719 C CA . ARG A 1 336 ? -0.125 9.108 -1.330 1.00 61.72 336 ARG A CA 1
ATOM 2720 C C . ARG A 1 336 ? -0.607 8.907 0.100 1.00 61.72 336 ARG A C 1
ATOM 2722 O O . ARG A 1 336 ? -1.525 9.599 0.504 1.00 61.72 336 ARG A O 1
ATOM 2729 N N . ASN A 1 337 ? 0.047 8.028 0.858 1.00 70.44 337 ASN A N 1
ATOM 2730 C CA . ASN A 1 337 ? -0.388 7.595 2.185 1.00 70.44 337 ASN A CA 1
ATOM 2731 C C . ASN A 1 337 ? 0.388 8.256 3.335 1.00 70.44 337 ASN A C 1
ATOM 2733 O O . ASN A 1 337 ? 0.373 7.749 4.451 1.00 70.44 337 ASN A O 1
ATOM 2737 N N . THR A 1 338 ? 1.032 9.407 3.106 1.00 77.06 338 THR A N 1
ATOM 2738 C CA . THR A 1 338 ? 1.869 10.072 4.124 1.00 77.06 338 THR A CA 1
ATOM 2739 C C . THR A 1 338 ? 1.111 10.375 5.421 1.00 77.06 338 THR A C 1
ATOM 2741 O O . THR A 1 338 ? 1.651 10.140 6.496 1.00 77.06 338 THR A O 1
ATOM 2744 N N . MET A 1 339 ? -0.151 10.822 5.361 1.00 84.75 339 MET A N 1
ATOM 2745 C CA . MET A 1 339 ? -0.958 11.028 6.580 1.00 84.75 339 MET A CA 1
ATOM 2746 C C . MET A 1 339 ? -1.261 9.722 7.321 1.00 84.75 339 MET A C 1
ATOM 2748 O O . MET A 1 339 ? -1.310 9.712 8.547 1.00 84.75 339 MET A O 1
ATOM 2752 N N . LEU A 1 340 ? -1.413 8.610 6.599 1.00 87.00 340 LEU A N 1
ATOM 2753 C CA . LEU A 1 340 ? -1.563 7.300 7.224 1.00 87.00 340 LEU A CA 1
ATOM 2754 C C . LEU A 1 340 ? -0.264 6.881 7.927 1.00 87.00 340 LEU A C 1
ATOM 2756 O O . LEU A 1 340 ? -0.318 6.371 9.042 1.00 87.00 340 LEU A O 1
ATOM 2760 N N . THR A 1 341 ? 0.897 7.172 7.324 1.00 85.94 341 THR A N 1
ATOM 2761 C CA . THR A 1 341 ? 2.205 7.014 7.983 1.00 85.94 341 THR A CA 1
ATOM 2762 C C . THR A 1 341 ? 2.326 7.884 9.236 1.00 85.94 341 THR A C 1
ATOM 2764 O O . THR A 1 341 ? 2.901 7.449 10.229 1.00 85.94 341 THR A O 1
ATOM 2767 N N . VAL A 1 342 ? 1.805 9.117 9.211 1.00 90.62 342 VAL A N 1
ATOM 2768 C CA . VAL A 1 342 ? 1.801 10.009 10.383 1.00 90.62 342 VAL A CA 1
ATOM 2769 C C . VAL A 1 342 ? 0.999 9.374 11.514 1.00 90.62 342 VAL A C 1
ATOM 2771 O O . VAL A 1 342 ? 1.524 9.241 12.615 1.00 90.62 342 VAL A O 1
ATOM 2774 N N . PHE A 1 343 ? -0.228 8.919 11.248 1.00 94.50 343 PHE A N 1
ATOM 2775 C CA . PHE A 1 343 ? -1.045 8.257 12.266 1.00 94.50 343 PHE A CA 1
ATOM 2776 C C . PHE A 1 343 ? -0.404 6.974 12.796 1.00 94.50 343 PHE A C 1
ATOM 2778 O O . PHE A 1 343 ? -0.347 6.788 14.012 1.00 94.50 343 PHE A O 1
ATOM 2785 N N . SER A 1 344 ? 0.152 6.125 11.925 1.00 93.75 344 SER A N 1
ATOM 2786 C CA . SER A 1 344 ? 0.815 4.900 12.378 1.00 93.75 344 SER A CA 1
ATOM 2787 C C . SER A 1 344 ? 2.030 5.202 13.258 1.00 93.75 344 SER A C 1
ATOM 2789 O O . SER A 1 344 ? 2.198 4.563 14.296 1.00 93.75 344 SER A O 1
ATOM 2791 N N . ARG A 1 345 ? 2.844 6.211 12.918 1.00 92.75 345 ARG A N 1
ATOM 2792 C CA . ARG A 1 345 ? 4.025 6.611 13.706 1.00 92.75 345 ARG A CA 1
ATOM 2793 C C . ARG A 1 345 ? 3.721 7.405 14.977 1.00 92.75 345 ARG A C 1
ATOM 2795 O O . ARG A 1 345 ? 4.627 7.609 15.777 1.00 92.75 345 ARG A O 1
ATOM 2802 N N . GLN A 1 346 ? 2.475 7.815 15.208 1.00 95.69 346 GLN A N 1
ATOM 2803 C CA . GLN A 1 346 ? 2.068 8.337 16.518 1.00 95.69 346 GLN A CA 1
ATOM 2804 C C . GLN A 1 346 ? 1.977 7.228 17.581 1.00 95.69 346 GLN A C 1
ATOM 2806 O O . GLN A 1 346 ? 1.971 7.534 18.773 1.00 95.69 346 GLN A O 1
ATOM 2811 N N . THR A 1 347 ? 1.940 5.950 17.183 1.00 97.56 347 THR A N 1
ATOM 2812 C CA . THR A 1 347 ? 1.925 4.806 18.113 1.00 97.56 347 THR A CA 1
ATOM 2813 C C . THR A 1 347 ? 3.320 4.439 18.640 1.00 97.56 347 THR A C 1
ATOM 2815 O O . THR A 1 347 ? 4.325 4.956 18.160 1.00 97.56 347 THR A O 1
ATOM 2818 N N . ASP A 1 348 ? 3.409 3.569 19.650 1.00 97.50 348 ASP A N 1
ATOM 2819 C CA . ASP A 1 348 ? 4.684 3.150 20.258 1.00 97.50 348 ASP A CA 1
ATOM 2820 C C . ASP A 1 348 ? 5.403 2.050 19.472 1.00 97.50 348 ASP A C 1
ATOM 2822 O O . ASP A 1 348 ? 6.631 1.995 19.479 1.00 97.50 348 ASP A O 1
ATOM 2826 N N . LYS A 1 349 ? 4.659 1.170 18.790 1.00 96.19 349 LYS A N 1
ATOM 2827 C CA . LYS A 1 349 ? 5.229 0.101 17.954 1.00 96.19 349 LYS A CA 1
ATOM 2828 C C . LYS A 1 349 ? 4.368 -0.151 16.717 1.00 96.19 349 LYS A C 1
ATOM 2830 O O . LYS A 1 349 ? 3.143 -0.216 16.813 1.00 96.19 349 LYS A O 1
ATOM 2835 N N . GLN A 1 350 ? 5.010 -0.323 15.561 1.00 93.50 350 GLN A N 1
ATOM 2836 C CA . GLN A 1 350 ? 4.338 -0.546 14.279 1.00 93.50 350 GLN A CA 1
ATOM 2837 C C . GLN A 1 350 ? 4.742 -1.878 13.642 1.00 93.50 350 GLN A C 1
ATOM 2839 O O . GLN A 1 350 ? 5.885 -2.308 13.772 1.00 93.50 350 GLN A O 1
ATOM 2844 N N . TYR A 1 351 ? 3.812 -2.482 12.903 1.00 92.00 351 TYR A N 1
ATOM 2845 C CA . TYR A 1 351 ? 4.032 -3.665 12.072 1.00 92.00 351 TYR A CA 1
ATOM 2846 C C . TYR A 1 351 ? 3.503 -3.387 10.659 1.00 92.00 351 TYR A C 1
ATOM 2848 O O . TYR A 1 351 ? 2.292 -3.278 10.454 1.00 92.00 351 TYR A O 1
ATOM 2856 N N . TYR A 1 352 ? 4.414 -3.238 9.691 1.00 90.19 352 TYR A N 1
ATOM 2857 C CA . TYR A 1 352 ? 4.094 -2.963 8.285 1.00 90.19 352 TYR A CA 1
ATOM 2858 C C . TYR A 1 352 ? 4.195 -4.247 7.456 1.00 90.19 352 TYR A C 1
ATOM 2860 O O . TYR A 1 352 ? 5.293 -4.665 7.082 1.00 90.19 352 TYR A O 1
ATOM 2868 N N . MET A 1 353 ? 3.047 -4.863 7.168 1.00 87.25 353 MET A N 1
ATOM 2869 C CA . MET A 1 353 ? 2.986 -6.200 6.562 1.00 87.25 353 MET A CA 1
ATOM 2870 C C . MET A 1 353 ? 3.074 -6.182 5.030 1.00 87.25 353 MET A C 1
ATOM 2872 O O . MET A 1 353 ? 3.502 -7.162 4.428 1.00 87.25 353 MET A O 1
ATOM 2876 N N . ASN A 1 354 ? 2.730 -5.057 4.398 1.00 81.81 354 ASN A N 1
ATOM 2877 C CA . ASN A 1 354 ? 2.719 -4.901 2.944 1.00 81.81 354 ASN A CA 1
ATOM 2878 C C . ASN A 1 354 ? 3.687 -3.796 2.488 1.00 81.81 354 ASN A C 1
ATOM 2880 O O . ASN A 1 354 ? 3.449 -2.610 2.740 1.00 81.81 354 ASN A O 1
ATOM 2884 N N . GLN A 1 355 ? 4.772 -4.181 1.804 1.00 71.75 355 GLN A N 1
ATOM 2885 C CA . GLN A 1 355 ? 5.825 -3.269 1.319 1.00 71.75 355 GLN A CA 1
ATOM 2886 C C . GLN A 1 355 ? 5.903 -3.230 -0.219 1.00 71.75 355 GLN A C 1
ATOM 2888 O O . GLN A 1 355 ? 6.843 -2.659 -0.788 1.00 71.75 355 GLN A O 1
ATOM 2893 N N . GLN A 1 356 ? 4.891 -3.787 -0.897 1.00 70.00 356 GLN A N 1
ATOM 2894 C CA . GLN A 1 356 ? 4.759 -3.775 -2.355 1.00 70.00 356 GLN A CA 1
ATOM 2895 C C . GLN A 1 356 ? 4.761 -2.345 -2.910 1.00 70.00 356 GLN A C 1
ATOM 2897 O O . GLN A 1 356 ? 4.468 -1.379 -2.207 1.00 70.00 356 GLN A O 1
ATOM 2902 N N . ARG A 1 357 ? 5.055 -2.187 -4.208 1.00 64.50 357 ARG A N 1
ATOM 2903 C CA . ARG A 1 357 ? 5.000 -0.878 -4.891 1.00 64.50 357 ARG A CA 1
ATOM 2904 C C . ARG A 1 357 ? 3.589 -0.346 -5.088 1.00 64.50 357 ARG A C 1
ATOM 2906 O O . ARG A 1 357 ? 3.405 0.870 -5.138 1.00 64.50 357 ARG A O 1
ATOM 2913 N N . THR A 1 358 ? 2.610 -1.235 -5.236 1.00 64.44 358 THR A N 1
ATOM 2914 C CA . THR A 1 358 ? 1.220 -0.847 -5.477 1.00 64.44 358 THR A CA 1
ATOM 2915 C C . THR A 1 358 ? 0.284 -1.524 -4.490 1.00 64.44 358 THR A C 1
ATOM 2917 O O . THR A 1 358 ? 0.402 -2.720 -4.239 1.00 64.44 358 THR A O 1
ATOM 2920 N N . GLN A 1 359 ? -0.696 -0.760 -4.006 1.00 62.75 359 GLN A N 1
ATOM 2921 C CA . GLN A 1 359 ? -1.752 -1.217 -3.101 1.00 62.75 359 GLN A CA 1
ATOM 2922 C C . GLN A 1 359 ? -2.532 -2.421 -3.648 1.00 62.75 359 GLN A C 1
ATOM 2924 O O . GLN A 1 359 ? -3.084 -3.211 -2.892 1.00 62.75 359 GLN A O 1
ATOM 2929 N N . SER A 1 360 ? -2.609 -2.555 -4.974 1.00 65.62 360 SER A N 1
ATOM 2930 C CA . SER A 1 360 ? -3.368 -3.625 -5.611 1.00 65.62 360 SER A CA 1
ATOM 2931 C C . SER A 1 360 ? -2.613 -4.953 -5.692 1.00 65.62 360 SER A C 1
ATOM 2933 O O . SER A 1 360 ? -3.225 -5.919 -6.126 1.00 65.62 360 SER A O 1
ATOM 2935 N N . ALA A 1 361 ? -1.349 -5.048 -5.273 1.00 68.38 361 ALA A N 1
ATOM 2936 C CA . ALA A 1 361 ? -0.649 -6.331 -5.235 1.00 68.38 361 ALA A CA 1
ATOM 2937 C C . ALA A 1 361 ? -1.352 -7.348 -4.309 1.00 68.38 361 ALA A C 1
ATOM 2939 O O . ALA A 1 361 ? -2.088 -6.974 -3.390 1.00 68.38 361 ALA A O 1
ATOM 2940 N N . ARG A 1 362 ? -1.156 -8.647 -4.571 1.00 79.38 362 ARG A N 1
ATOM 2941 C CA . ARG A 1 362 ? -1.707 -9.729 -3.741 1.00 79.38 362 ARG A CA 1
ATOM 2942 C C . ARG A 1 362 ? -0.943 -9.822 -2.417 1.00 79.38 362 ARG A C 1
ATOM 2944 O O . ARG A 1 362 ? 0.117 -10.430 -2.359 1.00 79.38 362 ARG A O 1
ATOM 2951 N N . GLU A 1 363 ? -1.515 -9.233 -1.376 1.00 85.31 363 GLU A N 1
ATOM 2952 C CA . GLU A 1 363 ? -1.140 -9.395 0.030 1.00 85.31 363 GLU A CA 1
ATOM 2953 C C . GLU A 1 363 ? -2.443 -9.535 0.817 1.00 85.31 363 GLU A C 1
ATOM 2955 O O . GLU A 1 363 ? -3.319 -8.677 0.703 1.00 85.31 363 GLU A O 1
ATOM 2960 N N . TYR A 1 364 ? -2.616 -10.623 1.565 1.00 92.81 364 TYR A N 1
ATOM 2961 C CA . TYR A 1 364 ? -3.893 -10.925 2.219 1.00 92.81 364 TYR A CA 1
ATOM 2962 C C . TYR A 1 364 ? -3.917 -10.433 3.663 1.00 92.81 364 TYR A C 1
ATOM 2964 O O . TYR A 1 364 ? -2.913 -10.510 4.368 1.00 92.81 364 TYR A O 1
ATOM 2972 N N . ASP A 1 365 ? -5.075 -9.968 4.130 1.00 96.81 365 ASP A N 1
ATOM 2973 C CA . ASP A 1 365 ? -5.185 -9.358 5.461 1.00 96.81 365 ASP A CA 1
ATOM 2974 C C . ASP A 1 365 ? -4.969 -10.331 6.623 1.00 96.81 365 ASP A C 1
ATOM 2976 O O . ASP A 1 365 ? -4.619 -9.897 7.713 1.00 96.81 365 ASP A O 1
ATOM 2980 N N . THR A 1 366 ? -5.002 -11.644 6.382 1.00 96.44 366 THR A N 1
ATOM 2981 C CA . THR A 1 366 ? -4.519 -12.657 7.339 1.00 96.44 366 THR A CA 1
ATOM 2982 C C . THR A 1 366 ? -3.072 -12.419 7.791 1.00 96.44 366 THR A C 1
ATOM 2984 O O . THR A 1 366 ? -2.680 -12.884 8.861 1.00 96.44 366 THR A O 1
ATOM 2987 N N . ASN A 1 367 ? -2.278 -11.650 7.032 1.00 94.81 367 ASN A N 1
ATOM 2988 C CA . ASN A 1 367 ? -0.940 -11.207 7.424 1.00 94.81 367 ASN A CA 1
ATOM 2989 C C . ASN A 1 367 ? -0.920 -10.472 8.781 1.00 94.81 367 ASN A C 1
ATOM 2991 O O . ASN A 1 367 ? 0.107 -10.491 9.459 1.00 94.81 367 ASN A O 1
ATOM 2995 N N . VAL A 1 368 ? -2.023 -9.838 9.203 1.00 97.50 368 VAL A N 1
ATOM 2996 C CA . VAL A 1 368 ? -2.090 -9.095 10.475 1.00 97.50 368 VAL A CA 1
ATOM 2997 C C . VAL A 1 368 ? -2.292 -9.993 11.699 1.00 97.50 368 VAL A C 1
ATOM 2999 O O . VAL A 1 368 ? -1.986 -9.566 12.810 1.00 97.50 368 VAL A O 1
ATOM 3002 N N . LEU A 1 369 ? -2.757 -11.237 11.528 1.00 97.62 369 LEU A N 1
ATOM 3003 C CA . LEU A 1 369 ? -3.157 -12.102 12.648 1.00 97.62 369 LEU A CA 1
ATOM 3004 C C . LEU A 1 369 ? -1.959 -12.552 13.498 1.00 97.62 369 LEU A C 1
ATOM 3006 O O . LEU A 1 369 ? -2.012 -12.546 14.727 1.00 97.62 369 LEU A O 1
ATOM 3010 N N . LYS A 1 370 ? -0.830 -12.877 12.856 1.00 96.25 370 LYS A N 1
ATOM 3011 C CA . LYS A 1 370 ? 0.404 -13.248 13.566 1.00 96.25 370 LYS A CA 1
ATOM 3012 C C . LYS A 1 370 ? 0.949 -12.109 14.450 1.00 96.25 370 LYS A C 1
ATOM 3014 O O . LYS A 1 370 ? 1.144 -12.354 15.641 1.00 96.25 370 LYS A O 1
ATOM 3019 N N . PRO A 1 371 ? 1.192 -10.883 13.939 1.00 97.06 371 PRO A N 1
ATOM 3020 C CA . PRO A 1 371 ? 1.619 -9.773 14.792 1.00 97.06 371 PRO A CA 1
ATOM 3021 C C . PRO A 1 371 ? 0.535 -9.351 15.793 1.00 97.06 371 PRO A C 1
ATOM 3023 O O . PRO A 1 371 ? 0.871 -8.890 16.880 1.00 97.06 371 PRO A O 1
ATOM 3026 N N . PHE A 1 372 ? -0.754 -9.542 15.488 1.00 98.44 372 PHE A N 1
ATOM 3027 C CA . PHE A 1 372 ? -1.831 -9.293 16.450 1.00 98.44 372 PHE A CA 1
ATOM 3028 C C . PHE A 1 372 ? -1.690 -10.187 17.687 1.00 98.44 372 PHE A C 1
ATOM 3030 O O . PHE A 1 372 ? -1.649 -9.679 18.808 1.00 98.44 372 PHE A O 1
ATOM 3037 N N . GLN A 1 373 ? -1.483 -11.492 17.491 1.00 98.06 373 GLN A N 1
ATOM 3038 C CA . GLN A 1 373 ? -1.233 -12.431 18.586 1.00 98.06 373 GLN A CA 1
ATOM 3039 C C . GLN A 1 373 ? 0.047 -12.103 19.375 1.00 98.06 373 GLN A C 1
ATOM 3041 O O . GLN A 1 373 ? 0.071 -12.245 20.599 1.00 98.06 373 GLN A O 1
ATOM 3046 N N . GLU A 1 374 ? 1.106 -11.646 18.700 1.00 97.56 374 GLU A N 1
ATOM 3047 C CA . GLU A 1 374 ? 2.337 -11.182 19.354 1.00 97.56 374 GLU A CA 1
ATOM 3048 C C . GLU A 1 374 ? 2.066 -9.984 20.278 1.00 97.56 374 GLU A C 1
ATOM 3050 O O . GLU A 1 374 ? 2.493 -9.980 21.432 1.00 97.56 374 GLU A O 1
ATOM 3055 N N . VAL A 1 375 ? 1.302 -8.992 19.810 1.00 98.12 375 VAL A N 1
ATOM 3056 C CA . VAL A 1 375 ? 0.962 -7.792 20.591 1.00 98.12 375 VAL A CA 1
ATOM 3057 C C . VAL A 1 375 ? 0.003 -8.101 21.744 1.00 98.12 375 VAL A C 1
ATOM 3059 O O . VAL A 1 375 ? 0.120 -7.503 22.819 1.00 98.12 375 VAL A O 1
ATOM 3062 N N . LEU A 1 376 ? -0.911 -9.064 21.583 1.00 98.06 376 LEU A N 1
ATOM 3063 C CA . LEU A 1 376 ? -1.737 -9.544 22.696 1.00 98.06 376 LEU A CA 1
ATOM 3064 C C . LEU A 1 376 ? -0.878 -10.064 23.858 1.00 98.06 376 LEU A C 1
ATOM 3066 O O . LEU A 1 376 ? -1.228 -9.821 25.014 1.00 98.06 376 LEU A O 1
ATOM 3070 N N . ASN A 1 377 ? 0.276 -10.666 23.563 1.00 98.06 377 ASN A N 1
ATOM 3071 C CA . ASN A 1 377 ? 1.220 -11.186 24.554 1.00 98.06 377 ASN A CA 1
ATOM 3072 C C . ASN A 1 377 ? 2.196 -10.128 25.113 1.00 98.06 377 ASN A C 1
ATOM 3074 O O . ASN A 1 377 ? 2.985 -10.443 26.004 1.00 98.06 377 ASN A O 1
ATOM 3078 N N . ASP A 1 378 ? 2.158 -8.879 24.631 1.00 98.38 378 ASP A N 1
ATOM 3079 C CA . ASP A 1 378 ? 2.983 -7.796 25.179 1.00 98.38 378 ASP A CA 1
ATOM 3080 C C . ASP A 1 378 ? 2.631 -7.541 26.661 1.00 98.38 378 ASP A C 1
ATOM 3082 O O . ASP A 1 378 ? 1.442 -7.469 26.999 1.00 98.38 378 ASP A O 1
ATOM 3086 N N . PRO A 1 379 ? 3.627 -7.377 27.555 1.00 98.00 379 PRO A N 1
ATOM 3087 C CA . PRO A 1 379 ? 3.398 -7.310 28.999 1.00 98.00 379 PRO A CA 1
ATOM 3088 C C . PRO A 1 379 ? 2.805 -5.979 29.486 1.00 98.00 379 PRO A C 1
ATOM 3090 O O . PRO A 1 379 ? 2.556 -5.833 30.682 1.00 98.00 379 PRO A O 1
ATOM 3093 N N . ALA A 1 380 ? 2.600 -4.986 28.613 1.00 98.06 380 ALA A N 1
ATOM 3094 C CA . ALA A 1 380 ? 2.003 -3.719 29.021 1.00 98.06 380 ALA A CA 1
ATOM 3095 C C . ALA A 1 380 ? 0.573 -3.913 29.579 1.00 98.06 380 ALA A C 1
ATOM 3097 O O . ALA A 1 380 ? -0.246 -4.580 28.940 1.00 98.06 380 ALA A O 1
ATOM 3098 N N . PRO A 1 381 ? 0.235 -3.302 30.734 1.00 96.81 381 PRO A N 1
ATOM 3099 C CA . PRO A 1 381 ? -1.053 -3.519 31.395 1.00 96.81 381 PRO A CA 1
ATOM 3100 C C . PRO A 1 381 ? -2.226 -2.876 30.643 1.00 96.81 381 PRO A C 1
ATOM 3102 O O . PRO A 1 381 ? -3.314 -3.441 30.612 1.00 96.81 381 PRO A O 1
ATOM 3105 N N . LYS A 1 382 ? -2.018 -1.710 30.020 1.00 97.88 382 LYS A N 1
ATOM 3106 C CA . LYS A 1 382 ? -3.019 -1.008 29.204 1.00 97.88 382 LYS A CA 1
ATOM 3107 C C . LYS A 1 382 ? -2.534 -0.942 27.759 1.00 97.88 382 LYS A C 1
ATOM 3109 O O . LYS A 1 382 ? -1.477 -0.364 27.496 1.00 97.88 382 LYS A O 1
ATOM 3114 N N . LYS A 1 383 ? -3.285 -1.536 26.828 1.00 98.62 383 LYS A N 1
ATOM 3115 C CA . LYS A 1 383 ? -2.903 -1.657 25.409 1.00 98.62 383 LYS A CA 1
ATOM 3116 C C . LYS A 1 383 ? -3.999 -1.148 24.482 1.00 98.62 383 LYS A C 1
ATOM 3118 O O . LYS A 1 383 ? -5.164 -1.478 24.670 1.00 98.62 383 LYS A O 1
ATOM 3123 N N . LEU A 1 384 ? -3.622 -0.342 23.494 1.00 98.75 384 LEU A N 1
ATOM 3124 C CA . LEU A 1 384 ? -4.452 -0.037 22.329 1.00 98.75 384 LEU A CA 1
ATOM 3125 C C . LEU A 1 384 ? -3.812 -0.707 21.120 1.00 98.75 384 LEU A C 1
ATOM 3127 O O . LEU A 1 384 ? -2.669 -0.395 20.788 1.00 98.75 384 LEU A O 1
ATOM 3131 N N . ILE A 1 385 ? -4.556 -1.571 20.443 1.00 98.81 385 ILE A N 1
ATOM 3132 C CA . ILE A 1 385 ? -4.110 -2.248 19.230 1.00 98.81 385 ILE A CA 1
ATOM 3133 C C . ILE A 1 385 ? -4.968 -1.755 18.070 1.00 98.81 385 ILE A C 1
ATOM 3135 O O . ILE A 1 385 ? -6.164 -2.024 18.022 1.00 98.81 385 ILE A O 1
ATOM 3139 N N . ILE A 1 386 ? -4.365 -1.022 17.139 1.00 98.81 386 ILE A N 1
ATOM 3140 C CA . ILE A 1 386 ? -5.021 -0.612 15.898 1.00 98.81 386 ILE A CA 1
ATOM 3141 C C . ILE A 1 386 ? -4.622 -1.608 14.809 1.00 98.81 386 ILE A C 1
ATOM 3143 O O . ILE A 1 386 ? -3.431 -1.803 14.567 1.00 98.81 386 ILE A O 1
ATOM 3147 N N . VAL A 1 387 ? -5.605 -2.223 14.153 1.00 98.56 387 VAL A N 1
ATOM 3148 C CA . VAL A 1 387 ? -5.405 -3.151 13.031 1.00 98.56 387 VAL A CA 1
ATOM 3149 C C . VAL A 1 387 ? -6.016 -2.535 11.778 1.00 98.56 387 VAL A C 1
ATOM 3151 O O . VAL A 1 387 ? -7.220 -2.315 11.731 1.00 98.56 387 VAL A O 1
ATOM 3154 N N . HIS A 1 388 ? -5.202 -2.229 10.770 1.00 97.38 388 HIS A N 1
ATOM 3155 C CA . HIS A 1 388 ? -5.640 -1.562 9.543 1.00 97.38 388 HIS A CA 1
ATOM 3156 C C . HIS A 1 388 ? -5.552 -2.500 8.332 1.00 97.38 388 HIS A C 1
ATOM 3158 O O . HIS A 1 388 ? -4.464 -2.931 7.933 1.00 97.38 388 HIS A O 1
ATOM 3164 N N . LEU A 1 389 ? -6.717 -2.806 7.764 1.00 96.69 389 LEU A N 1
ATOM 3165 C CA . LEU A 1 389 ? -6.917 -3.820 6.731 1.00 96.69 389 LEU A CA 1
ATOM 3166 C C . LEU A 1 389 ? -6.905 -3.217 5.315 1.00 96.69 389 LEU A C 1
ATOM 3168 O O . LEU A 1 389 ? -7.181 -2.029 5.126 1.00 96.69 389 LEU A O 1
ATOM 3172 N N . LEU A 1 390 ? -6.617 -4.042 4.305 1.00 94.31 390 LEU A N 1
ATOM 3173 C CA . LEU A 1 390 ? -6.945 -3.759 2.901 1.00 94.31 390 LEU A CA 1
ATOM 3174 C C . LEU A 1 390 ? -8.439 -3.942 2.613 1.00 94.31 390 LEU A C 1
ATOM 3176 O O . LEU A 1 390 ? -8.950 -3.353 1.657 1.00 94.31 390 LEU A O 1
ATOM 3180 N N . GLY A 1 391 ? -9.116 -4.769 3.412 1.00 96.12 391 GLY A N 1
ATOM 3181 C CA . GLY A 1 391 ? -10.536 -5.062 3.331 1.00 96.12 391 GLY A CA 1
ATOM 3182 C C . GLY A 1 391 ? -10.950 -5.445 1.916 1.00 96.12 391 GLY A C 1
ATOM 3183 O O . GLY A 1 391 ? -10.393 -6.342 1.283 1.00 96.12 391 GLY A O 1
ATOM 3184 N N . THR A 1 392 ? -11.914 -4.704 1.382 1.00 97.19 392 THR A N 1
ATOM 3185 C CA . THR A 1 392 ? -12.495 -4.943 0.057 1.00 97.19 392 THR A CA 1
ATOM 3186 C C . THR A 1 392 ? -12.042 -3.899 -0.971 1.00 97.19 392 THR A C 1
ATOM 3188 O O . THR A 1 392 ? -12.773 -3.561 -1.899 1.00 97.19 392 THR A O 1
ATOM 3191 N N . HIS A 1 393 ? -10.818 -3.367 -0.841 1.00 93.12 393 HIS A N 1
ATOM 3192 C CA . HIS A 1 393 ? -10.271 -2.369 -1.768 1.00 93.12 393 HIS A CA 1
ATOM 3193 C C . HIS A 1 393 ? -10.035 -2.920 -3.191 1.00 93.12 393 HIS A C 1
ATOM 3195 O O . HIS A 1 393 ? -9.621 -4.069 -3.397 1.00 93.12 393 HIS A O 1
ATOM 3201 N N . ILE A 1 394 ? -10.211 -2.061 -4.202 1.00 84.25 394 ILE A N 1
ATOM 3202 C CA . ILE A 1 394 ? -9.967 -2.385 -5.617 1.00 84.25 394 ILE A CA 1
ATOM 3203 C C . ILE A 1 394 ? -8.486 -2.714 -5.919 1.00 84.25 394 ILE A C 1
ATOM 3205 O O . ILE A 1 394 ? -7.564 -2.103 -5.375 1.00 84.25 394 ILE A O 1
ATOM 3209 N N . LYS A 1 395 ? -8.177 -3.642 -6.835 1.00 87.50 395 LYS A N 1
ATOM 3210 C CA . LYS A 1 395 ? -9.072 -4.595 -7.526 1.00 87.50 395 LYS A CA 1
ATOM 3211 C C . LYS A 1 395 ? -9.450 -5.754 -6.592 1.00 87.50 395 LYS A C 1
ATOM 3213 O O . LYS A 1 395 ? -8.553 -6.378 -6.028 1.00 87.50 395 LYS A O 1
ATOM 3218 N N . TYR A 1 396 ? -10.743 -6.058 -6.474 1.00 91.69 396 TYR A N 1
ATOM 3219 C CA . TYR A 1 396 ? -11.301 -6.973 -5.464 1.00 91.69 396 TYR A CA 1
ATOM 3220 C C . TYR A 1 396 ? -10.734 -8.398 -5.529 1.00 91.69 396 TYR A C 1
ATOM 3222 O O . TYR A 1 396 ? -10.393 -8.960 -4.494 1.00 91.69 396 TYR A O 1
ATOM 3230 N N . LYS A 1 397 ? -10.489 -8.922 -6.739 1.00 91.56 397 LYS A N 1
ATOM 3231 C CA . LYS A 1 397 ? -9.895 -10.252 -6.992 1.00 91.56 397 LYS A CA 1
ATOM 3232 C C . LYS A 1 397 ? -8.552 -10.527 -6.308 1.00 91.56 397 LYS A C 1
ATOM 3234 O O . LYS A 1 397 ? -8.099 -11.666 -6.223 1.00 91.56 397 LYS A O 1
ATOM 3239 N N . TYR A 1 398 ? -7.867 -9.473 -5.877 1.00 90.94 398 TYR A N 1
ATOM 3240 C CA . TYR A 1 398 ? -6.575 -9.565 -5.204 1.00 90.94 398 TYR A CA 1
ATOM 3241 C C . TYR A 1 398 ? -6.690 -9.559 -3.672 1.00 90.94 398 TYR A C 1
ATOM 3243 O O . TYR A 1 398 ? -5.667 -9.622 -2.995 1.00 90.94 398 TYR A O 1
ATOM 3251 N N . ARG A 1 399 ? -7.908 -9.456 -3.123 1.00 94.38 399 ARG A N 1
ATOM 3252 C CA . ARG A 1 399 ? -8.175 -9.431 -1.675 1.00 94.38 399 ARG A CA 1
ATOM 3253 C C . ARG A 1 399 ? -8.370 -10.818 -1.068 1.00 94.38 399 ARG A C 1
ATOM 3255 O O . ARG A 1 399 ? -8.314 -10.941 0.146 1.00 94.38 399 ARG A O 1
ATOM 3262 N N . TYR A 1 400 ? -8.538 -11.842 -1.900 1.00 95.19 400 TYR A N 1
ATOM 3263 C CA . TYR A 1 400 ? -8.731 -13.228 -1.484 1.00 95.19 400 TYR A CA 1
ATOM 3264 C C . TYR A 1 400 ? -7.905 -14.192 -2.361 1.00 95.19 400 TYR A C 1
ATOM 3266 O O . TYR A 1 400 ? -7.574 -13.855 -3.508 1.00 95.19 400 TYR A O 1
ATOM 3274 N N . PRO A 1 401 ? -7.533 -15.376 -1.838 1.00 94.44 401 PRO A N 1
ATOM 3275 C CA . PRO A 1 401 ? -6.859 -16.428 -2.594 1.00 94.44 401 PRO A CA 1
ATOM 3276 C C . PRO A 1 401 ? -7.640 -16.880 -3.830 1.00 94.44 401 PRO A C 1
ATOM 3278 O O . PRO A 1 401 ? -8.864 -16.963 -3.815 1.00 94.44 401 PRO A O 1
ATOM 3281 N N . GLU A 1 402 ? -6.932 -17.243 -4.900 1.00 90.81 402 GLU A N 1
ATOM 3282 C CA . GLU A 1 402 ? -7.547 -17.628 -6.185 1.00 90.81 402 GLU A CA 1
ATOM 3283 C C . GLU A 1 402 ? -8.489 -18.836 -6.087 1.00 90.81 402 GLU A C 1
ATOM 3285 O O . GLU A 1 402 ? -9.399 -18.976 -6.894 1.00 90.81 402 GLU A O 1
ATOM 3290 N N . ASN A 1 403 ? -8.301 -19.691 -5.084 1.00 93.19 403 ASN A N 1
ATOM 3291 C CA . ASN A 1 403 ? -9.145 -20.852 -4.811 1.00 93.19 403 ASN A CA 1
ATOM 3292 C C . ASN A 1 403 ? -10.324 -20.561 -3.860 1.00 93.19 403 ASN A C 1
ATOM 3294 O O . ASN A 1 403 ? -10.981 -21.502 -3.423 1.00 93.19 403 ASN A O 1
ATOM 3298 N N . GLN A 1 404 ? -10.585 -19.295 -3.519 1.00 95.75 404 GLN A N 1
ATOM 3299 C CA . GLN A 1 404 ? -11.646 -18.879 -2.589 1.00 95.75 404 GLN A CA 1
ATOM 3300 C C . GLN A 1 404 ? -12.721 -17.991 -3.247 1.00 95.75 404 GLN A C 1
ATOM 3302 O O . GLN A 1 404 ? -13.445 -17.268 -2.568 1.00 95.75 404 GLN A O 1
ATOM 3307 N N . GLY A 1 405 ? -12.864 -18.063 -4.574 1.00 96.56 405 GLY A N 1
ATOM 3308 C CA . GLY A 1 405 ? -13.938 -17.401 -5.319 1.00 96.56 405 GLY A CA 1
ATOM 3309 C C . GLY A 1 405 ? -15.295 -18.115 -5.206 1.00 96.56 405 GLY A C 1
ATOM 3310 O O . GLY A 1 405 ? -15.756 -18.707 -6.179 1.00 96.56 405 GLY A O 1
ATOM 3311 N N . LYS A 1 406 ? -15.946 -18.091 -4.030 1.00 98.19 406 LYS A N 1
ATOM 3312 C CA . LYS A 1 406 ? -17.254 -18.751 -3.771 1.00 98.19 406 LYS A CA 1
ATOM 3313 C C . LYS A 1 406 ? -18.345 -18.332 -4.767 1.00 98.19 406 LYS A C 1
ATOM 3315 O O . LYS A 1 406 ? -19.197 -19.145 -5.118 1.00 98.19 406 LYS A O 1
ATOM 3320 N N . PHE A 1 407 ? -18.337 -17.074 -5.197 1.00 98.31 407 PHE A N 1
ATOM 3321 C CA . PHE A 1 407 ? -19.363 -16.480 -6.055 1.00 98.31 407 PHE A CA 1
ATOM 3322 C C . PHE A 1 407 ? -18.954 -16.388 -7.531 1.00 98.31 407 PHE A C 1
ATOM 3324 O O . PHE A 1 407 ? -19.665 -15.763 -8.319 1.00 98.31 407 PHE A O 1
ATOM 3331 N N . ASP A 1 408 ? -17.840 -17.004 -7.933 1.00 97.31 408 ASP A N 1
ATOM 3332 C CA . ASP A 1 408 ? -17.355 -16.953 -9.314 1.00 97.31 408 ASP A CA 1
ATOM 3333 C C . ASP A 1 408 ? -18.402 -17.530 -10.284 1.00 97.31 408 ASP A C 1
ATOM 3335 O O . ASP A 1 408 ? -18.889 -18.649 -10.129 1.00 97.31 408 ASP A O 1
ATOM 3339 N N . GLY A 1 409 ? -18.791 -16.731 -11.283 1.00 96.00 409 GLY A N 1
ATOM 3340 C CA . GLY A 1 409 ? -19.833 -17.087 -12.254 1.00 96.00 409 GLY A CA 1
ATOM 3341 C C . GLY A 1 409 ? -21.266 -17.154 -11.699 1.00 96.00 409 GLY A C 1
ATOM 3342 O O . GLY A 1 409 ? -22.188 -17.434 -12.465 1.00 96.00 409 GLY A O 1
ATOM 3343 N N . ASN A 1 410 ? -21.492 -16.881 -10.408 1.00 96.62 410 ASN A N 1
ATOM 3344 C CA . ASN A 1 410 ? -22.832 -16.902 -9.826 1.00 96.62 410 ASN A CA 1
ATOM 3345 C C . ASN A 1 410 ? -23.653 -15.686 -10.300 1.00 96.62 410 ASN A C 1
ATOM 3347 O O . ASN A 1 410 ? -23.156 -14.558 -10.327 1.00 96.62 410 ASN A O 1
ATOM 3351 N N . THR A 1 411 ? -24.921 -15.919 -10.649 1.00 97.00 411 THR A N 1
ATOM 3352 C CA . THR A 1 411 ? -25.859 -14.889 -11.140 1.00 97.00 411 THR A CA 1
ATOM 3353 C C . THR A 1 411 ? -27.036 -14.635 -10.193 1.00 97.00 411 THR A C 1
ATOM 3355 O O . THR A 1 411 ? -27.823 -13.714 -10.414 1.00 97.00 411 THR A O 1
ATOM 3358 N N . ASP A 1 412 ? -27.139 -15.392 -9.100 1.00 96.25 412 ASP A N 1
ATOM 3359 C CA . ASP A 1 412 ? -28.196 -15.245 -8.106 1.00 96.25 412 ASP A CA 1
ATOM 3360 C C . ASP A 1 412 ? -28.027 -13.930 -7.343 1.00 96.25 412 ASP A C 1
ATOM 3362 O O . ASP A 1 412 ? -26.934 -13.615 -6.865 1.00 96.25 412 ASP A O 1
ATOM 3366 N N . HIS A 1 413 ? -29.124 -13.190 -7.171 1.00 96.38 413 HIS A N 1
ATOM 3367 C CA . HIS A 1 413 ? -29.161 -11.906 -6.456 1.00 96.38 413 HIS A CA 1
ATOM 3368 C C . HIS A 1 413 ? -28.253 -10.810 -7.051 1.00 96.38 413 HIS A C 1
ATOM 3370 O O . HIS A 1 413 ? -27.918 -9.840 -6.366 1.00 96.38 413 HIS A O 1
ATOM 3376 N N . VAL A 1 414 ? -27.879 -10.943 -8.327 1.00 97.12 414 VAL A N 1
ATOM 3377 C CA . VAL A 1 414 ? -27.153 -9.924 -9.097 1.00 97.12 414 VAL A CA 1
ATOM 3378 C C . VAL A 1 414 ? -28.159 -8.982 -9.778 1.00 97.12 414 VAL A C 1
ATOM 3380 O O . VAL A 1 414 ? -29.199 -9.445 -10.255 1.00 97.12 414 VAL A O 1
ATOM 3383 N N . PRO A 1 415 ? -27.899 -7.660 -9.846 1.00 96.50 415 PRO A N 1
ATOM 3384 C CA . PRO A 1 415 ? -28.752 -6.746 -10.599 1.00 96.50 415 PRO A CA 1
ATOM 3385 C C . PRO A 1 415 ? -28.796 -7.104 -12.098 1.00 96.50 415 PRO A C 1
ATOM 3387 O O . PRO A 1 415 ? -27.800 -7.567 -12.660 1.00 96.50 415 PRO A O 1
ATOM 3390 N N . PRO A 1 416 ? -29.928 -6.870 -12.783 1.00 95.75 416 PRO A N 1
ATOM 3391 C CA . PRO A 1 416 ? -30.034 -7.144 -14.209 1.00 95.75 416 PRO A CA 1
ATOM 3392 C C . PRO A 1 416 ? -29.164 -6.184 -15.033 1.00 95.75 416 PRO A C 1
ATOM 3394 O O . PRO A 1 416 ? -28.956 -5.033 -14.653 1.00 95.75 416 PRO A O 1
ATOM 3397 N N . GLY A 1 417 ? -28.725 -6.637 -16.210 1.00 95.44 417 GLY A N 1
ATOM 3398 C CA . GLY A 1 417 ? -28.079 -5.782 -17.213 1.00 95.44 417 GLY A CA 1
ATOM 3399 C C . GLY A 1 417 ? -26.562 -5.621 -17.085 1.00 95.44 417 GLY A C 1
ATOM 3400 O O . GLY A 1 417 ? -25.998 -4.854 -17.860 1.00 95.44 417 GLY A O 1
ATOM 3401 N N . LEU A 1 418 ? -25.904 -6.342 -16.170 1.00 96.69 418 LEU A N 1
ATOM 3402 C CA . LEU A 1 418 ? -24.441 -6.361 -16.104 1.00 96.69 418 LEU A CA 1
ATOM 3403 C C . LEU A 1 418 ? -23.842 -7.094 -17.309 1.00 96.69 418 LEU A C 1
ATOM 3405 O O . LEU A 1 418 ? -24.297 -8.176 -17.689 1.00 96.69 418 LEU A O 1
ATOM 3409 N N . ASN A 1 419 ? -22.783 -6.527 -17.881 1.00 96.38 419 ASN A N 1
ATOM 3410 C CA . ASN A 1 419 ? -21.930 -7.240 -18.826 1.00 96.38 419 ASN A CA 1
ATOM 3411 C C . ASN A 1 419 ? -21.015 -8.251 -18.096 1.00 96.38 419 ASN A C 1
ATOM 3413 O O . ASN A 1 419 ? -20.986 -8.318 -16.868 1.00 96.38 419 ASN A O 1
ATOM 3417 N N . ALA A 1 420 ? -20.256 -9.056 -18.848 1.00 95.94 420 ALA A N 1
ATOM 3418 C CA . ALA A 1 420 ? -19.421 -10.113 -18.270 1.00 95.94 420 ALA A CA 1
ATOM 3419 C C . ALA A 1 420 ? -18.336 -9.593 -17.301 1.00 95.94 420 ALA A C 1
ATOM 3421 O O . ALA A 1 420 ? -18.106 -10.212 -16.266 1.00 95.94 420 ALA A O 1
ATOM 3422 N N . GLU A 1 421 ? -17.700 -8.457 -17.606 1.00 91.69 421 GLU A N 1
ATOM 3423 C CA . GLU A 1 421 ? -16.672 -7.849 -16.746 1.00 91.69 421 GLU A CA 1
ATOM 3424 C C . GLU A 1 421 ? -17.291 -7.244 -15.477 1.00 91.69 421 GLU A C 1
ATOM 3426 O O . GLU A 1 421 ? -16.744 -7.374 -14.381 1.00 91.69 421 GLU A O 1
ATOM 3431 N N . GLU A 1 422 ? -18.461 -6.615 -15.604 1.00 91.69 422 GLU A N 1
ATOM 3432 C CA . GLU A 1 422 ? -19.212 -6.072 -14.470 1.00 91.69 422 GLU A CA 1
ATOM 3433 C C . GLU A 1 422 ? -19.697 -7.180 -13.530 1.00 91.69 422 GLU A C 1
ATOM 3435 O O . GLU A 1 422 ? -19.589 -7.029 -12.314 1.00 91.69 422 GLU A O 1
ATOM 3440 N N . LEU A 1 423 ? -20.180 -8.301 -14.078 1.00 97.19 423 LEU A N 1
ATOM 3441 C CA . LEU A 1 423 ? -20.575 -9.480 -13.308 1.00 97.19 423 LEU A CA 1
ATOM 3442 C C . LEU A 1 423 ? -19.386 -10.079 -12.550 1.00 97.19 423 LEU A C 1
ATOM 3444 O O . LEU A 1 423 ? -19.505 -10.370 -11.360 1.00 97.19 423 LEU A O 1
ATOM 3448 N N . GLU A 1 424 ? -18.239 -10.240 -13.217 1.00 96.25 424 GLU A N 1
ATOM 3449 C CA . GLU A 1 424 ? -17.014 -10.727 -12.574 1.00 96.25 424 GLU A CA 1
ATOM 3450 C C . GLU A 1 424 ? -16.603 -9.796 -11.428 1.00 96.25 424 GLU A C 1
ATOM 3452 O O . GLU A 1 424 ? -16.437 -10.250 -10.302 1.00 96.25 424 GLU A O 1
ATOM 3457 N N . SER A 1 425 ? -16.548 -8.484 -11.668 1.00 95.06 425 SER A N 1
ATOM 3458 C CA . SER A 1 425 ? -16.205 -7.497 -10.638 1.00 95.06 425 SER A CA 1
ATOM 3459 C C . SER A 1 425 ? -17.204 -7.481 -9.467 1.00 95.06 425 SER A C 1
ATOM 3461 O O . SER A 1 425 ? -16.804 -7.352 -8.308 1.00 95.06 425 SER A O 1
ATOM 3463 N N . TYR A 1 426 ? -18.503 -7.644 -9.745 1.00 97.62 426 TYR A N 1
ATOM 3464 C CA . TYR A 1 426 ? -19.555 -7.716 -8.726 1.00 97.62 426 TYR A CA 1
ATOM 3465 C C . TYR A 1 426 ? -19.371 -8.930 -7.808 1.00 97.62 426 TYR A C 1
ATOM 3467 O O . TYR A 1 426 ? -19.469 -8.799 -6.584 1.00 97.62 426 TYR A O 1
ATOM 3475 N N . ASN A 1 427 ? -19.069 -10.090 -8.396 1.00 98.25 427 ASN A N 1
ATOM 3476 C CA . ASN A 1 427 ? -18.799 -11.332 -7.674 1.00 98.25 427 ASN A CA 1
ATOM 3477 C C . ASN A 1 427 ? -17.456 -11.282 -6.933 1.00 98.25 427 ASN A C 1
ATOM 3479 O O . ASN A 1 427 ? -17.392 -11.686 -5.773 1.00 98.25 427 ASN A O 1
ATOM 3483 N N . ASP A 1 428 ? -16.417 -10.702 -7.541 1.00 98.12 428 ASP A N 1
ATOM 3484 C CA . ASP A 1 428 ? -15.126 -10.492 -6.887 1.00 98.12 428 ASP A CA 1
ATOM 3485 C C . ASP A 1 428 ? -15.281 -9.643 -5.610 1.00 98.12 428 ASP A C 1
ATOM 3487 O O . ASP A 1 428 ? -14.601 -9.886 -4.613 1.00 98.12 428 ASP A O 1
ATOM 3491 N N . TYR A 1 429 ? -16.191 -8.658 -5.601 1.00 98.56 429 TYR A N 1
ATOM 3492 C CA . TYR A 1 429 ? -16.486 -7.876 -4.397 1.00 98.56 429 TYR A CA 1
ATOM 3493 C C . TYR A 1 429 ? -17.138 -8.722 -3.293 1.00 98.56 429 TYR A C 1
ATOM 3495 O O . TYR A 1 429 ? -16.770 -8.580 -2.127 1.00 98.56 429 TYR A O 1
ATOM 3503 N N . ASP A 1 430 ? -18.062 -9.626 -3.631 1.00 98.75 430 ASP A N 1
ATOM 3504 C CA . ASP A 1 430 ? -18.671 -10.539 -2.649 1.00 98.75 430 ASP A CA 1
ATOM 3505 C C . ASP A 1 430 ? -17.668 -11.539 -2.077 1.00 98.75 430 ASP A C 1
ATOM 3507 O O . ASP A 1 430 ? -17.657 -11.785 -0.872 1.00 98.75 430 ASP A O 1
ATOM 3511 N N . ASN A 1 431 ? -16.779 -12.066 -2.918 1.00 98.62 431 ASN A N 1
ATOM 3512 C CA . ASN A 1 431 ? -15.686 -12.929 -2.479 1.00 98.62 431 ASN A CA 1
ATOM 3513 C C . ASN A 1 431 ? -14.721 -12.187 -1.539 1.00 98.62 431 ASN A C 1
ATOM 3515 O O . ASN A 1 431 ? -14.284 -12.734 -0.529 1.00 98.62 431 ASN A O 1
ATOM 3519 N N . ALA A 1 432 ? -14.423 -10.916 -1.828 1.00 98.56 432 ALA A N 1
ATOM 3520 C CA . ALA A 1 432 ? -13.619 -10.089 -0.935 1.00 98.56 432 ALA A CA 1
ATOM 3521 C C . ALA A 1 432 ? -14.326 -9.828 0.409 1.00 98.56 432 ALA A C 1
ATOM 3523 O O . ALA A 1 432 ? -13.656 -9.803 1.439 1.00 98.56 432 ALA A O 1
ATOM 3524 N N . ASN A 1 433 ? -15.659 -9.666 0.424 1.00 98.88 433 ASN A N 1
ATOM 3525 C CA . ASN A 1 433 ? -16.428 -9.558 1.673 1.00 98.88 433 ASN A CA 1
ATOM 3526 C C . ASN A 1 433 ? -16.330 -10.847 2.496 1.00 98.88 433 ASN A C 1
ATOM 3528 O O . ASN A 1 433 ? -16.082 -10.763 3.693 1.00 98.88 433 ASN A O 1
ATOM 3532 N N . LEU A 1 434 ? -16.431 -12.011 1.847 1.00 98.81 434 LEU A N 1
ATOM 3533 C CA . LEU A 1 434 ? -16.288 -13.315 2.499 1.00 98.81 434 LEU A CA 1
ATOM 3534 C C . LEU A 1 434 ? -14.901 -13.513 3.123 1.00 98.81 434 LEU A C 1
ATOM 3536 O O . LEU A 1 434 ? -14.781 -14.038 4.224 1.00 98.81 434 LEU A O 1
ATOM 3540 N N . TYR A 1 435 ? -13.842 -13.066 2.449 1.00 98.62 435 TYR A N 1
ATOM 3541 C CA . TYR A 1 435 ? -12.499 -13.116 3.029 1.00 98.62 435 TYR A CA 1
ATOM 3542 C C . TYR A 1 435 ? -12.329 -12.126 4.185 1.00 98.62 435 TYR A C 1
ATOM 3544 O O . TYR A 1 435 ? -11.701 -12.435 5.194 1.00 98.62 435 TYR A O 1
ATOM 3552 N N . ASN A 1 436 ? -12.899 -10.926 4.054 1.00 98.75 436 ASN A N 1
ATOM 3553 C CA . ASN A 1 436 ? -12.880 -9.926 5.115 1.00 98.75 436 ASN A CA 1
ATOM 3554 C C . ASN A 1 436 ? -13.660 -10.391 6.358 1.00 98.75 436 ASN A C 1
ATOM 3556 O O . ASN A 1 436 ? -13.225 -10.109 7.467 1.00 98.75 436 ASN A O 1
ATOM 3560 N N . ASP A 1 437 ? -14.782 -11.092 6.184 1.00 98.81 437 ASP A N 1
ATOM 3561 C CA . ASP A 1 437 ? -15.533 -11.742 7.267 1.00 98.81 437 ASP A CA 1
ATOM 3562 C C . ASP A 1 437 ? -14.636 -12.671 8.087 1.00 98.81 437 ASP A C 1
ATOM 3564 O O . ASP A 1 437 ? -14.485 -12.458 9.288 1.00 98.81 437 ASP A O 1
ATOM 3568 N N . HIS A 1 438 ? -13.949 -13.598 7.414 1.00 98.50 438 HIS A N 1
ATOM 3569 C CA . HIS A 1 438 ? -12.996 -14.510 8.045 1.00 98.50 438 HIS A CA 1
ATOM 3570 C C . HIS A 1 438 ? -11.904 -13.772 8.836 1.00 98.50 438 HIS A C 1
ATOM 3572 O O . HIS A 1 438 ? -11.610 -14.109 9.978 1.00 98.50 438 HIS A O 1
ATOM 3578 N N . VAL A 1 439 ? -11.307 -12.728 8.250 1.00 98.31 439 VAL A N 1
ATOM 3579 C CA . VAL A 1 439 ? -10.233 -11.964 8.907 1.00 98.31 439 VAL A CA 1
ATOM 3580 C C . VAL A 1 439 ? -10.723 -11.197 10.137 1.00 98.31 439 VAL A C 1
ATOM 3582 O O . VAL A 1 439 ? -9.959 -11.040 11.081 1.00 98.31 439 VAL A O 1
ATOM 3585 N N . VAL A 1 440 ? -11.953 -10.676 10.120 1.00 98.44 440 VAL A N 1
ATOM 3586 C CA . VAL A 1 440 ? -12.514 -9.914 11.249 1.00 98.44 440 VAL A CA 1
ATOM 3587 C C . VAL A 1 440 ? -13.029 -10.840 12.357 1.00 98.44 440 VAL A C 1
ATOM 3589 O O . VAL A 1 440 ? -13.024 -10.438 13.519 1.00 98.44 440 VAL A O 1
ATOM 3592 N N . ALA A 1 441 ? -13.486 -12.045 12.012 1.00 97.31 441 ALA A N 1
ATOM 3593 C CA . ALA A 1 441 ? -13.975 -13.035 12.969 1.00 97.31 441 ALA A CA 1
ATOM 3594 C C . ALA A 1 441 ? -12.854 -13.822 13.679 1.00 97.31 441 ALA A C 1
ATOM 3596 O O . ALA A 1 441 ? -13.079 -14.296 14.796 1.00 97.31 441 ALA A O 1
ATOM 3597 N N . ALA A 1 442 ? -11.683 -13.962 13.044 1.00 90.94 442 ALA A N 1
ATOM 3598 C CA . ALA A 1 442 ? -10.488 -14.620 13.588 1.00 90.94 442 ALA A CA 1
ATOM 3599 C C . ALA A 1 442 ? -9.771 -13.781 14.657 1.00 90.94 442 ALA A C 1
ATOM 3601 O O . ALA A 1 442 ? -9.310 -14.394 15.652 1.00 90.94 442 ALA A O 1
#

Sequence (442 aa):
MHSTEVQAKPLFSWKALGWALLYFWFFSTLLQAIIYISGYSGTNGIRDSLLFSSLWLIPVFLFPKRIKIIAAVIGVVLWAASLAALCYYVIYGQEFSQSVLFVMFETNTNEASEYLSQYFSLKIVLIALAYTAVAVLLWTRLRPVYIPKPWRYVVSFALLYGLILHPIAMNTFIKNKPFEKTLDNLASRMEPAAPWQFLTGYYQYRQQLNSLTKLLNENNALPPLANFKDESGNEPRTLVLVIGESTQRGRMSLYGYPRETTPELDALHKTDPNLTVFNNVVTSRPYTIEILQQALTFANEKNPDLYLTQPSLMNMMKQAGYKTFWITNQQTMTARNTMLTVFSRQTDKQYYMNQQRTQSAREYDTNVLKPFQEVLNDPAPKKLIIVHLLGTHIKYKYRYPENQGKFDGNTDHVPPGLNAEELESYNDYDNANLYNDHVVAA

Secondary structure (DSSP, 8-state):
-------PPPPP-HHHHHHHHHHHHHHHHHHHHHHHHTTSS-THHHHHHHHHHGGGHHHHHH-GGGHHHHHHHHHHHHHHHHHHHHHHHHHHS----HHHHHHHHHS-HHHHHHHHHHH--HHHHHHHHHHHHHHHHHHHT-------TTHHHHHHHHHHIIIIIHHHIIIIIIS---HHHHHHHHHHHHTTSTTHHHHHHHHHHHHHHHHHHHHHHHHHTSPPPTT----S-SS-EEEEEEE--S--GGG-GGGT-SS-S-HHHHHHHHH-TT----TT---S-SSHHHHHHHHTSS--SS-TTHHHHS--HHHHHHHTT-EEEEEE-S--SSSTTHHHHHHHHTSSEEEE----SSTTS---GGGGHHHHHHHHT---SEEEEEEE--TTPSSGGGSS-GGG-TTTT--TTPPTT--HHHHHHHHHHHHHHHHHHHHHH-

Mean predicted aligned error: 7.67 Å

Foldseek 3Di:
DPPPPPPPQDDFDPQLVVLVLCLLLLLQQVQVVVCVVVVQDDCLLNVLQSLLSCLLCLVLLVCLVCNLVSSVVVLVQSLVQSLVQSLVCVQQVFGQALLVVVCVVVDDPVRVVVVCVVSDDPVSVVVSVVSVVVSVVSSVSRHRRHDDPPVSVVVSVCSCCVLPVVLQCCVCVVVVHPSVVSVLVSLLSNLSYPPSVVVSSVVQNVVLVVVLVVQLVLQVPADADPPDEDPVDDFFDEAEAEAAAPDDLQLDVCQPNPDNLQVLVVVCVVPPPPDDDDNDDDFPDNDDLQRCLVVFFVADPVRSCRSSHGHGVLSSLVVNVAQEEEEEAACCRGPVNSSSVNVRVSGPYYHHQHPHNDRLGQDELVSRVVVVVVQVPDPRRHYYYYYYGSQCDPPLLSHDDPVQLPCAVPDPPPDPDDDPVRSRSVSSSSSSSNSNSVSVSD